Protein 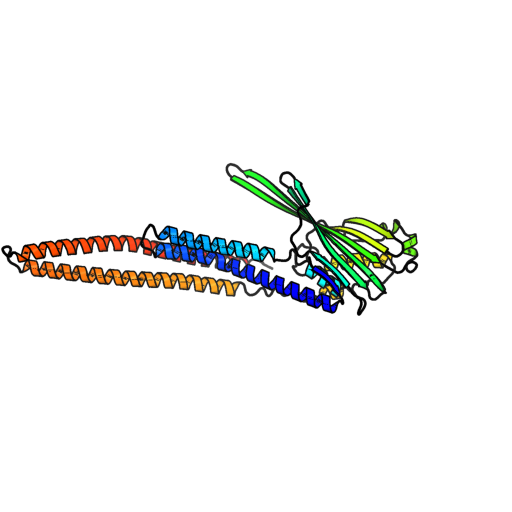AF-A0A955VJ85-F1 (afdb_monomer)

Solvent-accessible surface area (backbone atoms only — not comparable to full-atom values): 21335 Å² total; per-residue (Å²): 117,49,73,49,72,38,39,65,69,59,49,52,52,53,50,49,51,52,52,48,53,32,52,52,28,49,51,50,26,53,52,36,62,71,50,27,59,50,41,35,54,51,12,49,55,47,23,70,70,42,88,47,82,74,50,21,59,54,33,35,50,54,10,46,52,50,22,51,51,38,50,53,51,29,53,56,36,51,70,55,47,45,63,82,47,62,64,45,32,54,54,41,39,59,69,21,40,47,57,31,84,93,42,62,31,37,39,38,38,50,58,64,80,81,40,80,71,46,79,54,98,51,34,39,33,27,53,34,80,32,40,38,41,38,36,46,28,61,88,73,30,34,40,35,38,37,35,32,44,37,36,38,43,33,53,49,75,46,75,59,87,95,44,80,46,75,48,77,48,78,48,49,28,38,37,39,39,42,33,39,37,43,68,65,82,75,49,58,65,54,71,71,42,56,78,58,48,63,77,69,50,74,71,62,90,74,49,46,77,76,47,75,49,78,53,93,29,34,44,33,40,31,32,36,30,80,49,54,67,35,46,67,63,78,77,74,93,47,42,41,49,30,62,47,52,44,52,53,50,38,33,53,24,55,68,62,73,44,83,52,57,49,44,74,75,51,56,71,63,58,70,72,65,73,72,67,74,63,60,64,68,56,61,54,52,51,52,52,50,51,52,49,50,52,53,49,52,51,52,49,55,50,50,51,54,49,51,57,56,50,52,53,54,50,52,53,53,49,52,47,51,50,53,54,57,51,56,73,72,55,64,94,84,44,77,63,56,59,57,49,50,57,51,48,52,51,47,49,54,54,49,51,54,48,50,58,51,49,54,56,49,50,54,52,51,52,52,52,52,52,50,52,50,51,51,52,50,52,50,52,50,58,52,49,59,67,57,67,70,71,78,78,75,84,130

Secondary structure (DSSP, 8-state):
-EEEEE-HHHHHHHHHHHHHHHHHHHHHHHHHHHHTTHHHHHHHHHHHH---TTHHHHHHHHHHHHHHHHHHHHHHHHTTS-GGGHHHHHHHHHHHB-BPTTPPEEEEE--SPPPEEEEETTEEEEEEEEEEEEEEBTTS-EEEEEEEEEEEEEEEEEEETTEEEEEEEEEEEEEEEEEEE--TTS-HHHHHHGGGHHHH----TTEEEEEEEEETTEEEEEEEE-S-EE-SSS-SSSEEHHHHHHHHHHHHHHHTT---SB-HHHHTTSPP-------HHHHHHHHHHHHHHHHHHHHHHHHHHHHHHHHHHHHHHHHHHHHHHHHTTS-TT-HHHHHHHHHHHHHHHHHHHHHHHHHHHHHHHHHHHHHHHHHHHHHHHHHHHHHHTSS----

Radius of gyration: 36.52 Å; Cα contacts (8 Å, |Δi|>4): 510; chains: 1; bounding box: 81×50×118 Å

Sequence (395 aa):
MYEASASEPTIHEEIALIREIDRASETKAKRLAWISPVPLVVGIVLAFAVPDPTGSPVMIGLGLLTMIGLLVIRSRVRRTDFEDRRYELVDGLLRTLDLAKDQPVTIRLMLGPDKEVRRAKGTTEYETPWLHLEAPLADGNTFSLDRTSFKSVSVSTRQRGRTRVTTTTTRSSFVDRLGVRYSPGTCPDVERAGAAIAEQLRFPAFMAVQKVEHHAGELAVTARCDSKWDAGTLGGESIDAVALGAVMLAGLYRVLGRPTPADPGRAGTLPPARFRSEKKAGALAWTLRIAALLVLAVAAIFAYEYNKSNSWVKESRHALRYYKSEMAKSTPRDAEVRGLKGSIERSQKDVESAEALNSKRRIKLAAASALGLLFVAASLWASRRKNGTRDAHPE

Structure (mmCIF, N/CA/C/O backbone):
data_AF-A0A955VJ85-F1
#
_entry.id   AF-A0A955VJ85-F1
#
loop_
_atom_site.group_PDB
_atom_site.id
_atom_site.type_symbol
_atom_site.label_atom_id
_atom_site.label_alt_id
_atom_site.label_comp_id
_atom_site.label_asym_id
_atom_site.label_entity_id
_atom_site.label_seq_id
_atom_site.pdbx_PDB_ins_code
_atom_site.Cartn_x
_atom_site.Cartn_y
_atom_site.Cartn_z
_atom_site.occupancy
_atom_site.B_iso_or_equiv
_atom_site.auth_seq_id
_atom_site.auth_comp_id
_atom_site.auth_asym_id
_atom_site.auth_atom_id
_atom_site.pdbx_PDB_model_num
ATOM 1 N N . MET A 1 1 ? -3.848 13.648 0.074 1.00 88.69 1 MET A N 1
ATOM 2 C CA . MET A 1 1 ? -4.581 13.161 1.257 1.00 88.69 1 MET A CA 1
ATOM 3 C C . MET A 1 1 ? -6.013 12.979 0.807 1.00 88.69 1 MET A C 1
ATOM 5 O O . MET A 1 1 ? -6.479 13.833 0.065 1.00 88.69 1 MET A O 1
ATOM 9 N N . TYR A 1 2 ? -6.627 11.845 1.118 1.00 92.38 2 TYR A N 1
ATOM 10 C CA . TYR A 1 2 ? -8.024 11.562 0.805 1.00 92.38 2 TYR A CA 1
ATOM 11 C C . TYR A 1 2 ? -8.820 11.712 2.098 1.00 92.38 2 TYR A C 1
ATOM 13 O O . TYR A 1 2 ? -8.454 11.105 3.102 1.00 92.38 2 TYR A O 1
ATOM 21 N N . GLU A 1 3 ? -9.840 12.562 2.086 1.00 96.25 3 GLU A N 1
ATOM 22 C CA . GLU A 1 3 ? -10.742 12.769 3.215 1.00 96.25 3 GLU A CA 1
ATOM 23 C C . GLU A 1 3 ? -12.172 12.652 2.706 1.00 96.25 3 GLU A C 1
ATOM 25 O O . GLU A 1 3 ? -12.517 13.294 1.714 1.00 96.25 3 GLU A O 1
ATOM 30 N N . ALA A 1 4 ? -12.979 11.832 3.368 1.00 96.00 4 ALA A N 1
ATOM 31 C CA . ALA A 1 4 ? -14.371 11.614 3.008 1.00 96.00 4 ALA A CA 1
ATOM 32 C C . ALA A 1 4 ? -15.214 11.417 4.270 1.00 96.00 4 ALA A C 1
ATOM 34 O O . ALA A 1 4 ? -14.749 10.851 5.258 1.00 96.00 4 ALA A O 1
ATOM 35 N N . SER A 1 5 ? -16.456 11.892 4.225 1.00 96.81 5 SER A N 1
ATOM 36 C CA . SER A 1 5 ? -17.494 11.574 5.204 1.00 96.81 5 SER A CA 1
ATOM 37 C C . SER A 1 5 ? -18.768 11.291 4.418 1.00 96.81 5 SER A C 1
ATOM 39 O O . SER A 1 5 ? -19.408 12.211 3.910 1.00 96.81 5 SER A O 1
ATOM 41 N N . ALA A 1 6 ? -19.047 10.011 4.189 1.00 96.19 6 ALA A N 1
ATOM 42 C CA . ALA A 1 6 ? -20.095 9.563 3.277 1.00 96.19 6 ALA A CA 1
ATOM 43 C C . ALA A 1 6 ? -20.629 8.189 3.693 1.00 96.19 6 ALA A C 1
ATOM 45 O O . ALA A 1 6 ? -20.095 7.550 4.596 1.00 96.19 6 ALA A O 1
ATOM 46 N N . SER A 1 7 ? -21.696 7.732 3.040 1.00 95.44 7 SER A N 1
ATOM 47 C CA . SER A 1 7 ? -22.228 6.388 3.272 1.00 95.44 7 SER A CA 1
ATOM 48 C C . SER A 1 7 ? -21.223 5.300 2.858 1.00 95.44 7 SER A C 1
ATOM 50 O O . SER A 1 7 ? -20.423 5.501 1.939 1.00 95.44 7 SER A O 1
ATOM 52 N N . GLU A 1 8 ? -21.289 4.134 3.507 1.00 94.19 8 GLU A N 1
ATOM 53 C CA . GLU A 1 8 ? -20.481 2.948 3.178 1.00 94.19 8 GLU A CA 1
ATOM 54 C C . GLU A 1 8 ? -20.415 2.632 1.664 1.00 94.19 8 GLU A C 1
ATOM 56 O O . GLU A 1 8 ? -19.300 2.502 1.145 1.00 94.19 8 GLU A O 1
ATOM 61 N N . PRO A 1 9 ? -21.533 2.549 0.905 1.00 94.50 9 PRO A N 1
ATOM 62 C CA . PRO A 1 9 ? -21.462 2.217 -0.519 1.00 94.50 9 PRO A CA 1
ATOM 63 C C . PRO A 1 9 ? -20.706 3.273 -1.333 1.00 94.50 9 PRO A C 1
ATOM 65 O O . PRO A 1 9 ? -19.897 2.913 -2.187 1.00 94.50 9 PRO A O 1
ATOM 68 N N . THR A 1 10 ? -20.895 4.562 -1.031 1.00 95.25 10 THR A N 1
ATOM 69 C CA . THR A 1 10 ? -20.161 5.656 -1.690 1.00 95.25 10 THR A CA 1
ATOM 70 C C . THR A 1 10 ? -18.657 5.526 -1.461 1.00 95.25 10 THR A C 1
ATOM 72 O O . THR A 1 10 ? -17.862 5.663 -2.387 1.00 95.25 10 THR A O 1
ATOM 75 N N . ILE A 1 11 ? -18.250 5.192 -0.238 1.00 95.12 11 ILE A N 1
ATOM 76 C CA . ILE A 1 11 ? -16.838 4.991 0.094 1.00 95.12 11 ILE A CA 1
ATOM 77 C C . ILE A 1 11 ? -16.257 3.781 -0.640 1.00 95.12 11 ILE A C 1
ATOM 79 O O . ILE A 1 11 ? -15.129 3.851 -1.130 1.00 95.12 11 ILE A O 1
ATOM 83 N N . HIS A 1 12 ? -17.002 2.681 -0.767 1.00 94.69 12 HIS A N 1
ATOM 84 C CA . HIS A 1 12 ? -16.547 1.535 -1.558 1.00 94.69 12 HIS A CA 1
ATOM 85 C C . HIS A 1 12 ? -16.351 1.885 -3.035 1.00 94.69 12 HIS A C 1
ATOM 87 O O . HIS A 1 12 ? -15.372 1.434 -3.638 1.00 94.69 12 HIS A O 1
ATOM 93 N N . GLU A 1 13 ? -17.239 2.695 -3.612 1.00 94.81 13 GLU A N 1
ATOM 94 C CA . GLU A 1 13 ? -17.095 3.204 -4.978 1.00 94.81 13 GLU A CA 1
ATOM 95 C C . GLU A 1 13 ? -15.842 4.080 -5.118 1.00 94.81 13 GLU A C 1
ATOM 97 O O . GLU A 1 13 ? -15.025 3.859 -6.016 1.00 94.81 13 GLU A O 1
ATOM 102 N N . GLU A 1 14 ? -15.617 5.013 -4.193 1.00 95.31 14 GLU A N 1
ATOM 103 C CA . GLU A 1 14 ? -14.435 5.880 -4.208 1.00 95.31 14 GLU A CA 1
ATOM 104 C C . GLU A 1 14 ? -13.128 5.091 -4.023 1.00 95.31 14 GLU A C 1
ATOM 106 O O . GLU A 1 14 ? -12.156 5.303 -4.758 1.00 95.31 14 GLU A O 1
ATOM 111 N N . ILE A 1 15 ? -13.098 4.111 -3.114 1.00 94.31 15 ILE A N 1
ATOM 112 C CA . ILE A 1 15 ? -11.945 3.215 -2.950 1.00 94.31 15 ILE A CA 1
ATOM 113 C C . ILE A 1 15 ? -11.730 2.360 -4.209 1.00 94.31 15 ILE A C 1
ATOM 115 O O . ILE A 1 15 ? -10.582 2.104 -4.592 1.00 94.31 15 ILE A O 1
ATOM 119 N N . ALA A 1 16 ? -12.794 1.938 -4.900 1.00 92.88 16 ALA A N 1
ATOM 120 C CA . ALA A 1 16 ? -12.675 1.218 -6.165 1.00 92.88 16 ALA A CA 1
ATOM 121 C C . ALA A 1 16 ? -12.033 2.083 -7.265 1.00 92.88 16 ALA A C 1
ATOM 123 O O . ALA A 1 16 ? -11.171 1.582 -7.993 1.00 92.88 16 ALA A O 1
ATOM 124 N N . LEU A 1 17 ? -12.366 3.376 -7.334 1.00 93.00 17 LEU A N 1
ATOM 125 C CA . LEU A 1 17 ? -11.713 4.328 -8.241 1.00 93.00 17 LEU A CA 1
ATOM 126 C C . LEU A 1 17 ? -10.225 4.500 -7.903 1.00 93.00 17 LEU A C 1
ATOM 128 O O . LEU A 1 17 ? -9.375 4.444 -8.795 1.00 93.00 17 LEU A O 1
ATOM 132 N N . ILE A 1 18 ? -9.879 4.638 -6.617 1.00 91.62 18 ILE A N 1
ATOM 133 C CA . ILE A 1 18 ? -8.477 4.713 -6.163 1.00 91.62 18 ILE A CA 1
ATOM 134 C C . ILE A 1 18 ? -7.712 3.449 -6.582 1.00 91.62 18 ILE A C 1
ATOM 136 O O . ILE A 1 18 ? -6.611 3.538 -7.133 1.00 91.62 18 ILE A O 1
ATOM 140 N N . ARG A 1 19 ? -8.314 2.271 -6.388 1.00 90.06 19 ARG A N 1
ATOM 141 C CA . ARG A 1 19 ? -7.759 0.973 -6.799 1.00 90.06 19 ARG A CA 1
ATOM 142 C C . ARG A 1 19 ? -7.547 0.883 -8.312 1.00 90.06 19 ARG A C 1
ATOM 144 O O . ARG A 1 19 ? -6.567 0.285 -8.757 1.00 90.06 19 ARG A O 1
ATOM 151 N N . GLU A 1 20 ? -8.444 1.437 -9.122 1.00 89.81 20 GLU A N 1
ATOM 152 C CA . GLU A 1 20 ? -8.283 1.468 -10.578 1.00 89.81 20 GLU A CA 1
ATOM 153 C C . GLU A 1 20 ? -7.111 2.363 -11.001 1.00 89.81 20 GLU A C 1
ATOM 155 O O . GLU A 1 20 ? -6.276 1.944 -11.810 1.00 89.81 20 GLU A O 1
ATOM 160 N N . ILE A 1 21 ? -6.996 3.553 -10.402 1.00 88.44 21 ILE A N 1
ATOM 161 C CA . ILE A 1 21 ? -5.877 4.478 -10.633 1.00 88.44 21 ILE A CA 1
ATOM 162 C C . ILE A 1 21 ? -4.543 3.807 -10.280 1.00 88.44 21 ILE A C 1
ATOM 164 O O . ILE A 1 21 ? -3.590 3.885 -11.062 1.00 88.44 21 ILE A O 1
ATOM 168 N N . ASP A 1 22 ? -4.492 3.101 -9.151 1.00 87.25 22 ASP A N 1
ATOM 169 C CA . ASP A 1 22 ? -3.321 2.350 -8.692 1.00 87.25 22 ASP A CA 1
ATOM 170 C C . ASP A 1 22 ? -2.932 1.233 -9.672 1.00 87.25 22 ASP A C 1
ATOM 172 O O . ASP A 1 22 ? -1.801 1.142 -10.147 1.00 87.25 22 ASP A O 1
ATOM 176 N N . ARG A 1 23 ? -3.901 0.415 -10.100 1.00 87.69 23 ARG A N 1
ATOM 177 C CA . ARG A 1 23 ? -3.660 -0.643 -11.098 1.00 87.69 23 ARG A CA 1
ATOM 178 C C . ARG A 1 23 ? -3.187 -0.076 -12.433 1.00 87.69 23 ARG A C 1
ATOM 180 O O . ARG A 1 23 ? -2.324 -0.669 -13.095 1.00 87.69 23 ARG A O 1
ATOM 187 N N . ALA A 1 24 ? -3.735 1.064 -12.848 1.00 86.06 24 ALA A N 1
ATOM 188 C CA . ALA A 1 24 ? -3.321 1.747 -14.063 1.00 86.06 24 ALA A CA 1
ATOM 189 C C . ALA A 1 24 ? -1.885 2.286 -13.944 1.00 86.06 24 ALA A C 1
ATOM 191 O O . ALA A 1 24 ? -1.105 2.150 -14.895 1.00 86.06 24 ALA A O 1
ATOM 192 N N . SER A 1 25 ? -1.509 2.858 -12.794 1.00 82.81 25 SER A N 1
ATOM 193 C CA . SER A 1 25 ? -0.148 3.338 -12.527 1.00 82.81 25 SER A CA 1
ATOM 194 C C . SER A 1 25 ? 0.848 2.170 -12.499 1.00 82.81 25 SER A C 1
ATOM 196 O O . SER A 1 25 ? 1.872 2.221 -13.190 1.00 82.81 25 SER A O 1
ATOM 198 N N . GLU A 1 26 ? 0.503 1.060 -11.842 1.00 85.81 26 GLU A N 1
ATOM 199 C CA . GLU A 1 26 ? 1.332 -0.143 -11.755 1.00 85.81 26 GLU A CA 1
ATOM 200 C C . GLU A 1 26 ? 1.550 -0.769 -13.143 1.00 85.81 26 GLU A C 1
ATOM 202 O O . GLU A 1 26 ? 2.677 -1.104 -13.529 1.00 85.81 26 GLU A O 1
ATOM 207 N N . THR A 1 27 ? 0.488 -0.870 -13.947 1.00 85.94 27 THR A N 1
ATOM 208 C CA . THR A 1 27 ? 0.550 -1.399 -15.318 1.00 85.94 27 THR A CA 1
ATOM 209 C C . THR A 1 27 ? 1.410 -0.511 -16.217 1.00 85.94 27 THR A C 1
ATOM 211 O O . THR A 1 27 ? 2.280 -1.013 -16.939 1.00 85.94 27 THR A O 1
ATOM 214 N N . LYS A 1 28 ? 1.240 0.817 -16.140 1.00 82.44 28 LYS A N 1
ATOM 215 C CA . LYS A 1 28 ? 2.083 1.786 -16.861 1.00 82.44 28 LYS A CA 1
ATOM 216 C C . LYS A 1 28 ? 3.546 1.671 -16.433 1.00 82.44 28 LYS A C 1
ATOM 218 O O . LYS A 1 28 ? 4.426 1.587 -17.291 1.00 82.44 28 LYS A O 1
ATOM 223 N N . ALA A 1 29 ? 3.824 1.598 -15.132 1.00 82.88 29 ALA A N 1
ATOM 224 C CA . ALA A 1 29 ? 5.177 1.449 -14.609 1.00 82.88 29 ALA A CA 1
ATOM 225 C C . ALA A 1 29 ? 5.823 0.139 -15.081 1.00 82.88 29 ALA A C 1
ATOM 227 O O . ALA A 1 29 ? 6.979 0.155 -15.520 1.00 82.88 29 ALA A O 1
ATOM 228 N N . LYS A 1 30 ? 5.093 -0.985 -15.028 1.00 85.50 30 LYS A N 1
ATOM 229 C CA . LYS A 1 30 ? 5.530 -2.289 -15.555 1.00 85.50 30 LYS A CA 1
ATOM 230 C C . LYS A 1 30 ? 5.862 -2.184 -17.042 1.00 85.50 30 LYS A C 1
ATOM 232 O O . LYS A 1 30 ? 6.971 -2.544 -17.431 1.00 85.50 30 LYS A O 1
ATOM 237 N N . ARG A 1 31 ? 4.963 -1.623 -17.858 1.00 83.38 31 ARG A N 1
ATOM 238 C CA . ARG A 1 31 ? 5.179 -1.425 -19.302 1.00 83.38 31 ARG A CA 1
ATOM 239 C C . ARG A 1 31 ? 6.425 -0.585 -19.589 1.00 83.38 31 ARG A C 1
ATOM 241 O O . ARG A 1 31 ? 7.241 -0.977 -20.418 1.00 83.38 31 ARG A O 1
ATOM 248 N N . LEU A 1 32 ? 6.618 0.524 -18.875 1.00 82.56 32 LEU A N 1
ATOM 249 C CA . LEU A 1 32 ? 7.805 1.370 -19.027 1.00 82.56 32 LEU A CA 1
ATOM 250 C C . LEU A 1 32 ? 9.098 0.645 -18.639 1.00 82.56 32 LEU A C 1
ATOM 252 O O . LEU A 1 32 ? 10.107 0.819 -19.313 1.00 82.56 32 LEU A O 1
ATOM 256 N N . ALA A 1 33 ? 9.078 -0.201 -17.602 1.00 84.62 33 ALA A N 1
ATOM 257 C CA . ALA A 1 33 ? 10.235 -1.035 -17.264 1.00 84.62 33 ALA A CA 1
ATOM 258 C C . ALA A 1 33 ? 10.622 -1.948 -18.429 1.00 84.62 33 ALA A C 1
ATOM 260 O O . ALA A 1 33 ? 11.796 -2.017 -18.780 1.00 84.62 33 ALA A O 1
ATOM 261 N N . TRP A 1 34 ? 9.633 -2.594 -19.049 1.00 84.06 34 TRP A N 1
ATOM 262 C CA . TRP A 1 34 ? 9.856 -3.490 -20.180 1.00 84.06 34 TRP A CA 1
ATOM 263 C C . TRP A 1 34 ? 10.358 -2.770 -21.436 1.00 84.06 34 TRP A C 1
ATOM 265 O O . TRP A 1 34 ? 11.173 -3.333 -22.160 1.00 84.06 34 TRP A O 1
ATOM 275 N N . ILE A 1 35 ? 9.908 -1.537 -21.690 1.00 84.06 35 ILE A N 1
ATOM 276 C CA . ILE A 1 35 ? 10.278 -0.772 -22.895 1.00 84.06 35 ILE A CA 1
ATOM 277 C C . ILE A 1 35 ? 11.595 -0.002 -22.717 1.00 84.06 35 ILE A C 1
ATOM 279 O O . ILE A 1 35 ? 12.327 0.175 -23.686 1.00 84.06 35 ILE A O 1
ATOM 283 N N . SER A 1 36 ? 11.939 0.414 -21.495 1.00 86.00 36 SER A N 1
ATOM 284 C CA . SER A 1 36 ? 13.132 1.229 -21.218 1.00 86.00 36 SER A CA 1
ATOM 285 C C . SER A 1 36 ? 14.470 0.732 -21.801 1.00 86.00 36 SER A C 1
ATOM 287 O O . SER A 1 36 ? 15.236 1.595 -22.223 1.00 86.00 36 SER A O 1
ATOM 289 N N . PRO A 1 37 ? 14.786 -0.579 -21.905 1.00 87.88 37 PRO A N 1
ATOM 290 C CA . PRO A 1 37 ? 16.041 -1.017 -22.523 1.00 87.88 37 PRO A CA 1
ATOM 291 C C . PRO A 1 37 ? 16.033 -0.978 -24.062 1.00 87.88 37 PRO A C 1
ATOM 293 O O . PRO A 1 37 ? 17.102 -1.013 -24.669 1.00 87.88 37 PRO A O 1
ATOM 296 N N . VAL A 1 38 ? 14.864 -0.903 -24.713 1.00 87.94 38 VAL A N 1
ATOM 297 C CA . VAL A 1 38 ? 14.742 -0.990 -26.182 1.00 87.94 38 VAL A CA 1
ATOM 298 C C . VAL A 1 38 ? 15.522 0.117 -26.909 1.00 87.94 38 VAL A C 1
ATOM 300 O O . VAL A 1 38 ? 16.278 -0.221 -27.819 1.00 87.94 38 VAL A O 1
ATOM 303 N N . PRO A 1 39 ? 15.436 1.408 -26.523 1.00 87.12 39 PRO A N 1
ATOM 304 C CA . PRO A 1 39 ? 16.182 2.473 -27.195 1.00 87.12 39 PRO A CA 1
ATOM 305 C C . PRO A 1 39 ? 17.700 2.291 -27.140 1.00 87.12 39 PRO A C 1
ATOM 307 O O . PRO A 1 39 ? 18.383 2.614 -28.107 1.00 87.12 39 PRO A O 1
ATOM 310 N N . LEU A 1 40 ? 18.235 1.742 -26.043 1.00 89.56 40 LEU A N 1
ATOM 311 C CA . LEU A 1 40 ? 19.666 1.463 -25.929 1.00 89.56 40 LEU A CA 1
ATOM 312 C C . LEU A 1 40 ? 20.091 0.371 -26.918 1.00 89.56 40 LEU A C 1
ATOM 314 O O . LEU A 1 40 ? 21.093 0.529 -27.609 1.00 89.56 40 LEU A O 1
ATOM 318 N N . VAL A 1 41 ? 19.308 -0.708 -27.028 1.00 85.19 41 VAL A N 1
ATOM 319 C CA . VAL A 1 41 ? 19.567 -1.783 -28.001 1.00 85.19 41 VAL A CA 1
ATOM 320 C C . VAL A 1 41 ? 19.512 -1.241 -29.429 1.00 85.19 41 VAL A C 1
ATOM 322 O O . VAL A 1 41 ? 20.416 -1.511 -30.215 1.00 85.19 41 VAL A O 1
ATOM 325 N N . VAL A 1 42 ? 18.502 -0.430 -29.755 1.00 83.12 42 VAL A N 1
ATOM 326 C CA . VAL A 1 42 ? 18.383 0.217 -31.072 1.00 83.12 42 VAL A CA 1
ATOM 327 C C . VAL A 1 42 ? 19.577 1.136 -31.343 1.00 83.12 42 VAL A C 1
ATOM 329 O O . VAL A 1 42 ? 20.159 1.060 -32.420 1.00 83.12 42 VAL A O 1
ATOM 332 N N . GLY A 1 43 ? 19.991 1.946 -30.366 1.00 83.62 43 GLY A N 1
ATOM 333 C CA . GLY A 1 43 ? 21.160 2.821 -30.484 1.00 83.62 43 GLY A CA 1
ATOM 334 C C . GLY A 1 43 ? 22.451 2.048 -30.754 1.00 83.62 43 GLY A C 1
ATOM 335 O O . GLY A 1 43 ? 23.205 2.418 -31.649 1.00 83.62 43 GLY A O 1
ATOM 336 N N . ILE A 1 44 ? 22.672 0.930 -30.053 1.00 84.00 44 ILE A N 1
ATOM 337 C CA . ILE A 1 44 ? 23.819 0.037 -30.287 1.00 84.00 44 ILE A CA 1
ATOM 338 C C . ILE A 1 44 ? 23.766 -0.550 -31.702 1.00 84.00 44 ILE A C 1
ATOM 340 O O . ILE A 1 44 ? 24.764 -0.517 -32.414 1.00 84.00 44 ILE A O 1
ATOM 344 N N . VAL A 1 45 ? 22.609 -1.053 -32.139 1.00 83.25 45 VAL A N 1
ATOM 345 C CA . VAL A 1 45 ? 22.441 -1.625 -33.485 1.00 83.25 45 VAL A CA 1
ATOM 346 C C . VAL A 1 45 ? 22.713 -0.579 -34.573 1.00 83.25 45 VAL A C 1
ATOM 348 O O . VAL A 1 45 ? 23.469 -0.847 -35.506 1.00 83.25 45 VAL A O 1
ATOM 351 N N . LEU A 1 46 ? 22.157 0.629 -34.439 1.00 81.88 46 LEU A N 1
ATOM 352 C CA . LEU A 1 46 ? 22.384 1.730 -35.380 1.00 81.88 46 LEU A CA 1
ATOM 353 C C . LEU A 1 46 ? 23.850 2.176 -35.399 1.00 81.88 46 LEU A C 1
ATOM 355 O O . LEU A 1 46 ? 24.391 2.464 -36.463 1.00 81.88 46 LEU A O 1
ATOM 359 N N . ALA A 1 47 ? 24.521 2.162 -34.250 1.00 84.56 47 ALA A N 1
ATOM 360 C CA . ALA A 1 47 ? 25.934 2.503 -34.141 1.00 84.56 47 ALA A CA 1
ATOM 361 C C . ALA A 1 47 ? 26.861 1.548 -34.914 1.00 84.56 47 ALA A C 1
ATOM 363 O O . ALA A 1 47 ? 27.949 1.961 -35.315 1.00 84.56 47 ALA A O 1
ATOM 364 N N . PHE A 1 48 ? 26.439 0.297 -35.143 1.00 81.12 48 PHE A N 1
ATOM 365 C CA . PHE A 1 48 ? 27.133 -0.648 -36.029 1.00 81.12 48 PHE A CA 1
ATOM 366 C C . PHE A 1 48 ? 26.763 -0.475 -37.508 1.00 81.12 48 PHE A C 1
ATOM 368 O O . PHE A 1 48 ? 27.564 -0.825 -38.376 1.00 81.12 48 PHE A O 1
ATOM 375 N N . ALA A 1 49 ? 25.568 0.044 -37.801 1.00 79.44 49 ALA A N 1
ATOM 376 C CA . ALA A 1 49 ? 25.097 0.291 -39.163 1.00 79.44 49 ALA A CA 1
ATOM 377 C C . ALA A 1 49 ? 25.716 1.552 -39.786 1.00 79.44 49 ALA A C 1
ATOM 379 O O . ALA A 1 49 ? 25.923 1.594 -40.998 1.00 79.44 49 ALA A O 1
ATOM 380 N N . VAL A 1 50 ? 26.046 2.561 -38.975 1.00 79.38 50 VAL A N 1
ATOM 381 C CA . VAL A 1 50 ? 26.685 3.795 -39.448 1.00 79.38 50 VAL A CA 1
ATOM 382 C C . VAL A 1 50 ? 28.181 3.539 -39.719 1.00 79.38 50 VAL A C 1
ATOM 384 O O . VAL A 1 50 ? 28.918 3.187 -38.797 1.00 79.38 50 VAL A O 1
ATOM 387 N N . PRO A 1 51 ? 28.674 3.707 -40.965 1.00 74.38 51 PRO A N 1
ATOM 388 C CA . PRO A 1 51 ? 30.080 3.455 -41.307 1.00 74.38 51 PRO A CA 1
ATOM 389 C C . PRO A 1 51 ? 31.050 4.465 -40.686 1.00 74.38 51 PRO A C 1
ATOM 391 O O . PRO A 1 51 ? 32.248 4.185 -40.595 1.00 74.38 51 PRO A O 1
ATOM 394 N N . ASP A 1 52 ? 30.530 5.629 -40.300 1.00 78.69 52 ASP A N 1
ATOM 395 C CA . ASP A 1 52 ? 31.288 6.761 -39.792 1.00 78.69 52 ASP A CA 1
ATOM 396 C C . ASP A 1 52 ? 31.697 6.542 -38.319 1.00 78.69 52 ASP A C 1
ATOM 398 O O . ASP A 1 52 ? 30.823 6.356 -37.460 1.00 78.69 52 ASP A O 1
ATOM 402 N N . PRO A 1 53 ? 33.005 6.577 -37.993 1.00 73.81 53 PRO A N 1
ATOM 403 C CA . PRO A 1 53 ? 33.485 6.459 -36.617 1.00 73.81 53 PRO A CA 1
ATOM 404 C C . PRO A 1 53 ? 32.946 7.555 -35.686 1.00 73.81 53 PRO A C 1
ATOM 406 O O . PRO A 1 53 ? 32.871 7.328 -34.480 1.00 73.81 53 PRO A O 1
ATOM 409 N N . THR A 1 54 ? 32.534 8.710 -36.217 1.00 76.94 54 THR A N 1
ATOM 410 C CA . THR A 1 54 ? 31.939 9.797 -35.423 1.00 76.94 54 THR A CA 1
ATOM 411 C C . THR A 1 54 ? 30.439 9.609 -35.173 1.00 76.94 54 THR A C 1
ATOM 413 O O . THR A 1 54 ? 29.937 10.030 -34.132 1.00 76.94 54 THR A O 1
ATOM 416 N N . GLY A 1 55 ? 29.718 8.908 -36.056 1.00 71.56 55 GLY A N 1
ATOM 417 C CA . GLY A 1 55 ? 28.275 8.666 -35.917 1.00 71.56 55 GLY A CA 1
ATOM 418 C C . GLY A 1 55 ? 27.912 7.554 -34.924 1.00 71.56 55 GLY A C 1
ATOM 419 O O . GLY A 1 55 ? 26.854 7.593 -34.295 1.00 71.56 55 GLY A O 1
ATOM 420 N N . SER A 1 56 ? 28.810 6.586 -34.727 1.00 77.25 56 SER A N 1
ATOM 421 C CA . SER A 1 56 ? 28.642 5.473 -33.781 1.00 77.25 56 SER A CA 1
ATOM 422 C C . SER A 1 56 ? 28.398 5.923 -32.320 1.00 77.25 56 SER A C 1
ATOM 424 O O . SER A 1 56 ? 27.378 5.529 -31.743 1.00 77.25 56 SER A O 1
ATOM 426 N N . PRO A 1 57 ? 29.229 6.797 -31.708 1.00 81.25 57 PRO A N 1
ATOM 427 C CA . PRO A 1 57 ? 28.989 7.272 -30.341 1.00 81.25 57 PRO A CA 1
ATOM 428 C C . PRO A 1 57 ? 27.718 8.124 -30.214 1.00 81.25 57 PRO A C 1
ATOM 430 O O . PRO A 1 57 ? 27.054 8.063 -29.179 1.00 81.25 57 PRO A O 1
ATOM 433 N N . VAL A 1 58 ? 27.337 8.868 -31.260 1.00 81.88 58 VAL A N 1
ATOM 434 C CA . VAL A 1 58 ? 26.111 9.687 -31.267 1.00 81.88 58 VAL A CA 1
ATOM 435 C C . VAL A 1 58 ? 24.864 8.806 -31.152 1.00 81.88 58 VAL A C 1
ATOM 437 O O . VAL A 1 58 ? 23.981 9.093 -30.344 1.00 81.88 58 VAL A O 1
ATOM 440 N N . MET A 1 59 ? 24.808 7.692 -31.891 1.00 84.25 59 MET A N 1
ATOM 441 C CA . MET A 1 59 ? 23.663 6.770 -31.860 1.00 84.25 59 MET A CA 1
ATOM 442 C C . MET A 1 59 ? 23.516 6.057 -30.509 1.00 84.25 59 MET A C 1
ATOM 444 O O . MET A 1 59 ? 22.404 5.935 -29.988 1.00 84.25 59 MET A O 1
ATOM 448 N N . ILE A 1 60 ? 24.631 5.639 -29.899 1.00 84.38 60 ILE A N 1
ATOM 449 C CA . ILE A 1 60 ? 24.623 5.050 -28.549 1.00 84.38 60 ILE A CA 1
ATOM 450 C C . ILE A 1 60 ? 24.187 6.099 -27.520 1.00 84.38 60 ILE A C 1
ATOM 452 O O . ILE A 1 60 ? 23.346 5.809 -26.668 1.00 84.38 60 ILE A O 1
ATOM 456 N N . GLY A 1 61 ? 24.717 7.323 -27.622 1.00 80.81 61 GLY A N 1
ATOM 457 C CA . GLY A 1 61 ? 24.364 8.438 -26.746 1.00 80.81 61 GLY A CA 1
ATOM 458 C C . GLY A 1 61 ? 22.869 8.763 -26.780 1.00 80.81 61 GLY A C 1
ATOM 459 O O . GLY A 1 61 ? 22.244 8.880 -25.726 1.00 80.81 61 GLY A O 1
ATOM 460 N N . LEU A 1 62 ? 22.267 8.820 -27.973 1.00 82.12 62 LEU A N 1
ATOM 461 C CA . LEU A 1 62 ? 20.831 9.061 -28.145 1.00 82.12 62 LEU A CA 1
ATOM 462 C C . LEU A 1 62 ? 19.974 7.932 -27.547 1.00 82.12 62 LEU A C 1
ATOM 464 O O . LEU A 1 62 ? 18.977 8.192 -26.864 1.00 82.12 62 LEU A O 1
ATOM 468 N N . GLY A 1 63 ? 20.381 6.676 -27.758 1.00 81.50 63 GLY A N 1
ATOM 469 C CA . GLY A 1 63 ? 19.732 5.507 -27.162 1.00 81.50 63 GLY A CA 1
ATOM 470 C C . GLY A 1 63 ? 19.774 5.527 -25.630 1.00 81.50 63 GLY A C 1
ATOM 471 O O . GLY A 1 63 ? 18.750 5.310 -24.976 1.00 81.50 63 GLY A O 1
ATOM 472 N N . LEU A 1 64 ? 20.932 5.860 -25.052 1.00 85.75 64 LEU A N 1
ATOM 473 C CA . LEU A 1 64 ? 21.113 5.980 -23.604 1.00 85.75 64 LEU A CA 1
ATOM 474 C C . LEU A 1 64 ? 20.282 7.130 -23.018 1.00 85.75 64 LEU A C 1
ATOM 476 O O . LEU A 1 64 ? 19.607 6.942 -22.006 1.00 85.75 64 LEU A O 1
ATOM 480 N N . LEU A 1 65 ? 20.278 8.299 -23.665 1.00 81.12 65 LEU A N 1
ATOM 481 C CA . LEU A 1 65 ? 19.496 9.459 -23.229 1.00 81.12 65 LEU A CA 1
ATOM 482 C C . LEU A 1 65 ? 17.993 9.140 -23.208 1.00 81.12 65 LEU A C 1
ATOM 484 O O . LEU A 1 65 ? 17.298 9.452 -22.241 1.00 81.12 65 LEU A O 1
ATOM 488 N N . THR A 1 66 ? 17.508 8.438 -24.234 1.00 85.44 66 THR A N 1
ATOM 489 C CA . THR A 1 66 ? 16.107 8.003 -24.325 1.00 85.44 66 THR A CA 1
ATOM 490 C C . THR A 1 66 ? 15.766 6.981 -23.235 1.00 85.44 66 THR A C 1
ATOM 492 O O . THR A 1 66 ? 14.726 7.097 -22.584 1.00 85.44 66 THR A O 1
ATOM 495 N N . MET A 1 67 ? 16.653 6.012 -22.972 1.00 87.94 67 MET A N 1
ATOM 496 C CA . MET A 1 67 ? 16.499 5.057 -21.866 1.00 87.94 67 MET A CA 1
ATOM 497 C C . MET A 1 67 ? 16.407 5.779 -20.515 1.00 87.94 67 MET A C 1
ATOM 499 O O . MET A 1 67 ? 15.502 5.491 -19.731 1.00 87.94 67 MET A O 1
ATOM 503 N N . ILE A 1 68 ? 17.306 6.731 -20.246 1.00 82.75 68 ILE A N 1
ATOM 504 C CA . ILE A 1 68 ? 17.290 7.528 -19.012 1.00 82.75 68 ILE A CA 1
ATOM 505 C C . ILE A 1 68 ? 15.973 8.303 -18.905 1.00 82.75 68 ILE A C 1
ATOM 507 O O . ILE A 1 68 ? 15.332 8.260 -17.856 1.00 82.75 68 ILE A O 1
ATOM 511 N N . GLY A 1 69 ? 15.514 8.935 -19.991 1.00 83.81 69 GLY A N 1
ATOM 512 C CA . GLY A 1 69 ? 14.218 9.616 -20.041 1.00 83.81 69 GLY A CA 1
ATOM 513 C C . GLY A 1 69 ? 13.050 8.699 -19.656 1.00 83.81 69 GLY A C 1
ATOM 514 O O . GLY A 1 69 ? 12.246 9.047 -18.789 1.00 83.81 69 GLY A O 1
ATOM 515 N N . LEU A 1 70 ? 12.993 7.483 -20.211 1.00 82.81 70 LEU A N 1
ATOM 516 C CA . LEU A 1 70 ? 11.973 6.486 -19.861 1.00 82.81 70 LEU A CA 1
ATOM 517 C C . LEU A 1 70 ? 12.078 6.012 -18.405 1.00 82.81 70 LEU A C 1
ATOM 519 O O . LEU A 1 70 ? 11.051 5.794 -17.760 1.00 82.81 70 LEU A O 1
ATOM 523 N N . LEU A 1 71 ? 13.290 5.877 -17.861 1.00 83.81 71 LEU A N 1
ATOM 524 C CA . LEU A 1 71 ? 13.502 5.542 -16.450 1.00 83.81 71 LEU A CA 1
ATOM 525 C C . LEU A 1 71 ? 13.048 6.670 -15.516 1.00 83.81 71 LEU A C 1
ATOM 527 O O . LEU A 1 71 ? 12.454 6.388 -14.474 1.00 83.81 71 LEU A O 1
ATOM 531 N N . VAL A 1 72 ? 13.258 7.933 -15.895 1.00 83.69 72 VAL A N 1
ATOM 532 C CA . VAL A 1 72 ? 12.747 9.097 -15.156 1.00 83.69 72 VAL A CA 1
ATOM 533 C C . VAL A 1 72 ? 11.219 9.114 -15.176 1.00 83.69 72 VAL A C 1
ATOM 535 O O . VAL A 1 72 ? 10.603 9.263 -14.120 1.00 83.69 72 VAL A O 1
ATOM 538 N N . ILE A 1 73 ? 10.590 8.888 -16.336 1.00 84.19 73 ILE A N 1
ATOM 539 C CA . ILE A 1 73 ? 9.125 8.783 -16.440 1.00 84.19 73 ILE A CA 1
ATOM 540 C C . ILE A 1 73 ? 8.618 7.618 -15.584 1.00 84.19 73 ILE A C 1
ATOM 542 O O . ILE A 1 73 ? 7.691 7.794 -14.799 1.00 84.19 73 ILE A O 1
ATOM 546 N N . ARG A 1 74 ? 9.259 6.445 -15.657 1.00 85.88 74 ARG A N 1
ATOM 547 C CA . ARG A 1 74 ? 8.925 5.288 -14.814 1.00 85.88 74 ARG A CA 1
ATOM 548 C C . ARG A 1 74 ? 9.025 5.622 -13.329 1.00 85.88 74 ARG A C 1
ATOM 550 O O . ARG A 1 74 ? 8.151 5.223 -12.569 1.00 85.88 74 ARG A O 1
ATOM 557 N N . SER A 1 75 ? 10.079 6.324 -12.918 1.00 78.06 75 SER A N 1
ATOM 558 C CA . SER A 1 75 ? 10.266 6.764 -11.534 1.00 78.06 75 SER A CA 1
ATOM 559 C C . SER A 1 75 ? 9.130 7.687 -11.093 1.00 78.06 75 SER A C 1
ATOM 561 O O . SER A 1 75 ? 8.573 7.491 -10.018 1.00 78.06 75 SER A O 1
ATOM 563 N N . ARG A 1 76 ? 8.706 8.626 -11.951 1.00 80.44 76 ARG A N 1
ATOM 564 C CA . ARG A 1 76 ? 7.549 9.493 -11.682 1.00 80.44 76 ARG A CA 1
ATOM 565 C C . ARG A 1 76 ? 6.243 8.710 -11.567 1.00 80.44 76 ARG A C 1
ATOM 567 O O . ARG A 1 76 ? 5.518 8.938 -10.612 1.00 80.44 76 ARG A O 1
ATOM 574 N N . VAL A 1 77 ? 5.975 7.763 -12.469 1.00 77.81 77 VAL A N 1
ATOM 575 C CA . VAL A 1 77 ? 4.769 6.911 -12.396 1.00 77.81 77 VAL A CA 1
ATOM 576 C C . VAL A 1 77 ? 4.781 6.051 -11.131 1.00 77.81 77 VAL A C 1
ATOM 578 O O . VAL A 1 77 ? 3.752 5.896 -10.489 1.00 77.81 77 VAL A O 1
ATOM 581 N N . ARG A 1 78 ? 5.950 5.540 -10.723 1.00 74.38 78 ARG A N 1
ATOM 582 C CA . ARG A 1 78 ? 6.105 4.796 -9.464 1.00 74.38 78 ARG A CA 1
ATOM 583 C C . ARG A 1 78 ? 5.874 5.634 -8.212 1.00 74.38 78 ARG A C 1
ATOM 585 O O . ARG A 1 78 ? 5.576 5.063 -7.180 1.00 74.38 78 ARG A O 1
ATOM 592 N N . ARG A 1 79 ? 6.007 6.961 -8.269 1.00 68.19 79 ARG A N 1
ATOM 593 C CA . ARG A 1 79 ? 5.625 7.822 -7.135 1.00 68.19 79 ARG A CA 1
ATOM 594 C C . ARG A 1 79 ? 4.108 7.899 -6.942 1.00 68.19 79 ARG A C 1
ATOM 596 O O . ARG A 1 79 ? 3.669 8.410 -5.923 1.00 68.19 79 ARG A O 1
ATOM 603 N N . THR A 1 80 ? 3.336 7.431 -7.921 1.00 60.72 80 THR A N 1
ATOM 604 C CA . THR A 1 80 ? 1.874 7.291 -7.870 1.00 60.72 80 THR A CA 1
ATOM 605 C C . THR A 1 80 ? 1.449 5.855 -7.526 1.00 60.72 80 THR A C 1
ATOM 607 O O . THR A 1 80 ? 0.275 5.530 -7.636 1.00 60.72 80 THR A O 1
ATOM 610 N N . ASP A 1 81 ? 2.399 4.987 -7.169 1.00 63.00 81 ASP A N 1
ATOM 611 C CA . ASP A 1 81 ? 2.138 3.677 -6.564 1.00 63.00 81 ASP A CA 1
ATOM 612 C C . ASP A 1 81 ? 1.783 3.948 -5.098 1.00 63.00 81 ASP A C 1
ATOM 614 O O . ASP A 1 81 ? 2.601 4.515 -4.363 1.00 63.00 81 ASP A O 1
ATOM 618 N N . PHE A 1 82 ? 0.539 3.680 -4.703 1.00 70.06 82 PHE A N 1
ATOM 619 C CA . PHE A 1 82 ? 0.100 3.981 -3.344 1.00 70.06 82 PHE A CA 1
ATOM 620 C C . PHE A 1 82 ? 0.744 2.976 -2.385 1.00 70.06 82 PHE A C 1
ATOM 622 O O . PHE A 1 82 ? 0.457 1.779 -2.449 1.00 70.06 82 PHE A O 1
ATOM 629 N N . GLU A 1 83 ? 1.634 3.461 -1.509 1.00 67.94 83 GLU A N 1
ATOM 630 C CA . GLU A 1 83 ? 2.423 2.601 -0.617 1.00 67.94 83 GLU A CA 1
ATOM 631 C C . GLU A 1 83 ? 1.525 1.615 0.145 1.00 67.94 83 GLU A C 1
ATOM 633 O O . GLU A 1 83 ? 0.498 1.997 0.712 1.00 67.94 83 GLU A O 1
ATOM 638 N N . ASP A 1 84 ? 1.917 0.337 0.113 1.00 72.81 84 ASP A N 1
ATOM 639 C CA . ASP A 1 84 ? 1.310 -0.795 0.827 1.00 72.81 84 ASP A CA 1
ATOM 640 C C . ASP A 1 84 ? -0.202 -0.975 0.624 1.00 72.81 84 ASP A C 1
ATOM 642 O O . ASP A 1 84 ? -0.859 -1.656 1.409 1.00 72.81 84 ASP A O 1
ATOM 646 N N . ARG A 1 85 ? -0.764 -0.376 -0.439 1.00 85.69 85 ARG A N 1
ATOM 647 C CA . ARG A 1 85 ? -2.196 -0.438 -0.760 1.00 85.69 85 ARG A CA 1
ATOM 648 C C . ARG A 1 85 ? -3.071 -0.130 0.452 1.00 85.69 85 ARG A C 1
ATOM 650 O O . ARG A 1 85 ? -4.057 -0.807 0.715 1.00 85.69 85 ARG A O 1
ATOM 657 N N . ARG A 1 86 ? -2.725 0.930 1.184 1.00 91.19 86 ARG A N 1
ATOM 658 C CA . ARG A 1 86 ? -3.425 1.407 2.393 1.00 91.19 86 ARG A CA 1
ATOM 659 C C . ARG A 1 86 ? -4.954 1.465 2.276 1.00 91.19 86 ARG A C 1
ATOM 661 O O . ARG A 1 86 ? -5.649 1.242 3.260 1.00 91.19 86 ARG A O 1
ATOM 668 N N . TYR A 1 87 ? -5.477 1.721 1.079 1.00 92.62 87 TYR A N 1
ATOM 669 C CA . TYR A 1 87 ? -6.912 1.718 0.789 1.00 92.62 87 TYR A CA 1
ATOM 670 C C . TYR A 1 87 ? -7.563 0.319 0.873 1.00 92.62 87 TYR A C 1
ATOM 672 O O . TYR A 1 87 ? -8.751 0.222 1.160 1.00 92.62 87 TYR A O 1
ATOM 680 N N . GLU A 1 88 ? -6.814 -0.769 0.655 1.00 92.56 88 GLU A N 1
ATOM 681 C CA . GLU A 1 88 ? -7.308 -2.146 0.796 1.00 92.56 88 GLU A CA 1
ATOM 682 C C . GLU A 1 88 ? -7.595 -2.500 2.260 1.00 92.56 88 GLU A C 1
ATOM 684 O O . GLU A 1 88 ? -8.544 -3.234 2.512 1.00 92.56 88 GLU A O 1
ATOM 689 N N . LEU A 1 89 ? -6.844 -1.943 3.222 1.00 93.12 89 LEU A N 1
ATOM 690 C CA . LEU A 1 89 ? -7.153 -2.112 4.648 1.00 93.12 89 LEU A CA 1
ATOM 691 C C . LEU A 1 89 ? -8.523 -1.520 4.980 1.00 93.12 89 LEU A C 1
ATOM 693 O O . LEU A 1 89 ? -9.322 -2.157 5.658 1.00 93.12 89 LEU A O 1
ATOM 697 N N . VAL A 1 90 ? -8.786 -0.307 4.491 1.00 94.94 90 VAL A N 1
ATOM 698 C CA . VAL A 1 90 ? -10.056 0.388 4.724 1.00 94.94 90 VAL A CA 1
ATOM 699 C C . VAL A 1 90 ? -11.207 -0.398 4.098 1.00 94.94 90 VAL A C 1
ATOM 701 O O . VAL A 1 90 ? -12.153 -0.736 4.796 1.00 94.94 90 VAL A O 1
ATOM 704 N N . ASP A 1 91 ? -11.095 -0.776 2.820 1.00 94.81 91 ASP A N 1
ATOM 705 C CA . ASP A 1 91 ? -12.105 -1.597 2.131 1.00 94.81 91 ASP A CA 1
ATOM 706 C C . ASP A 1 91 ? -12.342 -2.940 2.839 1.00 94.81 91 ASP A C 1
ATOM 708 O O . ASP A 1 91 ? -13.484 -3.364 2.994 1.00 94.81 91 ASP A O 1
ATOM 712 N N . GLY A 1 92 ? -11.273 -3.601 3.295 1.00 92.81 92 GLY A N 1
ATOM 713 C CA . GLY A 1 92 ? -11.359 -4.867 4.017 1.00 92.81 92 GLY A CA 1
ATOM 714 C C . GLY A 1 92 ? -12.055 -4.736 5.371 1.00 92.81 92 GLY A C 1
ATOM 715 O O . GLY A 1 92 ? -12.918 -5.553 5.690 1.00 92.81 92 GLY A O 1
ATOM 716 N N . LEU A 1 93 ? -11.730 -3.699 6.150 1.00 93.50 93 LEU A N 1
ATOM 717 C CA . LEU A 1 93 ? -12.385 -3.437 7.433 1.00 93.50 93 LEU A CA 1
ATOM 718 C C . LEU A 1 93 ? -13.865 -3.110 7.243 1.00 93.50 93 LEU A C 1
ATOM 720 O O . LEU A 1 93 ? -14.692 -3.745 7.886 1.00 93.50 93 LEU A O 1
ATOM 724 N N . LEU A 1 94 ? -14.212 -2.204 6.325 1.00 94.06 94 LEU A N 1
ATOM 725 C CA . LEU A 1 94 ? -15.610 -1.829 6.077 1.00 94.06 94 LEU A CA 1
ATOM 726 C C . LEU A 1 94 ? -16.475 -3.036 5.687 1.00 94.06 94 LEU A C 1
ATOM 728 O O . LEU A 1 94 ? -17.567 -3.186 6.211 1.00 94.06 94 LEU A O 1
ATOM 732 N N . ARG A 1 95 ? -15.951 -3.966 4.876 1.00 92.44 95 ARG A N 1
ATOM 733 C CA . ARG A 1 95 ? -16.659 -5.215 4.516 1.00 92.44 95 ARG A CA 1
ATOM 734 C C . ARG A 1 95 ? -16.818 -6.204 5.670 1.00 92.44 95 ARG A C 1
ATOM 736 O O . ARG A 1 95 ? -17.675 -7.087 5.610 1.00 92.44 95 ARG A O 1
ATOM 743 N N . THR A 1 96 ? -15.923 -6.137 6.651 1.00 91.06 96 THR A N 1
ATOM 744 C CA . THR A 1 96 ? -15.873 -7.080 7.778 1.00 91.06 96 THR A CA 1
ATOM 745 C C . THR A 1 96 ? -16.770 -6.626 8.928 1.00 91.06 96 THR A C 1
ATOM 747 O O . THR A 1 96 ? -17.270 -7.465 9.678 1.00 91.06 96 THR A O 1
ATOM 750 N N . LEU A 1 97 ? -16.959 -5.314 9.074 1.00 92.19 97 LEU A N 1
ATOM 751 C CA . LEU A 1 97 ? -17.746 -4.701 10.137 1.00 92.19 97 LEU A CA 1
ATOM 752 C C . LEU A 1 97 ? -19.228 -4.613 9.758 1.00 92.19 97 LEU A C 1
ATOM 754 O O . LEU A 1 97 ? -19.571 -4.290 8.626 1.00 92.19 97 LEU A O 1
ATOM 758 N N . ASP A 1 98 ? -20.108 -4.863 10.724 1.00 93.12 98 ASP A N 1
ATOM 759 C CA . ASP A 1 98 ? -21.542 -4.604 10.589 1.00 93.12 98 ASP A CA 1
ATOM 760 C C . ASP A 1 98 ? -21.840 -3.125 10.886 1.00 93.12 98 ASP A C 1
ATOM 762 O O . ASP A 1 98 ? -21.984 -2.706 12.042 1.00 93.12 98 ASP A O 1
ATOM 766 N N . LEU A 1 99 ? -21.834 -2.307 9.832 1.00 93.88 99 LEU A N 1
ATOM 767 C CA . LEU A 1 99 ? -22.006 -0.858 9.918 1.00 93.88 99 LEU A CA 1
ATOM 768 C C . LEU A 1 99 ? -23.483 -0.458 10.008 1.00 93.88 99 LEU A C 1
ATOM 770 O O . LEU A 1 99 ? -24.377 -1.121 9.477 1.00 93.88 99 LEU A O 1
ATOM 774 N N . ALA A 1 100 ? -23.750 0.666 10.672 1.00 93.56 100 ALA A N 1
ATOM 775 C CA . ALA A 1 100 ? -25.087 1.242 10.702 1.00 93.56 100 ALA A CA 1
ATOM 776 C C . ALA A 1 100 ? -25.495 1.718 9.300 1.00 93.56 100 ALA A C 1
ATOM 778 O O . ALA A 1 100 ? -24.784 2.489 8.654 1.00 93.56 100 ALA A O 1
ATOM 779 N N . LYS A 1 101 ? -26.679 1.292 8.848 1.00 90.88 101 LYS A N 1
ATOM 780 C CA . LYS A 1 101 ? -27.232 1.716 7.557 1.00 90.88 101 LYS A CA 1
ATOM 781 C C . LYS A 1 101 ? -27.446 3.227 7.531 1.00 90.88 101 LYS A C 1
ATOM 783 O O . LYS A 1 101 ? -27.887 3.808 8.520 1.00 90.88 101 LYS A O 1
ATOM 788 N N . ASP A 1 102 ? -27.148 3.830 6.384 1.00 89.25 102 ASP A N 1
ATOM 789 C CA . ASP A 1 102 ? -27.376 5.249 6.075 1.00 89.25 102 ASP A CA 1
ATOM 7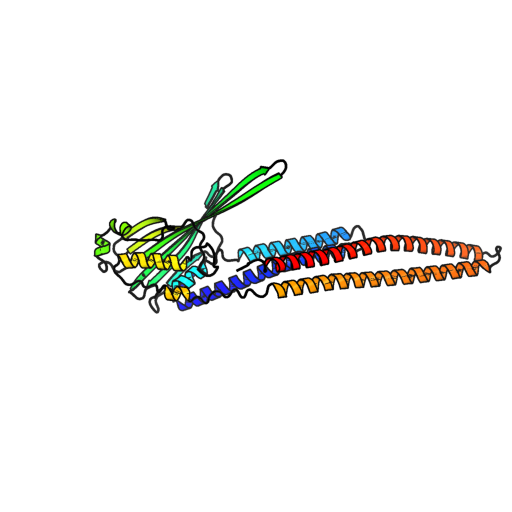90 C C . ASP A 1 102 ? -26.641 6.252 6.981 1.00 89.25 102 ASP A C 1
ATOM 792 O O . ASP A 1 102 ? -26.890 7.456 6.911 1.00 89.25 102 ASP A O 1
ATOM 796 N N . GLN A 1 103 ? -25.705 5.785 7.808 1.00 94.12 103 GLN A N 1
ATOM 797 C CA . GLN A 1 103 ? -24.883 6.645 8.646 1.00 94.12 103 GLN A CA 1
ATOM 798 C C . GLN A 1 103 ? -23.526 6.927 7.976 1.00 94.12 103 GLN A C 1
ATOM 800 O O . GLN A 1 103 ? -22.972 6.055 7.298 1.00 94.12 103 GLN A O 1
ATOM 805 N N . PRO A 1 104 ? -22.972 8.142 8.136 1.00 96.25 104 PRO A N 1
ATOM 806 C CA . PRO A 1 104 ? -21.723 8.510 7.490 1.00 96.25 104 PRO A CA 1
ATOM 807 C C . PRO A 1 104 ? -20.525 7.836 8.167 1.00 96.25 104 PRO A C 1
ATOM 809 O O . PRO A 1 104 ? -20.368 7.870 9.387 1.00 96.25 104 PRO A O 1
ATOM 812 N N . VAL A 1 105 ? -19.639 7.281 7.350 1.00 97.00 105 VAL A N 1
ATOM 813 C CA . VAL A 1 105 ? -18.313 6.806 7.740 1.00 97.00 105 VAL A CA 1
ATOM 814 C C . VAL A 1 105 ? -17.309 7.905 7.410 1.00 97.00 105 VAL A C 1
ATOM 816 O O . VAL A 1 105 ? -17.291 8.432 6.297 1.00 97.00 105 VAL A O 1
ATOM 819 N N . THR A 1 106 ? -16.466 8.259 8.375 1.00 97.88 106 THR A N 1
ATOM 820 C CA . THR A 1 106 ? -15.448 9.302 8.231 1.00 97.88 106 THR A CA 1
ATOM 821 C C . THR A 1 106 ? -14.078 8.672 8.034 1.00 97.88 106 THR A C 1
ATOM 823 O O . THR A 1 106 ? -13.636 7.845 8.828 1.00 97.88 106 THR A O 1
ATOM 826 N N . ILE A 1 107 ? -13.387 9.065 6.967 1.00 97.56 107 ILE A N 1
ATOM 827 C CA . ILE A 1 107 ? -12.082 8.526 6.584 1.00 97.56 107 ILE A CA 1
ATOM 828 C C . ILE A 1 107 ? -11.129 9.677 6.323 1.00 97.56 107 ILE A C 1
ATOM 830 O O . ILE A 1 107 ? -11.422 10.573 5.535 1.00 97.56 107 ILE A O 1
ATOM 834 N N . ARG A 1 108 ? -9.935 9.602 6.911 1.00 97.44 108 ARG A N 1
ATOM 835 C CA . ARG A 1 108 ? -8.757 10.345 6.464 1.00 97.44 108 ARG A CA 1
ATOM 836 C C . ARG A 1 108 ? -7.650 9.359 6.135 1.00 97.44 108 ARG A C 1
ATOM 838 O O . ARG A 1 108 ? -7.129 8.672 7.009 1.00 97.44 108 ARG A O 1
ATOM 845 N N . LEU A 1 109 ? -7.286 9.305 4.860 1.00 95.38 109 LEU A N 1
ATOM 846 C CA . LEU A 1 109 ? -6.320 8.367 4.307 1.00 95.38 109 LEU A CA 1
ATOM 847 C C . LEU A 1 109 ? -5.165 9.108 3.628 1.00 95.38 109 LEU A C 1
ATOM 849 O O . LEU A 1 109 ? -5.322 9.818 2.625 1.00 95.38 109 LEU A O 1
ATOM 853 N N . MET A 1 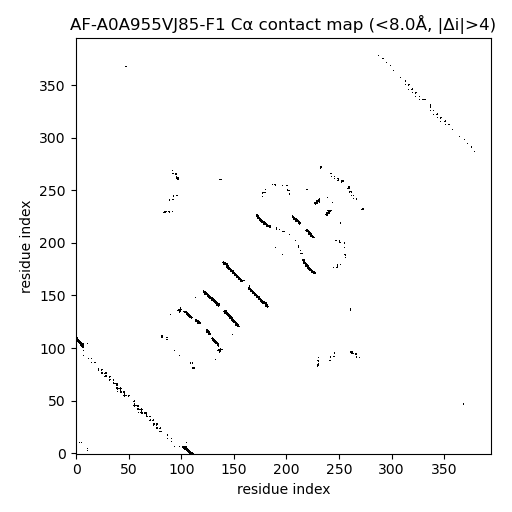110 ? -3.954 8.909 4.136 1.00 93.12 110 MET A N 1
ATOM 854 C CA . MET A 1 110 ? -2.740 9.410 3.511 1.00 93.12 110 MET A CA 1
ATOM 855 C C . MET A 1 110 ? -2.185 8.379 2.525 1.00 93.12 110 MET A C 1
ATOM 857 O O . MET A 1 110 ? -1.472 7.444 2.880 1.00 93.12 110 MET A O 1
ATOM 861 N N . LEU A 1 111 ? -2.487 8.607 1.250 1.00 86.44 111 LEU A N 1
ATOM 862 C CA . LEU A 1 111 ? -2.002 7.809 0.121 1.00 86.44 111 LEU A CA 1
ATOM 863 C C . LEU A 1 111 ? -0.557 8.142 -0.312 1.00 86.44 111 LEU A C 1
ATOM 865 O O . LEU A 1 111 ? 0.004 7.479 -1.177 1.00 86.44 111 LEU A O 1
ATOM 869 N N . GLY A 1 112 ? 0.026 9.210 0.237 1.00 81.06 112 GLY A N 1
ATOM 870 C CA . GLY A 1 112 ? 1.379 9.658 -0.098 1.00 81.06 112 GLY A CA 1
ATOM 871 C C . GLY A 1 112 ? 2.482 8.871 0.622 1.00 81.06 112 GLY A C 1
ATOM 872 O O . GLY A 1 112 ? 2.183 8.088 1.526 1.00 81.06 112 GLY A O 1
ATOM 873 N N . PRO A 1 113 ? 3.754 9.117 0.257 1.00 78.44 113 PRO A N 1
ATOM 874 C CA . PRO A 1 113 ? 4.897 8.460 0.883 1.00 78.44 113 PRO A CA 1
ATOM 875 C C . PRO A 1 113 ? 5.053 8.849 2.356 1.00 78.44 113 PRO A C 1
ATOM 877 O O . PRO A 1 113 ? 4.633 9.937 2.767 1.00 78.44 113 PRO A O 1
ATOM 880 N N . ASP A 1 114 ? 5.720 7.985 3.120 1.00 81.31 114 ASP A N 1
ATOM 881 C CA . ASP A 1 114 ? 6.108 8.269 4.505 1.00 81.31 114 ASP A CA 1
ATOM 882 C C . ASP A 1 114 ? 6.946 9.556 4.636 1.00 81.31 114 ASP A C 1
ATOM 884 O O . ASP A 1 114 ? 7.828 9.858 3.823 1.00 81.31 114 ASP A O 1
ATOM 888 N N . LYS A 1 115 ? 6.692 10.311 5.706 1.00 82.44 115 LYS A N 1
ATOM 889 C CA . LYS A 1 115 ? 7.405 11.540 6.064 1.00 82.44 115 LYS A CA 1
ATOM 890 C C . LYS A 1 115 ? 8.628 11.224 6.921 1.00 82.44 115 LYS A C 1
ATOM 892 O O . LYS A 1 115 ? 8.549 10.484 7.898 1.00 82.44 115 LYS A O 1
ATOM 897 N N . GLU A 1 116 ? 9.771 11.790 6.541 1.00 84.75 116 GLU A N 1
ATOM 898 C CA . GLU A 1 116 ? 11.006 11.713 7.326 1.00 84.75 116 GLU A CA 1
ATOM 899 C C . GLU A 1 116 ? 10.843 12.541 8.601 1.00 84.75 116 GLU A C 1
ATOM 901 O O . GLU A 1 116 ? 10.473 13.712 8.531 1.00 84.75 116 GLU A O 1
ATOM 906 N N . VAL A 1 117 ? 11.121 11.932 9.754 1.00 84.88 117 VAL A N 1
ATOM 907 C CA . VAL A 1 117 ? 10.984 12.590 11.063 1.00 84.88 117 VAL A CA 1
ATOM 908 C C . VAL A 1 117 ? 12.335 12.768 11.737 1.00 84.88 117 VAL A C 1
ATOM 910 O O . VAL A 1 117 ? 12.571 13.783 12.392 1.00 84.88 117 VAL A O 1
ATOM 913 N N . ARG A 1 118 ? 13.271 11.833 11.538 1.00 84.06 118 ARG A N 1
ATOM 914 C CA . ARG A 1 118 ? 14.615 11.950 12.105 1.00 84.06 118 ARG A CA 1
ATOM 915 C C . ARG A 1 118 ? 15.675 11.373 11.183 1.00 84.06 118 ARG A C 1
ATOM 917 O O . ARG A 1 118 ? 15.499 10.317 10.583 1.00 84.06 118 ARG A O 1
ATOM 924 N N . ARG A 1 119 ? 16.838 12.024 11.149 1.00 84.75 119 ARG A N 1
ATOM 925 C CA . ARG A 1 119 ? 18.034 11.513 10.479 1.00 84.75 119 ARG A CA 1
ATOM 926 C C . ARG A 1 119 ? 19.214 11.496 11.437 1.00 84.75 119 ARG A C 1
ATOM 928 O O . ARG A 1 119 ? 19.688 12.537 11.877 1.00 84.75 119 ARG A O 1
ATOM 935 N N . ALA A 1 120 ? 19.699 10.300 11.738 1.00 79.50 120 ALA A N 1
ATOM 936 C CA . ALA A 1 120 ? 20.914 10.054 12.503 1.00 79.50 120 ALA A CA 1
ATOM 937 C C . ALA A 1 120 ? 22.012 9.479 11.589 1.00 79.50 120 ALA A C 1
ATOM 939 O O . ALA A 1 120 ? 21.751 9.079 10.451 1.00 79.50 120 ALA A O 1
ATOM 940 N N . LYS A 1 121 ? 23.269 9.441 12.058 1.00 79.62 121 LYS A N 1
ATOM 941 C CA . LYS A 1 121 ? 24.413 8.926 11.278 1.00 79.62 121 LYS A CA 1
ATOM 942 C C . LYS A 1 121 ? 24.138 7.505 10.766 1.00 79.62 121 LYS A C 1
ATOM 944 O O . LYS A 1 121 ? 24.255 6.538 11.508 1.00 79.62 121 LYS A O 1
ATOM 949 N N . GLY A 1 122 ? 23.810 7.397 9.479 1.00 79.25 122 GLY A N 1
ATOM 950 C CA . GLY A 1 122 ? 23.542 6.125 8.812 1.00 79.25 122 GLY A CA 1
ATOM 951 C C . GLY A 1 122 ? 22.154 5.532 9.062 1.00 79.25 122 GLY A C 1
ATOM 952 O O . GLY A 1 122 ? 21.920 4.436 8.573 1.00 79.25 122 GLY A O 1
ATOM 953 N N . THR A 1 123 ? 21.238 6.224 9.748 1.00 88.44 123 THR A N 1
ATOM 954 C CA . THR A 1 123 ? 19.853 5.764 9.955 1.00 88.44 123 THR A CA 1
ATOM 955 C C . THR A 1 123 ? 18.875 6.909 9.730 1.00 88.44 123 THR A C 1
ATOM 957 O O . THR A 1 123 ? 19.003 7.964 10.347 1.00 88.44 123 THR A O 1
ATOM 960 N N . THR A 1 124 ? 17.879 6.691 8.879 1.00 90.94 124 THR A N 1
ATOM 961 C CA . THR A 1 124 ? 16.751 7.604 8.683 1.00 90.94 124 THR A CA 1
ATOM 962 C C . THR A 1 124 ? 15.487 6.957 9.231 1.00 90.94 124 THR A C 1
ATOM 964 O O . THR A 1 124 ? 15.190 5.809 8.908 1.00 90.94 124 THR A O 1
ATOM 967 N N . GLU A 1 125 ? 14.760 7.683 10.066 1.00 90.25 125 GLU A N 1
ATOM 968 C CA . GLU A 1 125 ? 13.502 7.271 10.677 1.00 90.25 125 GLU A CA 1
ATOM 969 C C . GLU A 1 125 ? 12.356 8.096 10.095 1.00 90.25 125 GLU A C 1
ATOM 971 O O . GLU A 1 125 ? 12.433 9.321 9.956 1.00 90.25 125 GLU A O 1
ATOM 976 N N . TYR A 1 126 ? 11.286 7.392 9.766 1.00 91.56 126 TYR A N 1
ATOM 977 C CA . TYR A 1 126 ? 10.052 7.920 9.227 1.00 91.56 126 TYR A CA 1
ATOM 978 C C . TYR A 1 126 ? 8.930 7.547 10.189 1.00 91.56 126 TYR A C 1
ATOM 980 O O . TYR A 1 126 ? 8.854 6.400 10.638 1.00 91.56 126 TYR A O 1
ATOM 988 N N . GLU A 1 127 ? 8.072 8.510 10.486 1.00 93.06 127 GLU A N 1
ATOM 989 C CA . GLU A 1 127 ? 6.855 8.323 11.267 1.00 93.06 127 GLU A CA 1
ATOM 990 C C . GLU A 1 127 ? 5.735 9.056 10.544 1.00 93.06 127 GLU A C 1
ATOM 992 O O . GLU A 1 127 ? 5.899 10.180 10.063 1.00 93.06 127 GLU A O 1
ATOM 997 N N . THR A 1 128 ? 4.612 8.378 10.354 1.00 92.75 128 THR A N 1
ATOM 998 C CA . THR A 1 128 ? 3.546 8.890 9.502 1.00 92.75 128 THR A CA 1
ATOM 999 C C . THR A 1 128 ? 2.195 8.377 9.982 1.00 92.75 128 THR A C 1
ATOM 1001 O O . THR A 1 128 ? 1.889 7.202 9.758 1.00 92.75 128 THR A O 1
ATOM 1004 N N . PRO A 1 129 ? 1.370 9.232 10.615 1.00 94.56 129 PRO A N 1
ATOM 1005 C CA . PRO A 1 129 ? -0.047 8.944 10.771 1.00 94.56 129 PRO A CA 1
ATOM 1006 C C . PRO A 1 129 ? -0.679 8.978 9.382 1.00 94.56 129 PRO A C 1
ATOM 1008 O O . PRO A 1 129 ? -0.556 9.970 8.656 1.00 94.56 129 PRO A O 1
ATOM 1011 N N . TRP A 1 130 ? -1.298 7.874 8.976 1.00 94.62 130 TRP A N 1
ATOM 1012 C CA . TRP A 1 130 ? -1.830 7.748 7.620 1.00 94.62 130 TRP A CA 1
ATOM 1013 C C . TRP A 1 130 ? -3.277 7.288 7.560 1.00 94.62 130 TRP A C 1
ATOM 1015 O O . TRP A 1 130 ? -3.880 7.444 6.500 1.00 94.62 130 TRP A O 1
ATOM 1025 N N . LEU A 1 131 ? -3.836 6.761 8.648 1.00 97.00 131 LEU A N 1
ATOM 1026 C CA . LEU A 1 131 ? -5.242 6.386 8.718 1.00 97.00 131 LEU A CA 1
ATOM 1027 C C . LEU A 1 131 ? -5.897 7.020 9.933 1.00 97.00 131 LEU A C 1
ATOM 1029 O O . LEU A 1 131 ? -5.368 6.913 11.035 1.00 97.00 131 LEU A O 1
ATOM 1033 N N . HIS A 1 132 ? -7.068 7.588 9.696 1.00 98.00 132 HIS A N 1
ATOM 1034 C CA . HIS A 1 132 ? -8.120 7.775 10.676 1.00 98.00 132 HIS A CA 1
ATOM 1035 C C . HIS A 1 132 ? -9.408 7.255 10.036 1.00 98.00 132 HIS A C 1
ATOM 1037 O O . HIS A 1 132 ? -9.773 7.700 8.946 1.00 98.00 132 HIS A O 1
ATOM 1043 N N . LEU A 1 133 ? -10.052 6.284 10.664 1.00 98.00 133 LEU A N 1
ATOM 1044 C CA . LEU A 1 133 ? -11.313 5.697 10.228 1.00 98.00 133 LEU A CA 1
ATOM 1045 C C . LEU A 1 133 ? -12.273 5.734 11.409 1.00 98.00 133 LEU A C 1
ATOM 1047 O O . LEU A 1 133 ? -11.974 5.153 12.443 1.00 98.00 133 LEU A O 1
ATOM 1051 N N . GLU A 1 134 ? -13.417 6.383 11.250 1.00 97.75 134 GLU A N 1
ATOM 1052 C CA . GLU A 1 134 ? -14.488 6.416 12.240 1.00 97.75 134 GLU A CA 1
ATOM 1053 C C . GLU A 1 134 ? -15.784 5.961 11.572 1.00 97.75 134 GLU A C 1
ATOM 1055 O O . GLU A 1 134 ? -16.173 6.493 10.531 1.00 97.75 134 GLU A O 1
ATOM 1060 N N . ALA A 1 135 ? -16.432 4.944 12.135 1.00 96.88 135 ALA A N 1
ATOM 1061 C CA . ALA A 1 135 ? -17.610 4.329 11.543 1.00 96.88 135 ALA A CA 1
ATOM 1062 C C . ALA A 1 135 ? -18.655 3.987 12.617 1.00 96.88 135 ALA A C 1
ATOM 1064 O O . ALA A 1 135 ? -18.322 3.345 13.618 1.00 96.88 135 ALA A O 1
ATOM 1065 N N . PRO A 1 136 ? -19.921 4.381 12.431 1.00 96.44 136 PRO A N 1
ATOM 1066 C CA . PRO A 1 136 ? -21.013 3.940 13.284 1.00 96.44 136 PRO A CA 1
ATOM 1067 C C . PRO A 1 136 ? -21.352 2.475 12.992 1.00 96.44 136 PRO A C 1
ATOM 1069 O O . PRO A 1 136 ? -21.472 2.054 11.841 1.00 96.44 136 PRO A O 1
ATOM 1072 N N . LEU A 1 137 ? -21.503 1.696 14.054 1.00 95.81 137 LEU A N 1
ATOM 1073 C CA . LEU A 1 137 ? -21.801 0.271 14.029 1.00 95.81 137 LEU A CA 1
ATOM 1074 C C . LEU A 1 137 ? -23.307 0.038 14.184 1.00 95.81 137 LEU A C 1
ATOM 1076 O O . LEU A 1 137 ? -24.023 0.862 14.760 1.00 95.81 137 LEU A O 1
ATOM 1080 N N . ALA A 1 138 ? -23.794 -1.105 13.702 1.00 93.94 138 ALA A N 1
ATOM 1081 C CA . ALA A 1 138 ? -25.216 -1.450 13.733 1.00 93.94 138 ALA A CA 1
ATOM 1082 C C . ALA A 1 138 ? -25.813 -1.531 15.156 1.00 93.94 138 ALA A C 1
ATOM 1084 O O . ALA A 1 138 ? -27.020 -1.373 15.331 1.00 93.94 138 ALA A O 1
ATOM 1085 N N . ASP A 1 139 ? -24.980 -1.730 16.181 1.00 91.88 139 ASP A N 1
ATOM 1086 C CA . ASP A 1 139 ? -25.375 -1.769 17.594 1.00 91.88 139 ASP A CA 1
ATOM 1087 C C . ASP A 1 139 ? -25.469 -0.380 18.260 1.00 91.88 139 ASP A C 1
ATOM 1089 O O . ASP A 1 139 ? -25.685 -0.286 19.474 1.00 91.88 139 ASP A O 1
ATOM 1093 N N . GLY A 1 140 ? -25.298 0.692 17.478 1.00 92.00 140 GLY A N 1
ATOM 1094 C CA . GLY A 1 140 ? -25.352 2.083 17.926 1.00 92.00 140 GLY A CA 1
ATOM 1095 C C . GLY A 1 140 ? -24.039 2.619 18.503 1.00 92.00 140 GLY A C 1
ATOM 1096 O O . GLY A 1 140 ? -23.982 3.792 18.872 1.00 92.00 140 GLY A O 1
ATOM 1097 N N . ASN A 1 141 ? -22.984 1.802 18.576 1.00 94.81 141 ASN A N 1
ATOM 1098 C CA . ASN A 1 141 ? -21.658 2.260 18.981 1.00 94.81 141 ASN A CA 1
ATOM 1099 C C . ASN A 1 141 ? -20.913 2.906 17.804 1.00 94.81 141 ASN A C 1
ATOM 1101 O O . ASN A 1 141 ? -21.277 2.749 16.641 1.00 94.81 141 ASN A O 1
ATOM 1105 N N . THR A 1 142 ? -19.837 3.634 18.089 1.00 96.25 142 THR A N 1
ATOM 1106 C CA . THR A 1 142 ? -18.944 4.182 17.059 1.00 96.25 142 THR A CA 1
ATOM 1107 C C . THR A 1 142 ? -17.565 3.564 17.193 1.00 96.25 142 THR A C 1
ATOM 1109 O O . THR A 1 142 ? -16.932 3.659 18.241 1.00 96.25 142 THR A O 1
ATOM 1112 N N . PHE A 1 143 ? -17.096 2.935 16.127 1.00 96.00 143 PHE A N 1
ATOM 1113 C CA . PHE A 1 143 ? -15.739 2.428 15.999 1.00 96.00 143 PHE A CA 1
ATOM 1114 C C . PHE A 1 143 ? -14.802 3.535 15.522 1.00 96.00 143 PHE A C 1
ATOM 1116 O O . PHE A 1 143 ? -15.155 4.281 14.611 1.00 96.00 143 PHE A O 1
ATOM 1123 N N . SER A 1 144 ? -13.596 3.599 16.082 1.00 97.44 144 SER A N 1
ATOM 1124 C CA . SER A 1 144 ? -12.507 4.425 15.569 1.00 97.44 144 SER A CA 1
ATOM 1125 C C . SER A 1 144 ? -11.210 3.626 15.438 1.00 97.44 144 SER A C 1
ATOM 1127 O O . SER A 1 144 ? -10.890 2.777 16.270 1.00 97.44 144 SER A O 1
ATOM 1129 N N . LEU A 1 145 ? -10.448 3.898 14.382 1.00 97.88 145 LEU A N 1
ATOM 1130 C CA . LEU A 1 145 ? -9.119 3.350 14.148 1.00 97.88 145 LEU A CA 1
ATOM 1131 C C . LEU A 1 145 ? -8.191 4.441 13.629 1.00 97.88 145 LEU A C 1
ATOM 1133 O O . LEU A 1 145 ? -8.360 4.938 12.515 1.00 97.88 145 LEU A O 1
ATOM 1137 N N . ASP A 1 146 ? -7.157 4.729 14.407 1.00 97.88 146 ASP A N 1
ATOM 1138 C CA . ASP A 1 146 ? -6.001 5.497 13.973 1.00 97.88 146 ASP A CA 1
ATOM 1139 C C . ASP A 1 146 ? -4.819 4.562 13.743 1.00 97.88 146 ASP A C 1
ATOM 1141 O O . ASP A 1 146 ? -4.529 3.697 14.575 1.00 97.88 146 ASP A O 1
ATOM 1145 N N . ARG A 1 147 ? -4.094 4.765 12.641 1.00 97.00 147 ARG A N 1
ATOM 1146 C CA . ARG A 1 147 ? -2.862 4.020 12.365 1.00 97.00 147 ARG A CA 1
ATOM 1147 C C . ARG A 1 147 ? -1.703 4.935 12.004 1.00 97.00 147 ARG A C 1
ATOM 1149 O O . ARG A 1 147 ? -1.784 5.761 11.087 1.00 97.00 147 ARG A O 1
ATOM 1156 N N . THR A 1 148 ? -0.585 4.680 12.676 1.00 95.81 148 THR A N 1
ATOM 1157 C CA . THR A 1 148 ? 0.700 5.341 12.451 1.00 95.81 148 THR A CA 1
ATOM 1158 C C . THR A 1 148 ? 1.748 4.315 12.052 1.00 95.81 148 THR A C 1
ATOM 1160 O O . THR A 1 148 ? 1.985 3.335 12.759 1.00 95.81 148 THR A O 1
ATOM 1163 N N . SER A 1 149 ? 2.407 4.543 10.918 1.00 94.31 149 SER A N 1
ATOM 1164 C CA . SER A 1 149 ? 3.524 3.713 10.466 1.00 94.31 149 SER A CA 1
ATOM 1165 C C . SER A 1 149 ? 4.859 4.304 10.894 1.00 94.31 149 SER A C 1
ATOM 1167 O O . SER A 1 149 ? 5.070 5.513 10.833 1.00 94.31 149 SER A O 1
ATOM 1169 N N . PHE A 1 150 ? 5.768 3.416 11.284 1.00 92.69 150 PHE A N 1
ATOM 1170 C CA . PHE A 1 150 ? 7.142 3.713 11.650 1.00 92.69 150 PHE A CA 1
ATOM 1171 C C . PHE A 1 150 ? 8.077 2.903 10.761 1.00 92.69 150 PHE A C 1
ATOM 1173 O O . PHE A 1 150 ? 7.948 1.683 10.631 1.00 92.69 150 PHE A O 1
ATOM 1180 N N . LYS A 1 151 ? 9.060 3.565 10.162 1.00 91.56 151 LYS A N 1
ATOM 1181 C CA . LYS A 1 151 ? 10.019 2.926 9.262 1.00 91.56 151 LYS A CA 1
ATOM 1182 C C . LYS A 1 151 ? 11.409 3.447 9.563 1.00 91.56 151 LYS A C 1
ATOM 1184 O O . LYS A 1 151 ? 11.633 4.648 9.581 1.00 91.56 151 LYS A O 1
ATOM 1189 N N . SER A 1 152 ? 12.362 2.549 9.783 1.00 90.12 152 SER A N 1
ATOM 1190 C CA . SER A 1 152 ? 13.773 2.908 9.928 1.00 90.12 152 SER A CA 1
ATOM 1191 C C . SER A 1 152 ? 14.561 2.324 8.765 1.00 90.12 152 SER A C 1
ATOM 1193 O O . SER A 1 152 ? 14.534 1.110 8.544 1.00 90.12 152 SER A O 1
ATOM 1195 N N . VAL A 1 153 ? 15.289 3.168 8.046 1.00 91.62 153 VAL A N 1
ATOM 1196 C CA . VAL A 1 153 ? 16.213 2.778 6.985 1.00 91.62 153 VAL A CA 1
ATOM 1197 C C . VAL A 1 153 ? 17.626 3.031 7.480 1.00 91.62 153 VAL A C 1
ATOM 1199 O O . VAL A 1 153 ? 18.039 4.181 7.603 1.00 91.62 153 VAL A O 1
ATOM 1202 N N . SER A 1 154 ? 18.379 1.969 7.756 1.00 89.50 154 SER A N 1
ATOM 1203 C CA . SER A 1 154 ? 19.794 2.071 8.100 1.00 89.50 154 SER A CA 1
ATOM 1204 C C . SER A 1 154 ? 20.680 1.657 6.931 1.00 89.50 154 SER A C 1
ATOM 1206 O O . SER A 1 154 ? 20.398 0.704 6.208 1.00 89.50 154 SER A O 1
ATOM 1208 N N . VAL A 1 155 ? 21.760 2.401 6.720 1.00 88.50 155 VAL A N 1
ATOM 1209 C CA . VAL A 1 155 ? 22.747 2.180 5.667 1.00 88.50 155 VAL A CA 1
ATOM 1210 C C . VAL A 1 155 ? 24.094 1.947 6.333 1.00 88.50 155 VAL A C 1
ATOM 1212 O O . VAL A 1 155 ? 24.730 2.871 6.839 1.00 88.50 155 VAL A O 1
ATOM 1215 N N . SER A 1 156 ? 24.549 0.699 6.315 1.00 86.50 156 SER A N 1
ATOM 1216 C CA . SER A 1 156 ? 25.883 0.327 6.775 1.00 86.50 156 SER A CA 1
ATOM 1217 C C . SER A 1 156 ? 26.806 0.180 5.576 1.00 86.50 156 SER A C 1
ATOM 1219 O O . SER A 1 156 ? 26.483 -0.496 4.605 1.00 86.50 156 SER A O 1
ATOM 1221 N N . THR A 1 157 ? 27.974 0.810 5.628 1.00 85.62 157 THR A N 1
ATOM 1222 C CA . THR A 1 157 ? 29.028 0.584 4.641 1.00 85.62 157 THR A CA 1
ATOM 1223 C C . THR A 1 157 ? 30.166 -0.164 5.315 1.00 85.62 157 THR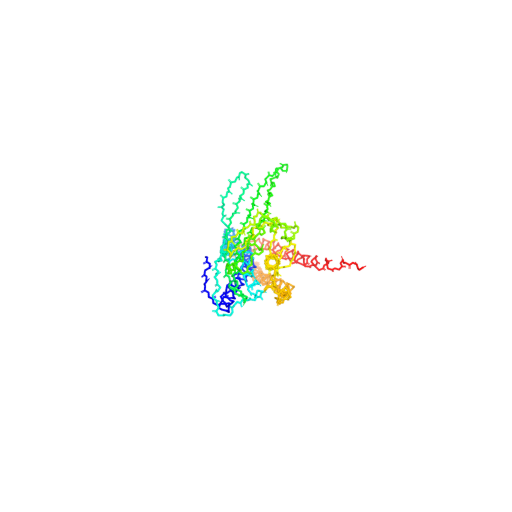 A C 1
ATOM 1225 O O . THR A 1 157 ? 30.730 0.331 6.286 1.00 85.62 157 THR A O 1
ATOM 1228 N N . ARG A 1 158 ? 30.541 -1.322 4.773 1.00 85.00 158 ARG A N 1
ATOM 1229 C CA . ARG A 1 158 ? 31.730 -2.070 5.183 1.00 85.00 158 ARG A CA 1
ATOM 1230 C C . ARG A 1 158 ? 32.712 -2.155 4.026 1.00 85.00 158 ARG A C 1
ATOM 1232 O O . ARG A 1 158 ? 32.335 -2.435 2.890 1.00 85.00 158 ARG A O 1
ATOM 1239 N N . GLN A 1 159 ? 33.984 -1.925 4.316 1.00 83.56 159 GLN A N 1
ATOM 1240 C CA . GLN A 1 159 ? 35.057 -2.154 3.361 1.00 83.56 159 GLN A CA 1
ATOM 1241 C C . GLN A 1 159 ? 35.500 -3.619 3.453 1.00 83.56 159 GLN A C 1
ATOM 1243 O O . GLN A 1 159 ? 35.864 -4.095 4.524 1.00 83.56 159 GLN A O 1
ATOM 1248 N N . ARG A 1 160 ? 35.450 -4.344 2.333 1.00 81.75 160 ARG A N 1
ATOM 1249 C CA . ARG A 1 160 ? 35.940 -5.720 2.198 1.00 81.75 160 ARG A CA 1
ATOM 1250 C C . ARG A 1 160 ? 37.096 -5.712 1.197 1.00 81.75 160 ARG A C 1
ATOM 1252 O O . ARG A 1 160 ? 36.886 -5.765 -0.014 1.00 81.75 160 ARG A O 1
ATOM 1259 N N . GLY A 1 161 ? 38.322 -5.571 1.704 1.00 86.38 161 GLY A N 1
ATOM 1260 C CA . GLY A 1 161 ? 39.520 -5.385 0.877 1.00 86.38 161 GLY A CA 1
ATOM 1261 C C . GLY A 1 161 ? 39.487 -4.058 0.106 1.00 86.38 161 GLY A C 1
ATOM 1262 O O . GLY A 1 161 ? 39.371 -2.990 0.708 1.00 86.38 161 GLY A O 1
ATOM 1263 N N . ARG A 1 162 ? 39.558 -4.120 -1.232 1.00 85.75 162 ARG A N 1
ATOM 1264 C CA . ARG A 1 162 ? 39.391 -2.956 -2.130 1.00 85.75 162 ARG A CA 1
ATOM 1265 C C . ARG A 1 162 ? 37.926 -2.621 -2.448 1.00 85.75 162 ARG A C 1
ATOM 1267 O O . ARG A 1 162 ? 37.665 -1.589 -3.058 1.00 85.75 162 ARG A O 1
ATOM 1274 N N . THR A 1 163 ? 36.970 -3.462 -2.052 1.00 77.31 163 THR A N 1
ATOM 1275 C CA . THR A 1 163 ? 35.554 -3.292 -2.404 1.00 77.31 163 THR A CA 1
ATOM 1276 C C . THR A 1 163 ? 34.773 -2.670 -1.252 1.00 77.31 163 THR A C 1
ATOM 1278 O O . THR A 1 163 ? 34.795 -3.161 -0.124 1.00 77.31 163 THR A O 1
ATOM 1281 N N . ARG A 1 164 ? 34.033 -1.597 -1.539 1.00 83.50 164 ARG A N 1
ATOM 1282 C CA . ARG A 1 164 ? 33.074 -0.986 -0.613 1.00 83.50 164 ARG A CA 1
ATOM 1283 C C . ARG A 1 164 ? 31.722 -1.687 -0.768 1.00 83.50 164 ARG A C 1
ATOM 1285 O O . ARG A 1 164 ? 31.120 -1.617 -1.834 1.00 83.50 164 ARG A O 1
ATOM 1292 N N . VAL A 1 165 ? 31.256 -2.364 0.279 1.00 86.19 165 VAL A N 1
ATOM 1293 C CA . VAL A 1 165 ? 29.938 -3.011 0.323 1.00 86.19 165 VAL A CA 1
ATOM 1294 C C . VAL A 1 165 ? 29.008 -2.142 1.156 1.00 86.19 165 VAL A C 1
ATOM 1296 O O . VAL A 1 165 ? 29.272 -1.890 2.330 1.00 86.19 165 VAL A O 1
ATOM 1299 N N . THR A 1 166 ? 27.921 -1.678 0.550 1.00 85.06 166 THR A N 1
ATOM 1300 C CA . THR A 1 166 ? 26.874 -0.923 1.241 1.00 85.06 166 THR A CA 1
ATOM 1301 C C . THR A 1 166 ? 25.648 -1.813 1.404 1.00 85.06 166 THR A C 1
ATOM 1303 O O . THR A 1 166 ? 25.097 -2.299 0.421 1.00 85.06 166 THR A O 1
ATOM 1306 N N . THR A 1 167 ? 25.239 -2.028 2.650 1.00 86.88 167 THR A N 1
ATOM 1307 C CA . THR A 1 167 ? 24.055 -2.795 3.031 1.00 86.88 167 THR A CA 1
ATOM 1308 C C . THR A 1 167 ? 23.003 -1.837 3.567 1.00 86.88 167 THR A C 1
ATOM 1310 O O . THR A 1 167 ? 23.263 -1.095 4.515 1.00 86.88 167 THR A O 1
ATOM 1313 N N . THR A 1 168 ? 21.813 -1.878 2.977 1.00 88.69 168 THR A N 1
ATOM 1314 C CA . THR A 1 168 ? 20.646 -1.135 3.457 1.00 88.69 168 THR A CA 1
ATOM 1315 C C . THR A 1 168 ? 19.701 -2.096 4.163 1.00 88.69 168 THR A C 1
ATOM 1317 O O . THR A 1 168 ? 19.274 -3.084 3.570 1.00 88.69 168 THR A O 1
ATOM 1320 N N . THR A 1 169 ? 19.364 -1.796 5.413 1.00 88.12 169 THR A N 1
ATOM 1321 C CA . THR A 1 169 ? 18.412 -2.561 6.219 1.00 88.12 169 THR A CA 1
ATOM 1322 C C . THR A 1 169 ? 17.193 -1.692 6.493 1.00 88.12 169 THR A C 1
ATOM 1324 O O . THR A 1 169 ? 17.318 -0.576 6.994 1.00 88.12 169 THR A O 1
ATOM 1327 N N . THR A 1 170 ? 16.004 -2.207 6.188 1.00 88.19 170 THR A N 1
ATOM 1328 C CA . THR A 1 170 ? 14.735 -1.532 6.478 1.00 88.19 170 THR A CA 1
ATOM 1329 C C . THR A 1 170 ? 13.978 -2.316 7.537 1.00 88.19 170 THR A C 1
ATOM 1331 O O . THR A 1 170 ? 13.753 -3.514 7.376 1.00 88.19 170 THR A O 1
ATOM 1334 N N . ARG A 1 171 ? 13.579 -1.634 8.611 1.00 89.38 171 ARG A N 1
ATOM 1335 C CA . ARG A 1 171 ? 12.642 -2.149 9.615 1.00 89.38 171 ARG A CA 1
ATOM 1336 C C . ARG A 1 171 ? 11.361 -1.337 9.544 1.00 89.38 171 ARG A C 1
ATOM 1338 O O . ARG A 1 171 ? 11.428 -0.119 9.393 1.00 89.38 171 ARG A O 1
ATOM 1345 N N . SER A 1 172 ? 10.231 -2.017 9.639 1.00 90.19 172 SER A N 1
ATOM 1346 C CA . SER A 1 172 ? 8.898 -1.425 9.621 1.00 90.19 172 SER A CA 1
ATOM 1347 C C . SER A 1 172 ? 8.127 -1.917 10.834 1.00 90.19 172 SER A C 1
ATOM 1349 O O . SER A 1 172 ? 8.152 -3.110 11.133 1.00 90.19 172 SER A O 1
ATOM 1351 N N . SER A 1 173 ? 7.440 -1.002 11.495 1.00 93.00 173 SER A N 1
ATOM 1352 C CA . SER A 1 173 ? 6.503 -1.271 12.577 1.00 93.00 173 SER A CA 1
ATOM 1353 C C . SER A 1 173 ? 5.310 -0.333 12.434 1.00 93.00 173 SER A C 1
ATOM 1355 O O . SER A 1 173 ? 5.376 0.668 11.718 1.00 93.00 173 SER A O 1
ATOM 1357 N N . PHE A 1 174 ? 4.213 -0.627 13.109 1.00 94.81 174 PHE A N 1
ATOM 1358 C CA . PHE A 1 174 ? 3.052 0.255 13.136 1.00 94.81 174 PHE A CA 1
ATOM 1359 C C . PHE A 1 174 ? 2.421 0.276 14.523 1.00 94.81 174 PHE A C 1
ATOM 1361 O O . PHE A 1 174 ? 2.642 -0.628 15.333 1.00 94.81 174 PHE A O 1
ATOM 1368 N N . VAL A 1 175 ? 1.683 1.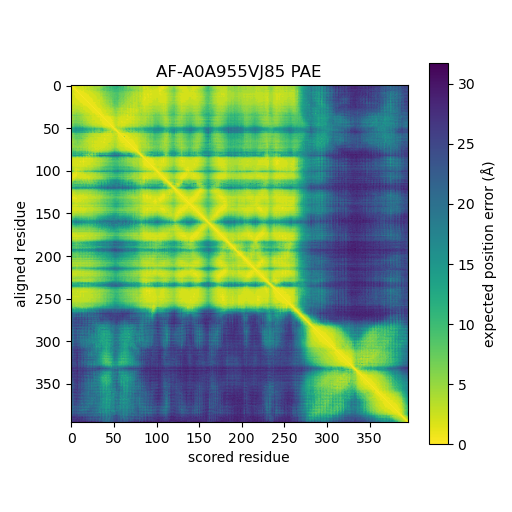345 14.793 1.00 96.75 175 VAL A N 1
ATOM 1369 C CA . VAL A 1 175 ? 0.888 1.523 16.003 1.00 96.75 175 VAL A CA 1
ATOM 1370 C C . VAL A 1 175 ? -0.553 1.748 15.587 1.00 96.75 175 VAL A C 1
ATOM 1372 O O . VAL A 1 175 ? -0.822 2.638 14.778 1.00 96.75 175 VAL A O 1
ATOM 1375 N N . ASP A 1 176 ? -1.438 0.955 16.175 1.00 96.88 176 ASP A N 1
ATOM 1376 C CA . ASP A 1 176 ? -2.882 1.060 16.025 1.00 96.88 176 ASP A CA 1
ATOM 1377 C C . ASP A 1 176 ? -3.477 1.563 17.321 1.00 96.88 176 ASP A C 1
ATOM 1379 O O . ASP A 1 176 ? -3.237 0.980 18.378 1.00 96.88 176 ASP A O 1
ATOM 1383 N N . ARG A 1 177 ? -4.277 2.619 17.231 1.00 97.50 177 ARG A N 1
ATOM 1384 C CA . ARG A 1 177 ? -5.187 3.030 18.291 1.00 97.50 177 ARG A CA 1
ATOM 1385 C C . ARG A 1 177 ? -6.593 2.703 17.821 1.00 97.50 177 ARG A C 1
ATOM 1387 O O . ARG A 1 177 ? -7.079 3.302 16.870 1.00 97.50 177 ARG A O 1
ATOM 1394 N N . LEU A 1 178 ? -7.220 1.740 18.479 1.00 97.38 178 LEU A N 1
ATOM 1395 C CA . LEU A 1 178 ? -8.557 1.272 18.150 1.00 97.38 178 LEU A CA 1
ATOM 1396 C C . LEU A 1 178 ? -9.491 1.585 19.312 1.00 97.38 178 LEU A C 1
ATOM 1398 O O . LEU A 1 178 ? -9.210 1.200 20.447 1.00 97.38 178 LEU A O 1
ATOM 1402 N N . GLY A 1 179 ? -10.569 2.306 19.029 1.00 96.56 179 GLY A N 1
ATOM 1403 C CA . GLY A 1 179 ? -11.534 2.789 20.005 1.00 96.56 179 GLY A CA 1
ATOM 1404 C C . GLY A 1 179 ? -12.957 2.350 19.692 1.00 96.56 179 GLY A C 1
ATOM 1405 O O . GLY A 1 179 ? -13.334 2.145 18.538 1.00 96.56 179 GLY A O 1
ATOM 1406 N N . VAL A 1 180 ? -13.755 2.214 20.745 1.00 96.56 180 VAL A N 1
ATOM 1407 C CA . VAL A 1 180 ? -15.205 2.051 20.671 1.00 96.56 180 VAL A CA 1
ATOM 1408 C C . VAL A 1 180 ? -15.837 3.091 21.583 1.00 96.56 180 VAL A C 1
ATOM 1410 O O . VAL A 1 180 ? -15.634 3.071 22.800 1.00 96.56 180 VAL A O 1
ATOM 1413 N N . ARG A 1 181 ? -16.613 3.995 20.988 1.00 95.44 181 ARG A N 1
ATOM 1414 C CA . ARG A 1 181 ? -17.475 4.938 21.693 1.00 95.44 181 ARG A CA 1
ATOM 1415 C C . ARG A 1 181 ? -18.856 4.317 21.865 1.00 95.44 181 ARG A C 1
ATOM 1417 O O . ARG A 1 181 ? -19.430 3.801 20.908 1.00 95.44 181 ARG A O 1
ATOM 1424 N N . TYR A 1 182 ? -19.383 4.369 23.075 1.00 93.31 182 TYR A N 1
ATOM 1425 C CA . TYR A 1 182 ? -20.681 3.824 23.458 1.00 93.31 182 TYR A CA 1
ATOM 1426 C C . TYR A 1 182 ? -21.439 4.849 24.304 1.00 93.31 182 TYR A C 1
ATOM 1428 O O . TYR A 1 182 ? -20.845 5.754 24.888 1.00 93.31 182 TYR A O 1
ATOM 1436 N N . SER A 1 183 ? -22.766 4.732 24.378 1.00 89.00 183 SER A N 1
ATOM 1437 C CA . SER A 1 183 ? -23.551 5.641 25.221 1.00 89.00 183 SER A CA 1
ATOM 1438 C C . SER A 1 183 ? -23.155 5.472 26.700 1.00 89.00 183 SER A C 1
ATOM 1440 O O . SER A 1 183 ? -23.145 4.330 27.184 1.00 89.00 183 SER A O 1
ATOM 1442 N N . PRO A 1 184 ? -22.861 6.559 27.441 1.00 82.88 184 PRO A N 1
ATOM 1443 C CA . PRO A 1 184 ? -22.539 6.487 28.866 1.00 82.88 184 PRO A CA 1
ATOM 1444 C C . PRO A 1 184 ? -23.612 5.735 29.663 1.00 82.88 184 PRO A C 1
ATOM 1446 O O . PRO A 1 184 ? -24.800 5.823 29.345 1.00 82.88 184 PRO A O 1
ATOM 1449 N N . GLY A 1 185 ? -23.202 4.964 30.674 1.00 78.19 185 GLY A N 1
ATOM 1450 C CA . GLY A 1 185 ? -24.118 4.171 31.504 1.00 78.19 185 GLY A CA 1
ATOM 1451 C C . GLY A 1 185 ? -24.612 2.859 30.880 1.00 78.19 185 GLY A C 1
ATOM 1452 O O . GLY A 1 185 ? -25.234 2.058 31.574 1.00 78.19 185 GLY A O 1
ATOM 1453 N N . THR A 1 186 ? -24.302 2.585 29.607 1.00 81.81 186 THR A N 1
ATOM 1454 C CA . THR A 1 186 ? -24.688 1.314 28.963 1.00 81.81 186 THR A CA 1
ATOM 1455 C C . THR A 1 186 ? -23.790 0.145 29.377 1.00 81.81 186 THR A C 1
ATOM 1457 O O . THR A 1 186 ? -24.226 -1.003 29.354 1.00 81.81 186 THR A O 1
ATOM 1460 N N . CYS A 1 187 ? -22.544 0.432 29.773 1.00 81.69 187 CYS A N 1
ATOM 1461 C CA . CYS A 1 187 ? -21.535 -0.560 30.155 1.00 81.69 187 CYS A CA 1
ATOM 1462 C C . CYS A 1 187 ? -20.922 -0.218 31.530 1.00 81.69 187 CYS A C 1
ATOM 1464 O O . CYS A 1 187 ? -19.732 0.094 31.614 1.00 81.69 187 CYS A O 1
ATOM 1466 N N . PRO A 1 188 ? -21.705 -0.264 32.624 1.00 76.94 188 PRO A N 1
ATOM 1467 C CA . PRO A 1 188 ? -21.255 0.208 33.935 1.00 76.94 188 PRO A CA 1
ATOM 1468 C C . PRO A 1 188 ? -20.127 -0.649 34.530 1.00 76.94 188 PRO A C 1
ATOM 1470 O O . PRO A 1 188 ? -19.368 -0.182 35.376 1.00 76.94 188 PRO A O 1
ATOM 1473 N N . ASP A 1 189 ? -19.989 -1.901 34.092 1.00 79.69 189 ASP A N 1
ATOM 1474 C CA . ASP A 1 189 ? -18.921 -2.792 34.549 1.00 79.69 189 ASP A CA 1
ATOM 1475 C C . ASP A 1 189 ? -17.553 -2.379 33.997 1.00 79.69 189 ASP A C 1
ATOM 1477 O O . ASP A 1 189 ? -16.553 -2.479 34.705 1.00 79.69 189 ASP A O 1
ATOM 1481 N N . VAL A 1 190 ? -17.511 -1.834 32.778 1.00 82.25 190 VAL A N 1
ATOM 1482 C CA . VAL A 1 190 ? -16.286 -1.275 32.187 1.00 82.25 190 VAL A CA 1
ATOM 1483 C C . VAL A 1 190 ? -15.893 0.001 32.928 1.00 82.25 190 VAL A C 1
ATOM 1485 O O . VAL A 1 190 ? -14.735 0.155 33.317 1.00 82.25 190 VAL A O 1
ATOM 1488 N N . GLU A 1 191 ? -16.880 0.838 33.257 1.00 77.75 191 GLU A N 1
ATOM 1489 C CA . GLU A 1 191 ? -16.668 2.051 34.051 1.00 77.75 191 GLU A CA 1
ATOM 1490 C C . GLU A 1 191 ? -16.063 1.760 35.433 1.00 77.75 191 GLU A C 1
ATOM 1492 O O . GLU A 1 191 ? -15.190 2.496 35.898 1.00 77.75 191 GLU A O 1
ATOM 1497 N N . ARG A 1 192 ? -16.472 0.651 36.062 1.00 79.44 192 ARG A N 1
ATOM 1498 C CA . ARG A 1 192 ? -15.942 0.203 37.359 1.00 79.44 192 ARG A CA 1
ATOM 1499 C C . ARG A 1 192 ? -14.609 -0.542 37.259 1.00 79.44 192 ARG A C 1
ATOM 1501 O O . ARG A 1 192 ? -13.821 -0.477 38.199 1.00 79.44 192 ARG A O 1
ATOM 1508 N N . ALA A 1 193 ? -14.352 -1.256 36.162 1.00 78.19 193 ALA A N 1
ATOM 1509 C CA . ALA A 1 193 ? -13.167 -2.103 36.015 1.00 78.19 193 ALA A CA 1
ATOM 1510 C C . ALA A 1 193 ? -11.863 -1.300 35.862 1.00 78.19 193 ALA A C 1
ATOM 1512 O O . ALA A 1 193 ? -10.815 -1.747 36.333 1.00 78.19 193 ALA A O 1
ATOM 1513 N N . GLY A 1 194 ? -11.907 -0.118 35.237 1.00 77.06 194 GLY A N 1
ATOM 1514 C CA . GLY A 1 194 ? -10.762 0.794 35.143 1.00 77.06 194 GLY A CA 1
ATOM 1515 C C . GLY A 1 194 ? -9.469 0.104 34.677 1.00 77.06 194 GLY A C 1
ATOM 1516 O O . GLY A 1 194 ? -9.412 -0.471 33.593 1.00 77.06 194 GLY A O 1
ATOM 1517 N N . ALA A 1 195 ? -8.418 0.135 35.503 1.00 73.00 195 ALA A N 1
ATOM 1518 C CA . ALA A 1 195 ? -7.114 -0.454 35.172 1.00 73.00 195 ALA A CA 1
ATOM 1519 C C . ALA A 1 195 ? -7.143 -1.985 34.968 1.00 73.00 195 ALA A C 1
ATOM 1521 O O . ALA A 1 195 ? -6.325 -2.507 34.211 1.00 73.00 195 ALA A O 1
ATOM 1522 N N . ALA A 1 196 ? -8.102 -2.701 35.569 1.00 82.25 196 ALA A N 1
ATOM 1523 C CA . ALA A 1 196 ? -8.231 -4.154 35.420 1.00 82.25 196 ALA A CA 1
ATOM 1524 C C . ALA A 1 196 ? -8.660 -4.576 34.000 1.00 82.25 196 ALA A C 1
ATOM 1526 O O . ALA A 1 196 ? -8.506 -5.736 33.623 1.00 82.25 196 ALA A O 1
ATOM 1527 N N . ILE A 1 197 ? -9.156 -3.641 33.177 1.00 85.00 197 ILE A N 1
ATOM 1528 C CA . ILE A 1 197 ? -9.511 -3.901 31.773 1.00 85.00 197 ILE A CA 1
ATOM 1529 C C . ILE A 1 197 ? -8.297 -4.392 30.976 1.00 85.00 197 ILE A C 1
ATOM 1531 O O . ILE A 1 197 ? -8.426 -5.282 30.135 1.00 85.00 197 ILE A O 1
ATOM 1535 N N . ALA A 1 198 ? -7.109 -3.848 31.257 1.00 83.12 198 ALA A N 1
ATOM 1536 C CA . ALA A 1 198 ? -5.891 -4.228 30.552 1.00 83.12 198 ALA A CA 1
ATOM 1537 C C . ALA A 1 198 ? -5.562 -5.723 30.720 1.00 83.12 198 ALA A C 1
ATOM 1539 O O . ALA A 1 198 ? -5.076 -6.345 29.781 1.00 83.12 198 ALA A O 1
ATOM 1540 N N . GLU A 1 199 ? -5.886 -6.314 31.874 1.00 83.69 199 GLU A N 1
ATOM 1541 C CA . GLU A 1 199 ? -5.658 -7.738 32.160 1.00 83.69 199 GLU A CA 1
ATOM 1542 C C . GLU A 1 199 ? -6.660 -8.657 31.442 1.00 83.69 199 GLU A C 1
ATOM 1544 O O . GLU A 1 199 ? -6.372 -9.824 31.170 1.00 83.69 199 GLU A O 1
ATOM 1549 N N . GLN A 1 200 ? -7.843 -8.135 31.106 1.00 85.00 200 GLN A N 1
ATOM 1550 C CA . GLN A 1 200 ? -8.890 -8.878 30.401 1.00 85.00 200 GLN A CA 1
ATOM 1551 C C . GLN A 1 200 ? -8.676 -8.892 28.883 1.00 85.00 200 GLN A C 1
ATOM 1553 O O . GLN A 1 200 ? -9.129 -9.812 28.190 1.00 85.00 200 GLN A O 1
ATOM 1558 N N . LEU A 1 201 ? -7.972 -7.889 28.356 1.00 86.31 201 LEU A N 1
ATOM 1559 C CA . LEU A 1 201 ? -7.656 -7.791 26.941 1.00 86.31 201 LEU A CA 1
ATOM 1560 C C . LEU A 1 201 ? -6.565 -8.797 26.555 1.00 86.31 201 LEU A C 1
ATOM 1562 O O . LEU A 1 201 ? -5.385 -8.639 26.855 1.00 86.31 201 LEU A O 1
ATOM 1566 N N . ARG A 1 202 ? -6.968 -9.842 25.830 1.00 83.44 202 ARG A N 1
ATOM 1567 C CA . ARG A 1 202 ? -6.051 -10.839 25.265 1.00 83.44 202 ARG A CA 1
ATOM 1568 C C . ARG A 1 202 ? -5.784 -10.530 23.797 1.00 83.44 202 ARG A C 1
ATOM 1570 O O . ARG A 1 202 ? -6.640 -10.799 22.957 1.00 83.44 202 ARG A O 1
ATOM 1577 N N . PHE A 1 203 ? -4.594 -10.014 23.498 1.00 85.31 203 PHE A N 1
ATOM 1578 C CA . PHE A 1 203 ? -4.119 -9.808 22.127 1.00 85.31 203 PHE A CA 1
ATOM 1579 C C . PHE A 1 203 ? -3.094 -10.877 21.716 1.00 85.31 203 PHE A C 1
ATOM 1581 O O . PHE A 1 203 ? -2.505 -11.533 22.581 1.00 85.31 203 PHE A O 1
ATOM 1588 N N . PRO A 1 204 ? -2.872 -11.082 20.405 1.00 86.12 204 PRO A N 1
ATOM 1589 C CA . PRO A 1 204 ? -1.832 -11.983 19.916 1.00 86.12 204 PRO A CA 1
ATOM 1590 C C . PRO A 1 204 ? -0.432 -11.608 20.424 1.00 86.12 204 PRO A C 1
ATOM 1592 O O . PRO A 1 204 ? -0.106 -10.432 20.548 1.00 86.12 204 PRO A O 1
ATOM 1595 N N . ALA A 1 205 ? 0.436 -12.603 20.634 1.00 86.19 205 ALA A N 1
ATOM 1596 C CA . ALA A 1 205 ? 1.763 -12.411 21.238 1.00 86.19 205 ALA A CA 1
ATOM 1597 C C . ALA A 1 205 ? 2.715 -11.487 20.447 1.00 86.19 205 ALA A C 1
ATOM 1599 O O . ALA A 1 205 ? 3.673 -10.965 21.009 1.00 86.19 205 ALA A O 1
ATOM 1600 N N . PHE A 1 206 ? 2.472 -11.283 19.150 1.00 85.81 206 PHE A N 1
ATOM 1601 C CA . PHE A 1 206 ? 3.258 -10.373 18.308 1.00 85.81 206 PHE A CA 1
ATOM 1602 C C . PHE A 1 206 ? 2.866 -8.892 18.469 1.00 85.81 206 PHE A C 1
ATOM 1604 O O . PHE A 1 206 ? 3.511 -8.020 17.886 1.00 85.81 206 PHE A O 1
ATOM 1611 N N . MET A 1 207 ? 1.797 -8.607 19.218 1.00 89.88 207 MET A N 1
ATOM 1612 C CA . MET A 1 207 ? 1.268 -7.271 19.456 1.00 89.88 207 MET A CA 1
ATOM 1613 C C . MET A 1 207 ? 1.572 -6.842 20.893 1.00 89.88 207 MET A C 1
ATOM 1615 O O . MET A 1 207 ? 1.164 -7.491 21.853 1.00 89.88 207 MET A O 1
ATOM 1619 N N . ALA A 1 208 ? 2.256 -5.711 21.043 1.00 92.75 208 ALA A N 1
ATOM 1620 C CA . ALA A 1 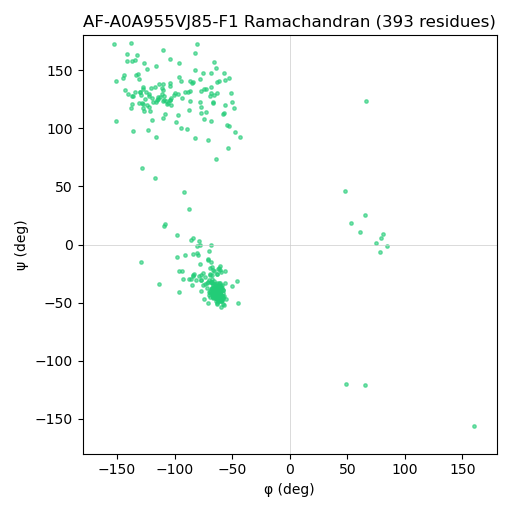208 ? 2.545 -5.118 22.341 1.00 92.75 208 ALA A CA 1
ATOM 1621 C C . ALA A 1 208 ? 1.521 -4.022 22.655 1.00 92.75 208 ALA A C 1
ATOM 1623 O O . ALA A 1 208 ? 1.523 -2.965 22.021 1.00 92.75 208 ALA A O 1
ATOM 1624 N N . VAL A 1 209 ? 0.655 -4.251 23.643 1.00 93.50 209 VAL A N 1
ATOM 1625 C CA . VAL A 1 209 ? -0.254 -3.211 24.149 1.00 93.50 209 VAL A CA 1
ATOM 1626 C C . VAL A 1 209 ? 0.570 -2.126 24.832 1.00 93.50 209 VAL A C 1
ATOM 1628 O O . VAL A 1 209 ? 1.333 -2.404 25.753 1.00 93.50 209 VAL A O 1
ATOM 1631 N N . GLN A 1 210 ? 0.426 -0.888 24.370 1.00 93.44 210 GLN A N 1
ATOM 1632 C CA . GLN A 1 210 ? 1.129 0.266 24.925 1.00 93.44 210 GLN A CA 1
ATOM 1633 C C . GLN A 1 210 ? 0.272 1.020 25.934 1.00 93.44 210 GLN A C 1
ATOM 1635 O O . GLN A 1 210 ? 0.777 1.488 26.951 1.00 93.44 210 GLN A O 1
ATOM 1640 N N . LYS A 1 211 ? -1.018 1.180 25.626 1.00 93.94 211 LYS A N 1
ATOM 1641 C CA . LYS A 1 211 ? -1.936 1.984 26.427 1.00 93.94 211 LYS A CA 1
ATOM 1642 C C . LYS A 1 211 ? -3.353 1.446 26.297 1.00 93.94 211 LYS A C 1
ATOM 1644 O O . LYS A 1 211 ? -3.773 1.084 25.203 1.00 93.94 211 LYS A O 1
ATOM 1649 N N . VAL A 1 212 ? -4.082 1.440 27.404 1.00 94.12 212 VAL A N 1
ATOM 1650 C CA . VAL A 1 212 ? -5.532 1.241 27.431 1.00 94.12 212 VAL A CA 1
ATOM 1651 C C . VAL A 1 212 ? -6.125 2.509 28.022 1.00 94.12 212 VAL A C 1
ATOM 1653 O O . VAL A 1 212 ? -5.730 2.936 29.106 1.00 94.12 212 VAL A O 1
ATOM 1656 N N . GLU A 1 213 ? -7.010 3.148 27.274 1.00 92.38 213 GLU A N 1
ATOM 1657 C CA . GLU A 1 213 ? -7.716 4.351 27.684 1.00 92.38 213 GLU A CA 1
ATOM 1658 C C . GLU A 1 213 ? -9.176 4.014 27.915 1.00 92.38 213 GLU A C 1
ATOM 1660 O O . GLU A 1 213 ? -9.819 3.339 27.111 1.00 92.38 213 GLU A O 1
ATOM 1665 N N . HIS A 1 214 ? -9.684 4.489 29.039 1.00 89.56 214 HIS A N 1
ATOM 1666 C CA . HIS A 1 214 ? -11.049 4.262 29.449 1.00 89.56 214 HIS A CA 1
ATOM 1667 C C . HIS A 1 214 ? -11.610 5.574 29.994 1.00 89.56 214 HIS A C 1
ATOM 1669 O O . HIS A 1 214 ? -11.081 6.142 30.955 1.00 89.56 214 HIS A O 1
ATOM 1675 N N . HIS A 1 215 ? -12.682 6.036 29.364 1.00 86.12 215 HIS A N 1
ATOM 1676 C CA . HIS A 1 215 ? -13.444 7.216 29.737 1.00 86.12 215 HIS A CA 1
ATOM 1677 C C . HIS A 1 215 ? -14.935 6.866 29.735 1.00 86.12 215 HIS A C 1
ATOM 1679 O O . HIS A 1 215 ? -15.346 5.867 29.145 1.00 86.12 215 HIS A O 1
ATOM 1685 N N . ALA A 1 216 ? -15.759 7.694 30.378 1.00 84.75 216 ALA A N 1
ATOM 1686 C CA . ALA A 1 216 ? -17.207 7.521 30.322 1.00 84.75 216 ALA A CA 1
ATOM 1687 C C . ALA A 1 216 ? -17.674 7.550 28.855 1.00 84.75 216 ALA A C 1
ATOM 1689 O O . ALA A 1 216 ? -17.562 8.578 28.187 1.00 84.75 216 ALA A O 1
ATOM 1690 N N . GLY A 1 217 ? -18.162 6.411 28.358 1.00 88.69 217 GLY A N 1
ATOM 1691 C CA . GLY A 1 217 ? -18.603 6.259 26.972 1.00 88.69 217 GLY A CA 1
ATOM 1692 C C . GLY A 1 217 ? -17.500 6.013 25.934 1.00 88.69 217 GLY A C 1
ATOM 1693 O O . GLY A 1 217 ? -17.801 6.029 24.745 1.00 88.69 217 GLY A O 1
ATOM 1694 N N . GLU A 1 218 ? -16.243 5.775 26.320 1.00 92.62 218 GLU A N 1
ATOM 1695 C CA . GLU A 1 218 ? -15.178 5.415 25.371 1.00 92.62 218 GLU A CA 1
ATOM 1696 C C . GLU A 1 218 ? -14.204 4.393 25.964 1.00 92.62 218 GLU A C 1
ATOM 1698 O O . GLU A 1 218 ? -13.710 4.535 27.084 1.00 92.62 218 GLU A O 1
ATOM 1703 N N . LEU A 1 219 ? -13.898 3.360 25.181 1.00 94.56 219 LEU A N 1
ATOM 1704 C CA . LEU A 1 219 ? -12.850 2.393 25.475 1.00 94.56 219 LEU A CA 1
ATOM 1705 C C . LEU A 1 219 ? -11.918 2.299 24.268 1.00 94.56 219 LEU A C 1
ATOM 1707 O O . LEU A 1 219 ? -12.359 1.936 23.180 1.00 94.56 219 LEU A O 1
ATOM 1711 N N . ALA A 1 220 ? -10.634 2.589 24.464 1.00 95.75 220 ALA A N 1
ATOM 1712 C CA . ALA A 1 220 ? -9.635 2.542 23.406 1.00 95.75 220 ALA A CA 1
ATOM 1713 C C . ALA A 1 220 ? -8.375 1.785 23.828 1.00 95.75 220 ALA A C 1
ATOM 1715 O O . ALA A 1 220 ? -7.942 1.824 24.979 1.00 95.75 220 ALA A O 1
ATOM 1716 N N . VAL A 1 221 ? -7.756 1.106 22.868 1.00 96.00 221 VAL A N 1
ATOM 1717 C CA . VAL A 1 221 ? -6.483 0.412 23.038 1.00 96.00 221 VAL A CA 1
ATOM 1718 C C . VAL A 1 221 ? -5.488 0.891 21.995 1.00 96.00 221 VAL A C 1
ATOM 1720 O O . VAL A 1 221 ? -5.782 0.921 20.804 1.00 96.00 221 VAL A O 1
ATOM 1723 N N . THR A 1 222 ? -4.289 1.232 22.451 1.00 96.88 222 THR A N 1
ATOM 1724 C CA . THR A 1 222 ? -3.141 1.514 21.596 1.00 96.88 222 THR A CA 1
ATOM 1725 C C . THR A 1 222 ? -2.179 0.342 21.663 1.00 96.88 222 THR A C 1
ATOM 1727 O O . THR A 1 222 ? -1.681 0.003 22.742 1.00 96.88 222 THR A O 1
ATOM 1730 N N . ALA A 1 223 ? -1.879 -0.258 20.518 1.00 95.62 223 ALA A N 1
ATOM 1731 C CA . ALA A 1 223 ? -0.991 -1.401 20.416 1.00 95.62 223 ALA A CA 1
ATOM 1732 C C . ALA A 1 223 ? 0.027 -1.232 19.286 1.00 95.62 223 ALA A C 1
ATOM 1734 O O . ALA A 1 223 ? -0.255 -0.648 18.243 1.00 95.62 223 ALA A O 1
ATOM 1735 N N . ARG A 1 224 ? 1.232 -1.759 19.502 1.00 95.50 224 ARG A N 1
ATOM 1736 C CA . ARG A 1 224 ? 2.348 -1.716 18.559 1.00 95.50 224 ARG A CA 1
ATOM 1737 C C . ARG A 1 224 ? 2.625 -3.097 17.989 1.00 95.50 224 ARG A C 1
ATOM 1739 O O . ARG A 1 224 ? 2.675 -4.077 18.728 1.00 95.50 224 ARG A O 1
ATOM 1746 N N . CYS A 1 225 ? 2.891 -3.144 16.691 1.00 94.12 225 CYS A N 1
ATOM 1747 C CA . CYS A 1 225 ? 3.317 -4.344 15.985 1.00 94.12 225 CYS A CA 1
ATOM 1748 C C . CYS A 1 225 ? 4.649 -4.088 15.275 1.00 94.12 225 CYS A C 1
ATOM 1750 O O . CYS A 1 225 ? 4.745 -3.228 14.397 1.00 94.12 225 CYS A O 1
ATOM 1752 N N . ASP A 1 226 ? 5.677 -4.862 15.623 1.00 91.69 226 ASP A N 1
ATOM 1753 C CA . ASP A 1 226 ? 7.011 -4.787 15.009 1.00 91.69 226 ASP A CA 1
ATOM 1754 C C . ASP A 1 226 ? 7.142 -5.754 13.821 1.00 91.69 226 ASP A C 1
ATOM 1756 O O . ASP A 1 226 ? 8.106 -6.506 13.689 1.00 91.69 226 ASP A O 1
ATOM 1760 N N . SER A 1 227 ? 6.127 -5.778 12.961 1.00 87.50 227 SER A N 1
ATOM 1761 C CA . SER A 1 227 ? 6.044 -6.676 11.809 1.00 87.50 227 SER A CA 1
ATOM 1762 C C . SER A 1 227 ? 5.547 -5.939 10.573 1.00 87.50 227 SER A C 1
ATOM 1764 O O . SER A 1 227 ? 4.910 -4.887 10.655 1.00 87.50 227 SER A O 1
ATOM 1766 N N . LYS A 1 228 ? 5.858 -6.500 9.401 1.00 87.44 228 LYS A N 1
ATOM 1767 C CA . LYS A 1 228 ? 5.259 -6.049 8.143 1.00 87.44 228 LYS A CA 1
ATOM 1768 C C . LYS A 1 228 ? 3.781 -6.405 8.140 1.00 87.44 228 LYS A C 1
ATOM 1770 O O . LYS A 1 228 ? 3.398 -7.439 8.682 1.00 87.44 228 LYS A O 1
ATOM 1775 N N . TRP A 1 229 ? 2.984 -5.576 7.492 1.00 89.44 229 TRP A N 1
ATOM 1776 C CA . TRP A 1 229 ? 1.560 -5.808 7.337 1.00 89.44 229 TRP A CA 1
ATOM 1777 C C . TRP A 1 229 ? 1.174 -5.745 5.863 1.00 89.44 229 TRP A C 1
ATOM 1779 O O . TRP A 1 229 ? 1.872 -5.132 5.054 1.00 89.44 229 TRP A O 1
ATOM 1789 N N . ASP A 1 230 ? 0.070 -6.394 5.534 1.00 87.50 230 ASP A N 1
ATOM 1790 C CA . ASP A 1 230 ? -0.665 -6.216 4.290 1.00 87.50 230 ASP A CA 1
ATOM 1791 C C . ASP A 1 230 ? -2.171 -6.193 4.593 1.00 87.50 230 ASP A C 1
ATOM 1793 O O . ASP A 1 230 ? -2.593 -6.388 5.732 1.00 87.50 230 ASP A O 1
ATOM 1797 N N . ALA A 1 231 ? -2.996 -5.909 3.590 1.00 84.31 231 ALA A N 1
ATOM 1798 C CA . ALA A 1 231 ? -4.452 -5.943 3.728 1.00 84.31 231 ALA A CA 1
ATOM 1799 C C . ALA A 1 231 ? -5.045 -7.346 3.460 1.00 84.31 231 ALA A C 1
ATOM 1801 O O . ALA A 1 231 ? -6.125 -7.452 2.883 1.00 84.31 231 ALA A O 1
ATOM 1802 N N . GLY A 1 232 ? -4.306 -8.422 3.758 1.00 69.38 232 GLY A N 1
ATOM 1803 C CA . GLY A 1 232 ? -4.714 -9.811 3.507 1.00 69.38 232 GLY A CA 1
ATOM 1804 C C . GLY A 1 232 ? -4.642 -10.244 2.034 1.00 69.38 232 GLY A C 1
ATOM 1805 O O . GLY A 1 232 ? -4.983 -11.375 1.690 1.00 69.38 232 GLY A O 1
ATOM 1806 N N . THR A 1 233 ? -4.195 -9.368 1.126 1.00 65.25 233 THR A N 1
ATOM 1807 C CA . THR A 1 233 ? -4.259 -9.588 -0.332 1.00 65.25 233 THR A CA 1
ATOM 1808 C C . THR A 1 233 ? -2.978 -10.137 -0.953 1.00 65.25 233 THR A C 1
ATOM 1810 O O . THR A 1 233 ? -3.024 -10.697 -2.053 1.00 65.25 233 THR A O 1
ATOM 1813 N N . LEU A 1 234 ? -1.825 -9.941 -0.306 1.00 60.34 234 LEU A N 1
ATOM 1814 C CA . LEU A 1 234 ? -0.522 -10.222 -0.911 1.00 60.34 234 LEU A CA 1
ATOM 1815 C C . LEU A 1 234 ? -0.019 -11.637 -0.613 1.00 60.34 234 LEU A C 1
ATOM 1817 O O . LEU A 1 234 ? 0.641 -12.208 -1.482 1.00 60.34 234 LEU A O 1
ATOM 1821 N N . GLY A 1 235 ? -0.394 -12.216 0.534 1.00 60.69 235 GLY A N 1
ATOM 1822 C CA . GLY A 1 235 ? 0.035 -13.544 0.975 1.00 60.69 235 GLY A CA 1
ATOM 1823 C C . GLY A 1 235 ? 1.542 -13.597 1.265 1.00 60.69 235 GLY A C 1
ATOM 1824 O O . GLY A 1 235 ? 2.373 -13.291 0.411 1.00 60.69 235 GLY A O 1
ATOM 1825 N N . GLY A 1 236 ? 1.934 -13.998 2.475 1.00 71.94 236 GLY A N 1
ATOM 1826 C CA . GLY A 1 236 ? 3.347 -14.068 2.860 1.00 71.94 236 GLY A CA 1
ATOM 1827 C C . GLY A 1 236 ? 3.563 -14.077 4.370 1.00 71.94 236 GLY A C 1
ATOM 1828 O O . GLY A 1 236 ? 2.674 -14.453 5.123 1.00 71.94 236 GLY A O 1
ATOM 1829 N N . GLU A 1 237 ? 4.756 -13.653 4.801 1.00 78.75 237 GLU A N 1
ATOM 1830 C CA . GLU A 1 237 ? 5.121 -13.463 6.220 1.00 78.75 237 GLU A CA 1
ATOM 1831 C C . GLU A 1 237 ? 4.567 -12.151 6.822 1.00 78.75 237 GLU A C 1
ATOM 1833 O O . GLU A 1 237 ? 4.881 -11.803 7.959 1.00 78.75 237 GLU A O 1
ATOM 1838 N N . SER A 1 238 ? 3.795 -11.376 6.054 1.00 85.19 238 SER A N 1
ATOM 1839 C CA . SER A 1 238 ? 3.107 -10.170 6.524 1.00 85.19 238 SER A CA 1
ATOM 1840 C C . SER A 1 238 ? 1.882 -10.519 7.366 1.00 85.19 238 SER A C 1
ATOM 1842 O O . SER A 1 238 ? 1.197 -11.510 7.131 1.00 85.19 238 SER A O 1
ATOM 1844 N N . ILE A 1 239 ? 1.596 -9.667 8.349 1.00 87.44 239 ILE A N 1
ATOM 1845 C CA . ILE A 1 239 ? 0.373 -9.747 9.145 1.00 87.44 239 ILE A CA 1
ATOM 1846 C C . ILE A 1 239 ? -0.791 -9.187 8.328 1.00 87.44 239 ILE A C 1
ATOM 1848 O O . ILE A 1 239 ? -0.698 -8.071 7.815 1.00 87.44 239 ILE A O 1
ATOM 1852 N N . ASP A 1 240 ? -1.900 -9.921 8.290 1.00 90.69 240 ASP A N 1
ATOM 1853 C CA . ASP A 1 240 ? -3.172 -9.412 7.781 1.00 90.69 240 ASP A CA 1
ATOM 1854 C C . ASP A 1 240 ? -3.712 -8.335 8.733 1.00 90.69 240 ASP A C 1
ATOM 1856 O O . ASP A 1 240 ? -4.184 -8.606 9.842 1.00 90.69 240 ASP A O 1
ATOM 1860 N N . ALA A 1 241 ? -3.614 -7.083 8.299 1.00 91.12 241 ALA A N 1
ATOM 1861 C CA . ALA A 1 241 ? -4.050 -5.934 9.070 1.00 91.12 241 ALA A CA 1
ATOM 1862 C C . ALA A 1 241 ? -5.572 -5.840 9.234 1.00 91.12 241 ALA A C 1
ATOM 1864 O O . ALA A 1 241 ? -6.019 -5.237 10.211 1.00 91.12 241 ALA A O 1
ATOM 1865 N N . VAL A 1 242 ? -6.355 -6.403 8.308 1.00 92.19 242 VAL A N 1
ATOM 1866 C CA . VAL A 1 242 ? -7.822 -6.418 8.395 1.00 92.19 242 VAL A CA 1
ATOM 1867 C C . VAL A 1 242 ? -8.231 -7.372 9.510 1.00 92.19 242 VAL A C 1
ATOM 1869 O O . VAL A 1 242 ? -8.957 -6.984 10.427 1.00 92.19 242 VAL A O 1
ATOM 1872 N N . ALA A 1 243 ? -7.682 -8.590 9.490 1.00 89.69 243 ALA A N 1
ATOM 1873 C CA . ALA A 1 243 ? -7.894 -9.573 10.548 1.00 89.69 243 ALA A CA 1
ATOM 1874 C C . ALA A 1 243 ? -7.417 -9.046 11.909 1.00 89.69 243 ALA A C 1
ATOM 1876 O O . ALA A 1 243 ? -8.092 -9.235 12.920 1.00 89.69 243 ALA A O 1
ATOM 1877 N N . LEU A 1 244 ? -6.286 -8.336 11.938 1.00 91.31 244 LEU A N 1
ATOM 1878 C CA . LEU A 1 244 ? -5.772 -7.730 13.160 1.00 91.31 244 LEU A CA 1
ATOM 1879 C C . LEU A 1 244 ? -6.738 -6.698 13.756 1.00 91.31 244 LEU A C 1
ATOM 1881 O O . LEU A 1 244 ? -7.024 -6.761 14.952 1.00 91.31 244 LEU A O 1
ATOM 1885 N N . GLY A 1 245 ? -7.271 -5.789 12.933 1.00 92.62 245 GLY A N 1
ATOM 1886 C CA . GLY A 1 245 ? -8.264 -4.807 13.374 1.00 92.62 245 GLY A CA 1
ATOM 1887 C C . GLY A 1 245 ? -9.538 -5.471 13.906 1.00 92.62 245 GLY A C 1
ATOM 1888 O O . GLY A 1 245 ? -10.036 -5.090 14.965 1.00 92.62 245 GLY A O 1
ATOM 1889 N N . ALA A 1 246 ? -10.011 -6.528 13.239 1.00 91.94 246 ALA A N 1
ATOM 1890 C CA . ALA A 1 246 ? -11.158 -7.312 13.698 1.00 91.94 246 ALA A CA 1
ATOM 1891 C C . ALA A 1 246 ? -10.897 -8.006 15.049 1.00 91.94 246 ALA A C 1
ATOM 1893 O O . ALA A 1 246 ? -11.743 -7.957 15.942 1.00 91.94 246 ALA A O 1
ATOM 1894 N N . VAL A 1 247 ? -9.714 -8.603 15.241 1.00 91.19 247 VAL A N 1
ATOM 1895 C CA . VAL A 1 247 ? -9.311 -9.221 16.518 1.00 91.19 247 VAL A CA 1
ATOM 1896 C C . VAL A 1 247 ? -9.244 -8.182 17.633 1.00 91.19 247 VAL A C 1
ATOM 1898 O O . VAL A 1 247 ? -9.717 -8.442 18.741 1.00 91.19 247 VAL A O 1
ATOM 1901 N N . MET A 1 248 ? -8.688 -7.001 17.352 1.00 93.12 248 MET A N 1
ATOM 1902 C CA . MET A 1 248 ? -8.619 -5.927 18.337 1.00 93.12 248 MET A CA 1
ATOM 1903 C C . MET A 1 248 ? -10.013 -5.457 18.758 1.00 93.12 248 MET A C 1
ATOM 1905 O O . MET A 1 248 ? -10.290 -5.357 19.955 1.00 93.12 248 MET A O 1
ATOM 1909 N N . LEU A 1 249 ? -10.907 -5.250 17.789 1.00 94.19 249 LEU A N 1
ATOM 1910 C CA . LEU A 1 249 ? -12.291 -4.867 18.047 1.00 94.19 249 LEU A CA 1
ATOM 1911 C C . LEU A 1 249 ? -13.043 -5.937 18.846 1.00 94.19 249 LEU A C 1
ATOM 1913 O O . LEU A 1 249 ? -13.718 -5.617 19.822 1.00 94.19 249 LEU A O 1
ATOM 1917 N N . ALA A 1 250 ? -12.887 -7.213 18.488 1.00 91.88 250 ALA A N 1
ATOM 1918 C CA . ALA A 1 250 ? -13.466 -8.326 19.235 1.00 91.88 250 ALA A CA 1
ATOM 1919 C C . ALA A 1 250 ? -12.955 -8.379 20.686 1.00 91.88 250 ALA A C 1
ATOM 1921 O O . ALA A 1 250 ? -13.720 -8.696 21.598 1.00 91.88 250 ALA A O 1
ATOM 1922 N N . GLY A 1 251 ? -11.684 -8.029 20.913 1.00 91.44 251 GLY A N 1
ATOM 1923 C CA . GLY A 1 251 ? -11.107 -7.874 22.248 1.00 91.44 251 GLY A CA 1
ATOM 1924 C C . GLY A 1 251 ? -11.830 -6.817 23.084 1.00 91.44 251 GLY A C 1
ATOM 1925 O O . GLY A 1 251 ? -12.227 -7.106 24.212 1.00 91.44 251 GLY A O 1
ATOM 1926 N N . LEU A 1 252 ? -12.068 -5.627 22.522 1.00 93.06 252 LEU A N 1
ATOM 1927 C CA . LEU A 1 252 ? -12.809 -4.561 23.211 1.00 93.06 252 LEU A CA 1
ATOM 1928 C C . LEU A 1 252 ? -14.268 -4.949 23.467 1.00 93.06 252 LEU A C 1
ATOM 1930 O O . LEU A 1 252 ? -14.777 -4.746 24.565 1.00 93.06 252 LEU A O 1
ATOM 1934 N N . TYR A 1 253 ? -14.931 -5.576 22.495 1.00 92.38 253 TYR A N 1
ATOM 1935 C CA . TYR A 1 253 ? -16.315 -6.032 22.641 1.00 92.38 253 TYR A CA 1
ATOM 1936 C C . TYR A 1 253 ? -16.486 -7.116 23.707 1.00 92.38 253 TYR A C 1
ATOM 1938 O O . TYR A 1 253 ? -17.482 -7.116 24.431 1.00 92.38 253 TYR A O 1
ATOM 1946 N N . ARG A 1 254 ? -15.488 -7.993 23.870 1.00 90.81 254 ARG A N 1
ATOM 1947 C CA . ARG A 1 254 ? -15.463 -8.966 24.967 1.00 90.81 254 ARG A CA 1
ATOM 1948 C C . ARG A 1 254 ? -15.440 -8.275 26.330 1.00 90.81 254 ARG A C 1
ATOM 1950 O O . ARG A 1 254 ? -16.164 -8.708 27.218 1.00 90.81 254 ARG A O 1
ATOM 1957 N N . VAL A 1 255 ? -14.648 -7.213 26.483 1.00 90.94 255 VAL A N 1
ATOM 1958 C CA . VAL A 1 255 ? -14.622 -6.406 27.718 1.00 90.94 255 VAL A CA 1
ATOM 1959 C C . VAL A 1 255 ? -15.961 -5.701 27.937 1.00 90.94 255 VAL A C 1
ATOM 1961 O O . VAL A 1 255 ? -16.448 -5.648 29.060 1.00 90.94 255 VAL A O 1
ATOM 1964 N N . LEU A 1 256 ? -16.596 -5.217 26.866 1.00 89.44 256 LEU A N 1
ATOM 1965 C CA . LEU A 1 256 ? -17.933 -4.615 26.921 1.00 89.44 256 LEU A CA 1
ATOM 1966 C C . LEU A 1 256 ? -19.055 -5.638 27.192 1.00 89.44 256 LEU A C 1
ATOM 1968 O O . LEU A 1 256 ? -20.207 -5.235 27.330 1.00 89.44 256 LEU A O 1
ATOM 1972 N N . GLY A 1 257 ? -18.760 -6.943 27.233 1.00 88.38 257 GLY A N 1
ATOM 1973 C CA . GLY A 1 257 ? -19.767 -7.994 27.407 1.00 88.38 257 GLY A CA 1
ATOM 1974 C C . GLY A 1 257 ? -20.750 -8.104 26.236 1.00 88.38 257 GLY A C 1
ATOM 1975 O O . GLY A 1 257 ? -21.884 -8.539 26.424 1.00 88.38 257 GLY A O 1
ATOM 1976 N N . ARG A 1 258 ? -20.342 -7.687 25.030 1.00 86.75 258 ARG A N 1
ATOM 1977 C CA . ARG A 1 258 ? -21.196 -7.612 23.835 1.00 86.75 258 ARG A CA 1
ATOM 1978 C C . ARG A 1 258 ? -20.730 -8.555 22.720 1.00 86.75 258 ARG A C 1
ATOM 1980 O O . ARG A 1 258 ? -19.537 -8.856 22.629 1.00 86.75 258 ARG A O 1
ATOM 1987 N N . PRO A 1 259 ? -21.643 -9.009 21.839 1.00 87.31 259 PRO A N 1
ATOM 1988 C CA . PRO A 1 259 ? -21.258 -9.742 20.639 1.00 87.31 259 PRO A CA 1
ATOM 1989 C C . PRO A 1 259 ? -20.425 -8.842 19.722 1.00 87.31 259 PRO A C 1
ATOM 1991 O O . PRO A 1 259 ? -20.717 -7.658 19.576 1.00 87.31 259 PRO A O 1
ATOM 1994 N N . THR A 1 260 ? -19.377 -9.399 19.116 1.00 86.00 260 THR A N 1
ATOM 1995 C CA . THR A 1 260 ? -18.527 -8.637 18.197 1.00 86.00 260 THR A CA 1
ATOM 1996 C C . THR A 1 260 ? -19.298 -8.288 16.915 1.00 86.00 260 THR A C 1
ATOM 1998 O O . THR A 1 260 ? -19.962 -9.163 16.360 1.00 86.00 260 THR A O 1
ATOM 2001 N N . PRO A 1 261 ? -19.204 -7.039 16.425 1.00 85.06 261 PRO A N 1
ATOM 2002 C CA . PRO A 1 261 ? -19.811 -6.612 15.163 1.00 85.06 261 PRO A CA 1
ATOM 2003 C C . PRO A 1 261 ? -18.965 -7.024 13.947 1.00 85.06 261 PRO A C 1
ATOM 2005 O O . PRO A 1 261 ? -19.322 -6.716 12.816 1.00 85.06 261 PRO A O 1
ATOM 2008 N N . ALA A 1 262 ? -1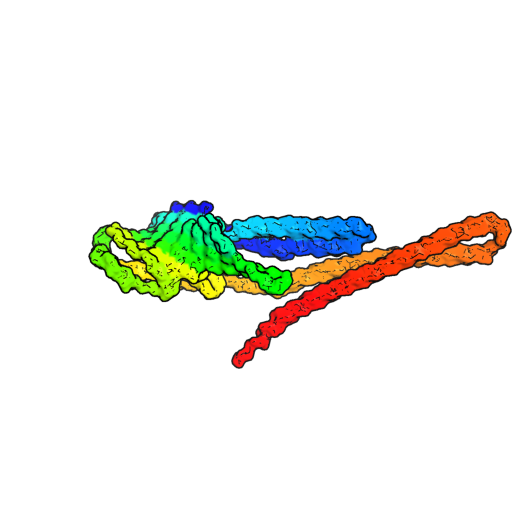7.815 -7.668 14.165 1.00 80.50 262 ALA A N 1
ATOM 2009 C CA . ALA A 1 262 ? -16.970 -8.181 13.101 1.00 80.50 262 ALA A CA 1
ATOM 2010 C C . ALA A 1 262 ? -17.329 -9.644 12.824 1.00 80.50 262 ALA A C 1
ATOM 2012 O O . ALA A 1 262 ? -17.271 -10.475 13.732 1.00 80.50 262 ALA A O 1
ATOM 2013 N N . ASP A 1 263 ? -17.638 -9.974 11.570 1.00 72.00 263 ASP A N 1
ATOM 2014 C CA . ASP A 1 263 ? -17.733 -11.366 11.127 1.00 72.00 263 ASP A CA 1
ATOM 2015 C C . ASP A 1 263 ? -16.383 -11.801 10.525 1.00 72.00 263 ASP A C 1
ATOM 2017 O O . ASP A 1 263 ? -16.093 -11.494 9.362 1.00 72.00 263 ASP A O 1
ATOM 2021 N N . PRO A 1 264 ? -15.528 -12.528 11.272 1.00 56.31 264 PRO A N 1
ATOM 2022 C CA . PRO A 1 264 ? -14.246 -12.991 10.747 1.00 56.31 264 PRO A CA 1
ATOM 2023 C C . PRO A 1 264 ? -14.410 -13.949 9.552 1.00 56.31 264 PRO A C 1
ATOM 2025 O O . PRO A 1 264 ? -13.486 -14.077 8.749 1.00 56.31 264 PRO A O 1
ATOM 2028 N N . GLY A 1 265 ? -15.578 -14.588 9.388 1.00 55.97 265 GLY A N 1
ATOM 2029 C CA . GLY A 1 265 ? -15.901 -15.418 8.227 1.00 55.97 265 GLY A CA 1
ATOM 2030 C C . GLY A 1 265 ? -16.094 -14.609 6.940 1.00 55.97 265 GLY A C 1
ATOM 2031 O O . GLY A 1 265 ? -15.743 -15.088 5.860 1.00 55.97 265 GLY A O 1
ATOM 2032 N N . ARG A 1 266 ? -16.565 -13.356 7.037 1.00 55.91 266 ARG A N 1
ATOM 2033 C CA . ARG A 1 266 ? -16.664 -12.428 5.895 1.00 55.91 266 ARG A CA 1
ATOM 2034 C C . ARG A 1 266 ? -15.307 -11.913 5.435 1.00 55.91 266 ARG A C 1
ATOM 2036 O O . ARG A 1 266 ? -15.096 -11.815 4.224 1.00 55.91 266 ARG A O 1
ATOM 2043 N N . ALA A 1 267 ? -14.379 -11.657 6.360 1.00 49.66 267 ALA A N 1
ATOM 2044 C CA . ALA A 1 267 ? -13.027 -11.183 6.041 1.00 49.66 267 ALA A CA 1
ATOM 2045 C C . ALA A 1 267 ? -12.283 -12.132 5.073 1.00 49.66 267 ALA A C 1
ATOM 2047 O O . ALA A 1 267 ? -11.560 -11.684 4.185 1.00 49.66 267 ALA A O 1
ATOM 2048 N N . GLY A 1 268 ? -12.544 -13.444 5.170 1.00 44.19 268 GLY A N 1
ATOM 2049 C CA . GLY A 1 268 ? -11.985 -14.481 4.292 1.00 44.19 268 GLY A CA 1
ATOM 2050 C C . GLY A 1 268 ? -12.631 -14.614 2.903 1.00 44.19 268 GLY A C 1
ATOM 2051 O O . GLY A 1 268 ? -12.199 -15.457 2.118 1.00 44.19 268 GLY A O 1
ATOM 2052 N N . THR A 1 269 ? -13.650 -13.809 2.576 1.00 41.44 269 THR A N 1
ATOM 2053 C CA . THR A 1 269 ? -14.338 -13.829 1.265 1.00 41.44 269 THR A CA 1
ATOM 2054 C C . THR A 1 269 ? -14.029 -12.624 0.381 1.00 41.44 269 THR A C 1
ATOM 2056 O O . THR A 1 269 ? -14.701 -12.398 -0.628 1.00 41.44 269 THR A O 1
ATOM 2059 N N . LEU A 1 270 ? -12.957 -11.878 0.668 1.00 41.56 270 LEU A N 1
ATOM 2060 C CA . LEU A 1 270 ? -12.285 -11.179 -0.423 1.00 41.56 270 LEU A CA 1
ATOM 2061 C C . LEU A 1 270 ? -11.908 -12.265 -1.441 1.00 41.56 270 LEU A C 1
ATOM 2063 O O . LEU A 1 270 ? -11.219 -13.212 -1.054 1.00 41.56 270 LEU A O 1
ATOM 2067 N N . PRO A 1 271 ? -12.399 -12.209 -2.701 1.00 37.12 271 PRO A N 1
ATOM 2068 C CA . PRO A 1 271 ? -12.051 -13.220 -3.688 1.00 37.12 271 PRO A CA 1
ATOM 2069 C C . PRO A 1 271 ? -10.534 -13.315 -3.645 1.00 37.12 271 PRO A C 1
ATOM 2071 O O . PRO A 1 271 ? -9.913 -12.252 -3.785 1.00 37.12 271 PRO A O 1
ATOM 2074 N N . PRO A 1 272 ? -9.948 -14.511 -3.383 1.00 38.59 272 PRO A N 1
ATOM 2075 C CA . PRO A 1 272 ? -8.505 -14.648 -3.261 1.00 38.59 272 PRO A CA 1
ATOM 2076 C C . PRO A 1 272 ? -7.986 -13.923 -4.468 1.00 38.59 272 PRO A C 1
ATOM 2078 O O . PRO A 1 272 ? -8.447 -14.257 -5.569 1.00 38.59 272 PRO A O 1
ATOM 2081 N N . ALA A 1 273 ? -7.216 -12.848 -4.254 1.00 37.78 273 ALA A N 1
ATOM 2082 C CA . ALA A 1 273 ? -6.768 -12.008 -5.340 1.00 37.78 273 ALA A CA 1
ATOM 2083 C C . ALA A 1 273 ? -6.127 -12.997 -6.288 1.00 37.78 273 ALA A C 1
ATOM 2085 O O . ALA A 1 273 ? -5.064 -13.549 -5.995 1.00 37.78 273 ALA A O 1
ATOM 2086 N N . ARG A 1 274 ? -6.856 -13.351 -7.356 1.00 31.83 274 ARG A N 1
ATOM 2087 C CA . ARG A 1 274 ? -6.368 -14.279 -8.345 1.00 31.83 274 ARG A CA 1
ATOM 2088 C C . ARG A 1 274 ? -5.325 -13.393 -8.973 1.00 31.83 274 ARG A C 1
ATOM 2090 O O . ARG A 1 274 ? -5.603 -12.668 -9.925 1.00 31.83 274 ARG A O 1
ATOM 2097 N N . PHE A 1 275 ? -4.111 -13.455 -8.433 1.00 36.84 275 PHE A N 1
ATOM 2098 C CA . PHE A 1 275 ? -2.918 -13.435 -9.221 1.00 36.84 275 PHE A CA 1
ATOM 2099 C C . PHE A 1 275 ? -3.159 -14.566 -10.202 1.00 36.84 275 PHE A C 1
ATOM 2101 O O . PHE A 1 275 ? -2.736 -15.707 -10.037 1.00 36.84 275 PHE A O 1
ATOM 2108 N N . ARG A 1 276 ? -3.906 -14.215 -11.255 1.00 37.00 276 ARG A N 1
ATOM 2109 C CA . ARG A 1 276 ? -3.694 -14.709 -12.583 1.00 37.00 276 ARG A CA 1
AT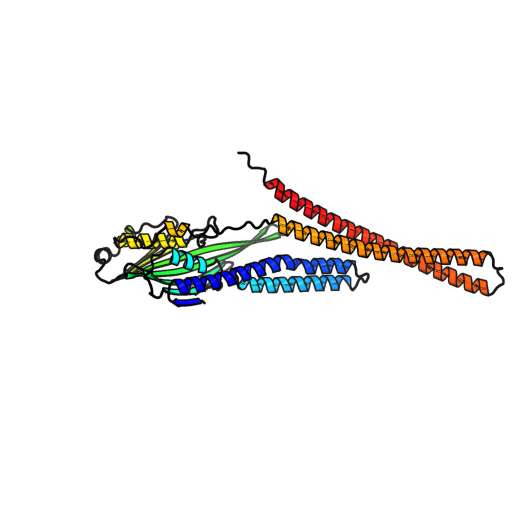OM 2110 C C . ARG A 1 276 ? -2.199 -14.517 -12.691 1.00 37.00 276 ARG A C 1
ATOM 2112 O O . ARG A 1 276 ? -1.712 -13.399 -12.859 1.00 37.00 276 ARG A O 1
ATOM 2119 N N . SER A 1 277 ? -1.464 -15.592 -12.421 1.00 40.81 277 SER A N 1
ATOM 2120 C CA . SER A 1 277 ? -0.081 -15.734 -12.804 1.00 40.81 277 SER A CA 1
ATOM 2121 C C . SER A 1 277 ? -0.166 -15.733 -14.319 1.00 40.81 277 SER A C 1
ATOM 2123 O O . SER A 1 277 ? -0.197 -16.758 -14.991 1.00 40.81 277 SER A O 1
ATOM 2125 N N . GLU A 1 278 ? -0.412 -14.538 -14.850 1.00 42.47 278 GLU A N 1
ATOM 2126 C CA . GLU A 1 278 ? -0.637 -14.280 -16.242 1.00 42.47 278 GLU A CA 1
ATOM 2127 C C . GLU A 1 278 ? 0.626 -14.804 -16.868 1.00 42.47 278 GLU A C 1
ATOM 2129 O O . GLU A 1 278 ? 1.716 -14.368 -16.489 1.00 42.47 278 GLU A O 1
ATOM 2134 N N . LYS A 1 279 ? 0.455 -15.887 -17.632 1.00 44.44 279 LYS A N 1
ATOM 2135 C CA . LYS A 1 279 ? 1.495 -16.813 -18.061 1.00 44.44 279 LYS A CA 1
ATOM 2136 C C . LYS A 1 279 ? 2.713 -16.000 -18.498 1.00 44.44 279 LYS A C 1
ATOM 2138 O O . LYS A 1 279 ? 2.814 -15.613 -19.658 1.00 44.44 279 LYS A O 1
ATOM 2143 N N . LYS A 1 280 ? 3.658 -15.744 -17.577 1.00 48.12 280 LYS A N 1
ATOM 2144 C CA . LYS A 1 280 ? 4.861 -14.931 -17.844 1.00 48.12 280 LYS A CA 1
ATOM 2145 C C . LYS A 1 280 ? 5.700 -15.576 -18.952 1.00 48.12 280 LYS A C 1
ATOM 2147 O O . LYS A 1 280 ? 6.496 -14.903 -19.594 1.00 48.12 280 LYS A O 1
ATOM 2152 N N . ALA A 1 281 ? 5.464 -16.864 -19.209 1.00 52.06 281 ALA A N 1
ATOM 2153 C CA . ALA A 1 281 ? 6.002 -17.617 -20.329 1.00 52.06 281 ALA A CA 1
ATOM 2154 C C . ALA A 1 281 ? 5.575 -17.069 -21.708 1.00 52.06 281 ALA A C 1
ATOM 2156 O O . ALA A 1 281 ? 6.390 -17.074 -22.624 1.00 52.06 281 ALA A O 1
ATOM 2157 N N . GLY A 1 282 ? 4.349 -16.552 -21.870 1.00 52.88 282 GLY A N 1
ATOM 2158 C CA . GLY A 1 282 ? 3.851 -16.067 -23.166 1.00 52.88 282 GLY A CA 1
ATOM 2159 C C . GLY A 1 282 ? 4.453 -14.723 -23.581 1.00 52.88 282 GLY A C 1
ATOM 2160 O O . GLY A 1 282 ? 4.945 -14.578 -24.699 1.00 52.88 282 GLY A O 1
ATOM 2161 N N . ALA A 1 283 ? 4.487 -13.755 -22.660 1.00 53.50 283 ALA A N 1
ATOM 2162 C CA . ALA A 1 283 ? 5.025 -12.421 -22.935 1.00 53.50 283 ALA A CA 1
ATOM 2163 C C . ALA A 1 283 ? 6.543 -12.441 -23.192 1.00 53.50 283 ALA A C 1
ATOM 2165 O O . ALA A 1 283 ? 7.033 -11.742 -24.074 1.00 53.50 283 ALA A O 1
ATOM 2166 N N . LEU A 1 284 ? 7.283 -13.287 -22.465 1.00 56.00 284 LEU A N 1
ATOM 2167 C CA . LEU A 1 284 ? 8.735 -13.424 -22.613 1.00 56.00 284 LEU A CA 1
ATOM 2168 C C . LEU A 1 284 ? 9.108 -14.167 -23.909 1.00 56.00 284 LEU A C 1
ATOM 2170 O O . LEU A 1 284 ? 10.085 -13.821 -24.566 1.00 56.00 284 LEU A O 1
ATOM 2174 N N . ALA A 1 285 ? 8.292 -15.136 -24.337 1.00 62.75 285 ALA A N 1
ATOM 2175 C CA . ALA A 1 285 ? 8.450 -15.771 -25.643 1.00 62.75 285 ALA A CA 1
ATOM 2176 C C . ALA A 1 285 ? 8.176 -14.792 -26.798 1.00 62.75 285 ALA A C 1
ATOM 2178 O O . ALA A 1 285 ? 8.864 -14.831 -27.817 1.00 62.75 285 ALA A O 1
ATOM 2179 N N . TRP A 1 286 ? 7.200 -13.894 -26.645 1.00 64.06 286 TRP A N 1
ATOM 2180 C CA . TRP A 1 286 ? 6.868 -12.912 -27.677 1.00 64.06 286 TRP A CA 1
ATOM 2181 C C . TRP A 1 286 ? 7.955 -11.838 -27.835 1.00 64.06 286 TRP A C 1
ATOM 2183 O O . TRP A 1 286 ? 8.344 -11.521 -28.958 1.00 64.06 286 TRP A O 1
ATOM 2193 N N . THR A 1 287 ? 8.538 -11.348 -26.735 1.00 58.09 287 THR A N 1
ATOM 2194 C CA . THR A 1 287 ? 9.657 -10.389 -26.791 1.00 58.09 287 THR A CA 1
ATOM 2195 C C . THR A 1 287 ? 10.929 -11.006 -27.364 1.00 58.09 287 THR A C 1
ATOM 2197 O O . THR A 1 287 ? 11.607 -10.360 -28.161 1.00 58.09 287 THR A O 1
ATOM 2200 N N . LEU A 1 288 ? 11.224 -12.271 -27.042 1.00 65.44 288 LEU A N 1
ATOM 2201 C CA . LEU A 1 288 ? 12.335 -13.004 -27.655 1.00 65.44 288 LEU A CA 1
ATOM 2202 C C . LEU A 1 288 ? 12.140 -13.189 -29.166 1.00 65.44 288 LEU A C 1
ATOM 2204 O O . LEU A 1 288 ? 13.099 -13.046 -29.920 1.00 65.44 288 LEU A O 1
ATOM 2208 N N . ARG A 1 289 ? 10.906 -13.437 -29.626 1.00 71.06 289 ARG A N 1
ATOM 2209 C CA . ARG A 1 289 ? 10.587 -13.515 -31.062 1.00 71.06 289 ARG A CA 1
ATOM 2210 C C . ARG A 1 289 ? 10.790 -12.177 -31.770 1.00 71.06 289 ARG A C 1
ATOM 2212 O O . ARG A 1 289 ? 11.376 -12.163 -32.845 1.00 71.06 289 ARG A O 1
ATOM 2219 N N . ILE A 1 290 ? 10.372 -11.062 -31.170 1.00 68.81 290 ILE A N 1
ATOM 2220 C CA . ILE A 1 290 ? 10.576 -9.725 -31.757 1.00 68.81 290 ILE A CA 1
ATOM 2221 C C . ILE A 1 290 ? 12.058 -9.355 -31.792 1.00 68.81 290 ILE A C 1
ATOM 2223 O O . ILE A 1 290 ? 12.537 -8.874 -32.815 1.00 68.81 290 ILE A O 1
ATOM 2227 N N . ALA A 1 291 ? 12.803 -9.617 -30.715 1.00 63.34 291 ALA A N 1
ATOM 2228 C CA . ALA A 1 291 ? 14.245 -9.388 -30.692 1.00 63.34 291 ALA A CA 1
ATOM 2229 C C . ALA A 1 291 ? 14.962 -10.230 -31.762 1.00 63.34 291 ALA A C 1
ATOM 2231 O O . ALA A 1 291 ? 15.800 -9.706 -32.491 1.00 63.34 291 ALA A O 1
ATOM 2232 N N . ALA A 1 292 ? 14.585 -11.504 -31.919 1.00 66.50 292 ALA A N 1
ATOM 2233 C CA . ALA A 1 292 ? 15.118 -12.366 -32.971 1.00 66.50 292 ALA A CA 1
ATOM 2234 C C . ALA A 1 292 ? 14.767 -11.856 -34.381 1.00 66.50 292 ALA A C 1
ATOM 2236 O O . ALA A 1 292 ? 15.637 -11.829 -35.247 1.00 66.50 292 ALA A O 1
ATOM 2237 N N . LEU A 1 293 ? 13.530 -11.397 -34.608 1.00 69.69 293 LEU A N 1
ATOM 2238 C CA . LEU A 1 293 ? 13.113 -10.808 -35.885 1.00 69.69 293 LEU A CA 1
ATOM 2239 C C . LEU A 1 293 ? 13.873 -9.516 -36.203 1.00 69.69 293 LEU A C 1
ATOM 2241 O O . LEU A 1 293 ? 14.262 -9.321 -37.349 1.00 69.69 293 LEU A O 1
ATOM 2245 N N . LEU A 1 294 ? 14.143 -8.666 -35.209 1.00 66.56 294 LEU A N 1
ATOM 2246 C CA . LEU A 1 294 ? 14.961 -7.464 -35.393 1.00 66.56 294 LEU A CA 1
ATOM 2247 C C . LEU A 1 294 ? 16.411 -7.816 -35.739 1.00 66.56 294 LEU A C 1
ATOM 2249 O O . LEU A 1 294 ? 16.976 -7.222 -36.652 1.00 66.56 294 LEU A O 1
ATOM 2253 N N . VAL A 1 295 ? 17.000 -8.815 -35.074 1.00 68.44 295 VAL A N 1
ATOM 2254 C CA . VAL A 1 295 ? 18.344 -9.312 -35.413 1.00 68.44 295 VAL A CA 1
ATOM 2255 C C . VAL A 1 295 ? 18.377 -9.878 -36.838 1.00 68.44 295 VAL A C 1
ATOM 2257 O O . VAL A 1 295 ? 19.305 -9.577 -37.588 1.00 68.44 295 VAL A O 1
ATOM 2260 N N . LEU A 1 296 ? 17.356 -10.639 -37.245 1.00 68.31 296 LEU A N 1
ATOM 2261 C CA . LEU A 1 296 ? 17.239 -11.175 -38.606 1.00 68.31 296 LEU A CA 1
ATOM 2262 C C . LEU A 1 296 ? 17.045 -10.075 -39.654 1.00 68.31 296 LEU A C 1
ATOM 2264 O O . LEU A 1 296 ? 17.682 -10.123 -40.703 1.00 68.31 296 LEU A O 1
ATOM 2268 N N . ALA A 1 297 ? 16.217 -9.068 -39.374 1.00 66.25 297 ALA A N 1
ATOM 2269 C CA . ALA A 1 297 ? 16.009 -7.931 -40.267 1.00 66.25 297 ALA A CA 1
ATOM 2270 C C . ALA A 1 297 ? 17.307 -7.134 -40.464 1.00 66.25 297 ALA A C 1
ATOM 2272 O O . ALA A 1 297 ? 17.664 -6.799 -41.591 1.00 66.25 297 ALA A O 1
ATOM 2273 N N . VAL A 1 298 ? 18.060 -6.901 -39.385 1.00 65.19 298 VAL A N 1
ATOM 2274 C CA . VAL A 1 298 ? 19.382 -6.264 -39.449 1.00 65.19 298 VAL A CA 1
ATOM 2275 C C . VAL A 1 298 ? 20.340 -7.115 -40.282 1.00 65.19 298 VAL A C 1
ATOM 2277 O O . VAL A 1 298 ? 20.957 -6.597 -41.209 1.00 65.19 298 VAL A O 1
ATOM 2280 N N . ALA A 1 299 ? 20.421 -8.425 -40.027 1.00 67.00 299 ALA A N 1
ATOM 2281 C CA . ALA A 1 299 ? 21.258 -9.332 -40.811 1.00 67.00 299 ALA A CA 1
ATOM 2282 C C . ALA A 1 299 ? 20.889 -9.328 -42.308 1.00 67.00 299 ALA A C 1
ATOM 2284 O O . ALA A 1 299 ? 21.783 -9.327 -43.153 1.00 67.00 299 ALA A O 1
ATOM 2285 N N . ALA A 1 300 ? 19.596 -9.263 -42.643 1.00 68.69 300 ALA A N 1
ATOM 2286 C CA . ALA A 1 300 ? 19.111 -9.196 -44.020 1.00 68.69 300 ALA A CA 1
ATOM 2287 C C . ALA A 1 300 ? 19.500 -7.883 -44.722 1.00 68.69 300 ALA A C 1
ATOM 2289 O O . ALA A 1 300 ? 19.989 -7.922 -45.850 1.00 68.69 300 ALA A O 1
ATOM 2290 N N . ILE A 1 301 ? 19.357 -6.731 -44.053 1.00 67.69 301 ILE A N 1
ATOM 2291 C CA . ILE A 1 301 ? 19.788 -5.422 -44.583 1.00 67.69 301 ILE A CA 1
ATOM 2292 C C . ILE A 1 301 ? 21.295 -5.431 -44.859 1.00 67.69 301 ILE A C 1
ATOM 2294 O O . ILE A 1 301 ? 21.755 -5.005 -45.918 1.00 67.69 301 ILE A O 1
ATOM 2298 N N . PHE A 1 302 ? 22.069 -5.978 -43.926 1.00 62.59 302 PHE A N 1
ATOM 2299 C CA . PHE A 1 302 ? 23.512 -6.109 -44.065 1.00 62.59 302 PHE A CA 1
ATOM 2300 C C . PHE A 1 302 ? 23.919 -7.060 -45.202 1.00 62.59 302 PHE A C 1
ATOM 2302 O O . PHE A 1 302 ? 24.847 -6.753 -45.953 1.00 62.59 302 PHE A O 1
ATOM 2309 N N . ALA A 1 303 ? 23.224 -8.188 -45.370 1.00 69.19 303 ALA A N 1
ATOM 2310 C CA . ALA A 1 303 ? 23.444 -9.108 -46.485 1.00 69.19 303 ALA A CA 1
ATOM 2311 C C . ALA A 1 303 ? 23.106 -8.461 -47.840 1.00 69.19 303 ALA A C 1
ATOM 2313 O O . ALA A 1 303 ? 23.833 -8.658 -48.815 1.00 69.19 303 ALA A O 1
ATOM 2314 N N . TYR A 1 304 ? 22.047 -7.649 -47.891 1.00 74.00 304 TYR A N 1
ATOM 2315 C CA . TYR A 1 304 ? 21.661 -6.889 -49.078 1.00 74.00 304 TYR A CA 1
ATOM 2316 C C . TYR A 1 304 ? 22.731 -5.860 -49.477 1.00 74.00 304 TYR A C 1
ATOM 2318 O O . TYR A 1 304 ? 23.198 -5.870 -50.618 1.00 74.00 304 TYR A O 1
ATOM 2326 N N . GLU A 1 305 ? 23.194 -5.034 -48.533 1.00 66.38 305 GLU A N 1
ATOM 2327 C CA . GLU A 1 305 ? 24.273 -4.061 -48.774 1.00 66.38 305 GLU A CA 1
ATOM 2328 C C . GLU A 1 305 ? 25.596 -4.740 -49.161 1.00 66.38 305 GLU A C 1
ATOM 2330 O O . GLU A 1 305 ? 26.321 -4.272 -50.043 1.00 66.38 305 GLU A O 1
ATOM 2335 N N . TYR A 1 306 ? 25.899 -5.894 -48.560 1.00 66.81 306 TYR A N 1
ATOM 2336 C CA . TYR A 1 306 ? 27.058 -6.694 -48.948 1.00 66.81 306 TYR A CA 1
ATOM 2337 C C . TYR A 1 306 ? 26.956 -7.182 -50.399 1.00 66.81 306 TYR A C 1
ATOM 2339 O O . TYR A 1 306 ? 27.921 -7.066 -51.160 1.00 66.81 306 TYR A O 1
ATOM 2347 N N . ASN A 1 307 ? 25.791 -7.691 -50.809 1.00 72.81 307 ASN A N 1
ATOM 2348 C CA . ASN A 1 307 ? 25.580 -8.168 -52.174 1.00 72.81 307 ASN A CA 1
ATOM 2349 C C . ASN A 1 307 ? 25.709 -7.027 -53.199 1.00 72.81 307 ASN A C 1
ATOM 2351 O O . ASN A 1 307 ? 26.393 -7.185 -54.211 1.00 72.81 307 ASN A O 1
ATOM 2355 N N . LYS A 1 308 ? 25.149 -5.851 -52.886 1.00 70.44 308 LYS A N 1
ATOM 2356 C CA . LYS A 1 308 ? 25.266 -4.631 -53.700 1.00 70.44 308 LYS A CA 1
ATOM 2357 C C . LYS A 1 308 ? 26.716 -4.149 -53.835 1.00 70.44 308 LYS A C 1
ATOM 2359 O O . LYS A 1 308 ? 27.149 -3.760 -54.914 1.00 70.44 308 LYS A O 1
ATOM 2364 N N . SER A 1 309 ? 27.509 -4.213 -52.765 1.00 65.88 309 SER A N 1
ATOM 2365 C CA . SER A 1 309 ? 28.937 -3.868 -52.836 1.00 65.88 309 SER A CA 1
ATOM 2366 C C . SER A 1 309 ? 29.737 -4.869 -53.677 1.00 65.88 309 SER A C 1
ATOM 2368 O O . SER A 1 309 ? 30.726 -4.497 -54.306 1.00 65.88 309 SER A O 1
ATOM 2370 N N . ASN A 1 310 ? 29.337 -6.142 -53.685 1.00 72.69 310 ASN A N 1
ATOM 2371 C CA . ASN A 1 310 ? 30.033 -7.194 -54.418 1.00 72.69 310 ASN A CA 1
ATOM 2372 C C . ASN A 1 310 ? 29.733 -7.157 -55.928 1.00 72.69 310 ASN A C 1
ATOM 2374 O O . ASN A 1 310 ? 30.605 -7.510 -56.723 1.00 72.69 310 ASN A O 1
ATOM 2378 N N . SER A 1 311 ? 28.539 -6.713 -56.343 1.00 75.44 311 SER A N 1
ATOM 2379 C CA . SER A 1 311 ? 28.231 -6.501 -57.766 1.00 75.44 311 SER A CA 1
ATOM 2380 C C . SER A 1 311 ? 29.100 -5.395 -58.367 1.00 75.44 311 SER A C 1
ATOM 2382 O O . SER A 1 311 ? 29.681 -5.599 -59.428 1.00 75.44 311 SER A O 1
ATOM 2384 N N . TRP A 1 312 ? 29.307 -4.297 -57.634 1.00 69.00 312 TRP A N 1
ATOM 2385 C CA . TRP A 1 312 ? 30.172 -3.199 -58.076 1.00 69.00 312 TRP A CA 1
ATOM 2386 C C . TRP A 1 312 ? 31.636 -3.635 -58.261 1.00 69.00 312 TRP A C 1
ATOM 2388 O O . TRP A 1 312 ? 32.251 -3.363 -59.287 1.00 69.00 312 TRP A O 1
ATOM 2398 N N . VAL A 1 313 ? 32.189 -4.420 -57.326 1.00 72.31 313 VAL A N 1
ATOM 2399 C CA . VAL A 1 313 ? 33.554 -4.973 -57.464 1.00 72.31 313 VAL A CA 1
ATOM 2400 C C . VAL A 1 313 ? 33.666 -5.913 -58.671 1.00 72.31 313 VAL A C 1
ATOM 2402 O O . VAL A 1 313 ? 34.695 -5.929 -59.353 1.00 72.31 313 VAL A O 1
ATOM 2405 N N . LYS A 1 314 ? 32.620 -6.700 -58.966 1.00 78.38 314 LYS A N 1
ATOM 2406 C CA . LYS A 1 314 ? 32.590 -7.545 -60.168 1.00 78.38 314 LYS A CA 1
ATOM 2407 C C . LYS A 1 314 ? 32.616 -6.697 -61.440 1.00 78.38 314 LYS A C 1
ATOM 2409 O O . LYS A 1 314 ? 33.421 -7.000 -62.319 1.00 78.38 314 LYS A O 1
ATOM 2414 N N . GLU A 1 315 ? 31.808 -5.642 -61.521 1.00 76.69 315 GLU A N 1
ATOM 2415 C CA . GLU A 1 315 ? 31.786 -4.708 -62.657 1.00 76.69 315 GLU A CA 1
ATOM 2416 C C . GLU A 1 315 ? 33.156 -4.051 -62.876 1.00 76.69 315 GLU A C 1
ATOM 2418 O O . GLU A 1 315 ? 33.697 -4.127 -63.981 1.00 76.69 315 GLU A O 1
ATOM 2423 N N . SER A 1 316 ? 33.796 -3.542 -61.819 1.00 72.56 316 SER A N 1
ATOM 2424 C CA . SER A 1 316 ? 35.135 -2.940 -61.907 1.00 72.56 316 SER A CA 1
ATOM 2425 C C . SER A 1 316 ? 36.207 -3.939 -62.365 1.00 72.56 316 SER A C 1
ATOM 2427 O O . SER A 1 316 ? 37.076 -3.605 -63.171 1.00 72.56 316 SER A O 1
ATOM 2429 N N . ARG A 1 317 ? 36.132 -5.209 -61.936 1.00 79.06 317 ARG A N 1
ATOM 2430 C CA . ARG A 1 317 ? 37.028 -6.274 -62.436 1.00 79.06 317 ARG A CA 1
ATOM 2431 C C . ARG A 1 317 ? 36.765 -6.634 -63.900 1.00 79.06 317 ARG A C 1
ATOM 2433 O O . ARG A 1 317 ? 37.693 -7.050 -64.596 1.00 79.06 317 ARG A O 1
ATOM 2440 N N . HIS A 1 318 ? 35.522 -6.541 -64.368 1.00 78.44 318 HIS A N 1
ATOM 2441 C CA . HIS A 1 318 ? 35.192 -6.730 -65.782 1.00 78.44 318 HIS A CA 1
ATOM 2442 C C . HIS A 1 318 ? 35.734 -5.579 -66.633 1.00 78.44 318 HIS A C 1
ATOM 2444 O O . HIS A 1 318 ? 36.411 -5.850 -67.624 1.00 78.44 318 HIS A O 1
ATOM 2450 N N . ALA A 1 319 ? 35.552 -4.330 -66.196 1.00 73.62 319 ALA A N 1
ATOM 2451 C CA . ALA A 1 319 ? 36.131 -3.156 -66.847 1.00 73.62 319 ALA A CA 1
ATOM 2452 C C . ALA A 1 319 ? 37.666 -3.242 -66.912 1.00 73.62 319 ALA A C 1
ATOM 2454 O O . ALA A 1 319 ? 38.259 -3.064 -67.973 1.00 73.62 319 ALA A O 1
ATOM 2455 N N . LEU A 1 320 ? 38.321 -3.631 -65.812 1.00 75.19 320 LEU A N 1
ATOM 2456 C CA . LEU A 1 320 ? 39.774 -3.809 -65.780 1.00 75.19 320 LEU A CA 1
ATOM 2457 C C . LEU A 1 320 ? 40.257 -4.881 -66.771 1.00 75.19 320 LEU A C 1
ATOM 2459 O O . LEU A 1 320 ? 41.274 -4.689 -67.438 1.00 75.19 320 LEU A O 1
ATOM 2463 N N . ARG A 1 321 ? 39.543 -6.011 -66.881 1.00 83.44 321 ARG A N 1
ATOM 2464 C CA . ARG A 1 321 ? 39.859 -7.065 -67.861 1.00 83.44 321 ARG A CA 1
ATOM 2465 C C . ARG A 1 321 ? 39.687 -6.572 -69.295 1.00 83.44 321 ARG A C 1
ATOM 2467 O O . ARG A 1 321 ? 40.553 -6.849 -70.120 1.00 83.44 321 ARG A O 1
ATOM 2474 N N . TYR A 1 322 ? 38.629 -5.810 -69.562 1.00 81.94 322 TYR A N 1
ATOM 2475 C CA . TYR A 1 322 ? 38.387 -5.194 -70.862 1.00 81.94 322 TYR A CA 1
ATOM 2476 C C . TYR A 1 322 ? 39.531 -4.248 -71.258 1.00 81.94 322 TYR A C 1
ATOM 2478 O O . TYR A 1 322 ? 40.171 -4.469 -72.284 1.00 81.94 322 TYR A O 1
ATOM 2486 N N . TYR A 1 323 ? 39.889 -3.281 -70.405 1.00 72.69 323 TYR A N 1
ATOM 2487 C CA . TYR A 1 323 ? 40.973 -2.333 -70.701 1.00 72.69 323 TYR A CA 1
ATOM 2488 C C . TYR A 1 323 ? 42.336 -3.009 -70.876 1.00 72.69 323 TYR A C 1
ATOM 2490 O O . TYR A 1 323 ? 43.102 -2.623 -71.757 1.00 72.69 323 TYR A O 1
ATOM 2498 N N . LYS A 1 324 ? 42.638 -4.046 -70.082 1.00 78.50 324 LYS A N 1
ATOM 2499 C CA . LYS A 1 324 ? 43.858 -4.847 -70.266 1.00 78.50 324 LYS A CA 1
ATOM 2500 C C . LYS A 1 324 ? 43.867 -5.583 -71.605 1.00 78.50 324 LYS A C 1
ATOM 2502 O O . LYS A 1 324 ? 44.908 -5.637 -72.250 1.00 78.50 324 LYS A O 1
ATOM 2507 N N . SER A 1 325 ? 42.724 -6.131 -72.024 1.00 80.88 325 SER A N 1
ATOM 2508 C CA . SER A 1 325 ? 42.609 -6.812 -73.317 1.00 80.88 325 SER A CA 1
ATOM 2509 C C . SER A 1 325 ? 42.745 -5.854 -74.500 1.00 80.88 325 SER A C 1
ATOM 2511 O O . SER A 1 325 ? 43.319 -6.234 -75.514 1.00 80.88 325 SER A O 1
ATOM 2513 N N . GLU A 1 326 ? 42.282 -4.612 -74.357 1.00 77.81 326 GLU A N 1
ATOM 2514 C CA . GLU A 1 326 ? 42.364 -3.606 -75.416 1.00 77.81 326 GLU A CA 1
ATOM 2515 C C . GLU A 1 326 ? 43.773 -3.015 -75.534 1.00 77.81 326 GLU A C 1
ATOM 2517 O O . GLU A 1 326 ? 44.311 -2.907 -76.633 1.00 77.81 326 GLU A O 1
ATOM 2522 N N . MET A 1 327 ? 44.441 -2.770 -74.400 1.00 71.12 327 MET A N 1
ATOM 2523 C CA . MET A 1 327 ? 45.854 -2.373 -74.377 1.00 71.12 327 MET A CA 1
ATOM 2524 C C . MET A 1 327 ? 46.763 -3.426 -75.036 1.00 71.12 327 MET A C 1
ATOM 2526 O O . MET A 1 327 ? 47.737 -3.069 -75.693 1.00 71.12 327 MET A O 1
ATOM 2530 N N . ALA A 1 328 ? 46.444 -4.717 -74.894 1.00 79.19 328 ALA A N 1
ATOM 2531 C CA . ALA A 1 328 ? 47.206 -5.797 -75.522 1.00 79.19 328 ALA A CA 1
ATOM 2532 C C . ALA A 1 328 ? 47.101 -5.812 -77.061 1.00 79.19 328 ALA A C 1
ATOM 2534 O O . ALA A 1 328 ? 47.951 -6.415 -77.713 1.00 79.19 328 ALA A O 1
ATOM 2535 N N . LYS A 1 329 ? 46.082 -5.160 -77.641 1.00 79.25 329 LYS A N 1
ATOM 2536 C CA . LYS A 1 329 ? 45.884 -5.056 -79.097 1.00 79.25 329 LYS A CA 1
ATOM 2537 C C . LYS A 1 329 ? 46.499 -3.788 -79.701 1.00 79.25 329 LYS A C 1
ATOM 2539 O O . LYS A 1 329 ? 46.764 -3.767 -80.898 1.00 79.25 329 LYS A O 1
ATOM 2544 N N . SER A 1 330 ? 46.713 -2.740 -78.903 1.00 70.88 330 SER A N 1
ATOM 2545 C CA . SER A 1 330 ? 47.232 -1.443 -79.363 1.00 70.88 330 SER A CA 1
ATOM 2546 C C . SER A 1 330 ? 48.763 -1.405 -79.459 1.00 70.88 330 SER A C 1
ATOM 2548 O O . SER A 1 330 ? 49.464 -1.888 -78.568 1.00 70.88 330 SER A O 1
ATOM 2550 N N . THR A 1 331 ? 49.301 -0.780 -80.508 1.00 66.50 331 THR A N 1
ATOM 2551 C CA . THR A 1 331 ? 50.744 -0.585 -80.703 1.00 66.50 331 THR A CA 1
ATOM 2552 C C . THR A 1 331 ? 51.307 0.554 -79.836 1.00 66.50 331 THR A C 1
ATOM 2554 O O . THR A 1 331 ? 50.684 1.601 -79.686 1.00 66.50 331 THR A O 1
ATOM 2557 N N . PRO A 1 332 ? 52.528 0.427 -79.284 1.00 60.25 332 PRO A N 1
ATOM 2558 C CA . PRO A 1 332 ? 53.057 1.325 -78.245 1.00 60.25 332 PRO A CA 1
ATOM 2559 C C . PRO A 1 332 ? 53.365 2.772 -78.684 1.00 60.25 332 PRO A C 1
ATOM 2561 O O . PRO A 1 332 ? 53.823 3.564 -77.859 1.00 60.25 332 PRO A O 1
ATOM 2564 N N . ARG A 1 333 ? 53.146 3.141 -79.954 1.00 57.41 333 ARG A N 1
ATOM 2565 C CA . ARG A 1 333 ? 53.387 4.503 -80.470 1.00 57.41 333 ARG A CA 1
ATOM 2566 C C . ARG A 1 333 ? 52.169 5.427 -80.390 1.00 57.41 333 ARG A C 1
ATOM 2568 O O . ARG A 1 333 ? 52.335 6.633 -80.564 1.00 57.41 333 ARG A O 1
ATOM 2575 N N . ASP A 1 334 ? 50.993 4.904 -80.062 1.00 59.44 334 ASP A N 1
ATOM 2576 C CA . ASP A 1 334 ? 49.755 5.677 -80.125 1.00 59.44 334 ASP A CA 1
ATOM 2577 C C . ASP A 1 334 ? 49.517 6.454 -78.818 1.00 59.44 334 ASP A C 1
ATOM 2579 O O . ASP A 1 334 ? 49.633 5.923 -77.709 1.00 59.44 334 ASP A O 1
ATOM 2583 N N . ALA A 1 335 ? 49.184 7.748 -78.924 1.00 60.16 335 ALA A N 1
ATOM 2584 C CA . ALA A 1 335 ? 48.871 8.609 -77.773 1.00 60.16 335 ALA A CA 1
ATOM 2585 C C . ALA A 1 335 ? 47.727 8.043 -76.901 1.00 60.16 335 ALA A C 1
ATOM 2587 O O . ALA A 1 335 ? 47.657 8.308 -75.699 1.00 60.16 335 ALA A O 1
ATOM 2588 N N . GLU A 1 336 ? 46.895 7.192 -77.497 1.00 63.34 336 GLU A N 1
ATOM 2589 C CA . GLU A 1 336 ? 45.799 6.446 -76.885 1.00 63.34 336 GLU A CA 1
ATOM 2590 C C . GLU A 1 336 ? 46.268 5.447 -75.807 1.00 63.34 336 GLU A C 1
ATOM 2592 O O . GLU A 1 336 ? 45.629 5.308 -74.761 1.00 63.34 336 GLU A O 1
ATOM 2597 N N . VAL A 1 337 ? 47.459 4.851 -75.962 1.00 65.38 337 VAL A N 1
ATOM 2598 C CA . VAL A 1 337 ? 48.040 3.902 -74.989 1.00 65.38 337 VAL A CA 1
ATOM 2599 C C . VAL A 1 337 ? 48.363 4.585 -73.655 1.00 65.38 337 VAL A C 1
ATOM 2601 O O . VAL A 1 337 ? 48.194 3.994 -72.583 1.00 65.38 337 VAL A O 1
ATOM 2604 N N . ARG A 1 338 ? 48.774 5.862 -73.688 1.00 70.88 338 ARG A N 1
ATOM 2605 C CA . ARG A 1 338 ? 49.005 6.657 -72.468 1.00 70.88 338 ARG A CA 1
ATOM 2606 C C . ARG A 1 338 ? 47.698 6.949 -71.727 1.00 70.88 338 ARG A C 1
ATOM 2608 O O . ARG A 1 338 ? 47.678 6.862 -70.499 1.00 70.88 338 ARG A O 1
ATOM 2615 N N . GLY A 1 339 ? 46.611 7.220 -72.455 1.00 75.12 339 GLY A N 1
ATOM 2616 C CA . GLY A 1 339 ? 45.272 7.382 -71.878 1.00 75.12 339 GLY A CA 1
ATOM 2617 C C . GLY A 1 339 ? 44.757 6.094 -71.226 1.00 75.12 339 GLY A C 1
ATOM 2618 O O . GLY A 1 339 ? 44.265 6.121 -70.095 1.00 75.12 339 GLY A O 1
ATOM 2619 N N . LEU A 1 340 ? 44.958 4.951 -71.889 1.00 73.31 340 LEU A N 1
ATOM 2620 C CA . LEU A 1 340 ? 44.581 3.632 -71.371 1.00 73.31 340 LEU A CA 1
ATOM 2621 C C . LEU A 1 340 ? 45.350 3.262 -70.097 1.00 73.31 340 LEU A C 1
ATOM 2623 O O . LEU A 1 340 ? 44.744 2.776 -69.142 1.00 73.31 340 LEU A O 1
ATOM 2627 N N . LYS A 1 341 ? 46.657 3.548 -70.027 1.00 77.00 341 LYS A N 1
ATOM 2628 C CA . LYS A 1 341 ? 47.470 3.282 -68.827 1.00 77.00 341 LYS A CA 1
ATOM 2629 C C . LYS A 1 341 ? 46.942 4.025 -67.594 1.00 77.00 341 LYS A C 1
ATOM 2631 O O . LYS A 1 341 ? 46.781 3.409 -66.543 1.00 77.00 341 LYS A O 1
ATOM 2636 N N . GLY A 1 342 ? 46.582 5.303 -67.739 1.00 78.12 342 GLY A N 1
ATOM 2637 C CA . GLY A 1 342 ? 45.989 6.089 -66.649 1.00 78.12 342 GLY A CA 1
ATOM 2638 C C . GLY A 1 342 ? 44.588 5.619 -66.231 1.00 78.12 342 GLY A C 1
ATOM 2639 O O . GLY A 1 342 ? 44.204 5.753 -65.069 1.00 78.12 342 GLY A O 1
ATOM 2640 N N . SER A 1 343 ? 43.805 5.047 -67.148 1.00 76.25 343 SER A N 1
ATOM 2641 C CA . SER A 1 343 ? 42.498 4.451 -66.826 1.00 76.25 343 SER A CA 1
ATOM 2642 C C . SER A 1 343 ? 42.625 3.093 -66.126 1.00 76.25 343 SER A C 1
ATOM 2644 O O . SER A 1 343 ? 41.846 2.804 -65.215 1.00 76.25 343 SER A O 1
ATOM 2646 N N . ILE A 1 344 ? 43.636 2.290 -66.477 1.00 77.06 344 ILE A N 1
ATOM 2647 C CA . ILE A 1 344 ? 43.950 1.028 -65.790 1.00 77.06 344 ILE A CA 1
ATOM 2648 C C . ILE A 1 344 ? 44.429 1.286 -64.361 1.00 77.06 344 ILE A C 1
ATOM 2650 O O . ILE A 1 344 ? 43.949 0.626 -63.444 1.00 77.06 344 ILE A O 1
ATOM 2654 N N . GLU A 1 345 ? 45.324 2.254 -64.158 1.00 79.62 345 GLU A N 1
ATOM 2655 C CA . GLU A 1 345 ? 45.857 2.578 -62.830 1.00 79.62 345 GLU A CA 1
ATOM 2656 C C . GLU A 1 345 ? 44.760 3.101 -61.888 1.00 79.62 345 GLU A C 1
ATOM 2658 O O . GLU A 1 345 ? 44.652 2.644 -60.748 1.00 79.62 345 GLU A O 1
ATOM 2663 N N . ARG A 1 346 ? 43.868 3.973 -62.388 1.00 75.69 346 ARG A N 1
ATOM 2664 C CA . ARG A 1 346 ? 42.669 4.406 -61.647 1.00 75.69 346 ARG A CA 1
ATOM 2665 C C . ARG A 1 346 ? 41.762 3.224 -61.299 1.00 75.69 346 ARG A C 1
ATOM 2667 O O . ARG A 1 346 ? 41.427 3.042 -60.134 1.00 75.69 346 ARG A O 1
ATOM 2674 N N . SER A 1 347 ? 41.467 2.362 -62.273 1.00 72.38 347 SER A N 1
ATOM 2675 C CA . SER A 1 347 ? 40.627 1.176 -62.055 1.00 72.38 347 SER A CA 1
ATOM 2676 C C . SER A 1 347 ? 41.249 0.177 -61.068 1.00 72.38 347 SER A C 1
ATOM 2678 O O . SER A 1 347 ? 40.530 -0.445 -60.292 1.00 72.38 347 SER A O 1
ATOM 2680 N N . GLN A 1 348 ? 42.578 0.008 -61.061 1.00 78.44 348 GLN A N 1
ATOM 2681 C CA . GLN A 1 348 ? 43.272 -0.831 -60.075 1.00 78.44 348 GLN A CA 1
ATOM 2682 C C . GLN A 1 348 ? 43.167 -0.250 -58.667 1.00 78.44 348 GLN A C 1
ATOM 2684 O O . GLN A 1 348 ? 42.829 -0.982 -57.739 1.00 78.44 348 GLN A O 1
ATOM 2689 N N . LYS A 1 349 ? 43.389 1.059 -58.513 1.00 77.50 349 LYS A N 1
ATOM 2690 C CA . LYS A 1 349 ? 43.274 1.745 -57.221 1.00 77.50 349 LYS A CA 1
ATOM 2691 C C . LYS A 1 349 ? 41.845 1.693 -56.665 1.00 77.50 349 LYS A C 1
ATOM 2693 O O . LYS A 1 349 ? 41.650 1.508 -55.460 1.00 77.50 349 LYS A O 1
ATOM 2698 N N . ASP A 1 350 ? 40.843 1.782 -57.535 1.00 75.12 350 ASP A N 1
ATOM 2699 C CA . ASP A 1 350 ? 39.433 1.631 -57.166 1.00 75.12 350 ASP A CA 1
ATOM 2700 C C . ASP A 1 350 ? 39.114 0.195 -56.716 1.00 75.12 350 ASP A C 1
ATOM 2702 O O . ASP A 1 350 ? 38.416 -0.003 -55.722 1.00 75.12 350 ASP A O 1
ATOM 2706 N N . VAL A 1 351 ? 39.677 -0.825 -57.376 1.00 74.94 351 VAL A N 1
ATOM 2707 C CA . VAL A 1 351 ? 39.522 -2.232 -56.960 1.00 74.94 351 VAL A CA 1
ATOM 2708 C C . VAL A 1 351 ? 40.216 -2.505 -55.621 1.00 74.94 351 VAL A C 1
ATOM 2710 O O . VAL A 1 351 ? 39.603 -3.105 -54.738 1.00 74.94 351 VAL A O 1
ATOM 2713 N N . GLU A 1 352 ? 41.451 -2.042 -55.425 1.00 78.44 352 GLU A N 1
ATOM 2714 C CA . GLU A 1 352 ? 42.198 -2.246 -54.174 1.00 78.44 352 GLU A CA 1
ATOM 2715 C C . GLU A 1 352 ? 41.537 -1.546 -52.980 1.00 78.44 352 GLU A C 1
ATOM 2717 O O . GLU A 1 352 ? 41.379 -2.138 -51.906 1.00 78.44 352 GLU A O 1
ATOM 2722 N N . SER A 1 353 ? 41.088 -0.300 -53.163 1.00 76.75 353 SER A N 1
ATOM 2723 C CA . SER A 1 353 ? 40.370 0.435 -52.117 1.00 76.75 353 SER A CA 1
ATOM 2724 C C . SER A 1 353 ? 39.037 -0.234 -51.762 1.00 76.75 353 SER A C 1
ATOM 2726 O O . SER A 1 353 ? 38.693 -0.333 -50.579 1.00 76.75 353 SER A O 1
ATOM 2728 N N . ALA A 1 354 ? 38.327 -0.781 -52.752 1.00 71.88 354 ALA A N 1
ATOM 2729 C CA . ALA A 1 354 ? 37.098 -1.533 -52.538 1.00 71.88 354 ALA A CA 1
ATOM 2730 C C . ALA A 1 354 ? 37.330 -2.855 -51.802 1.00 71.88 354 ALA A C 1
ATOM 2732 O O . ALA A 1 354 ? 36.566 -3.190 -50.896 1.00 71.88 354 ALA A O 1
ATOM 2733 N N . GLU A 1 355 ? 38.388 -3.595 -52.138 1.00 76.62 355 GLU A N 1
ATOM 2734 C CA . GLU A 1 355 ? 38.756 -4.842 -51.460 1.00 76.62 355 GLU A CA 1
ATOM 2735 C C . GLU A 1 355 ? 39.158 -4.604 -49.997 1.00 76.62 355 GLU A C 1
ATOM 2737 O O . GLU A 1 355 ? 38.713 -5.339 -49.107 1.00 76.62 355 GLU A O 1
ATOM 2742 N N . ALA A 1 356 ? 39.901 -3.528 -49.719 1.00 77.44 356 ALA A N 1
ATOM 2743 C CA . ALA A 1 356 ? 40.249 -3.114 -48.360 1.00 77.44 356 ALA A CA 1
ATOM 2744 C C . ALA A 1 356 ? 39.019 -2.686 -47.532 1.00 77.44 356 ALA A C 1
ATOM 2746 O O . ALA A 1 356 ? 38.935 -2.963 -46.331 1.00 77.44 356 ALA A O 1
ATOM 2747 N N . LEU A 1 357 ? 38.030 -2.040 -48.157 1.00 73.69 357 LEU A N 1
ATOM 2748 C CA . LEU A 1 357 ? 36.753 -1.715 -47.514 1.00 73.69 357 LEU A CA 1
ATOM 2749 C C . LEU A 1 357 ? 35.914 -2.972 -47.255 1.00 73.69 357 LEU A C 1
ATOM 2751 O O . LEU A 1 357 ? 35.310 -3.105 -46.185 1.00 73.69 357 LEU A O 1
ATOM 2755 N N . ASN A 1 358 ? 35.906 -3.914 -48.200 1.00 73.50 358 ASN A N 1
ATOM 2756 C CA . ASN A 1 358 ? 35.155 -5.159 -48.081 1.00 73.50 358 ASN A CA 1
ATOM 2757 C C . ASN A 1 358 ? 35.720 -6.068 -46.981 1.00 73.50 358 ASN A C 1
ATOM 2759 O O . ASN A 1 358 ? 34.947 -6.676 -46.242 1.00 73.50 358 ASN A O 1
ATOM 2763 N N . SER A 1 359 ? 37.044 -6.131 -46.807 1.00 75.69 359 SER A N 1
ATOM 2764 C CA . SER A 1 359 ? 37.665 -6.919 -45.732 1.00 75.69 359 SER A CA 1
ATOM 2765 C C . SER A 1 359 ? 37.299 -6.384 -44.340 1.00 75.69 359 SER A C 1
ATOM 2767 O O . SER A 1 359 ? 36.867 -7.151 -43.476 1.00 75.69 359 SER A O 1
ATOM 2769 N N . LYS A 1 360 ? 37.338 -5.058 -44.140 1.00 73.75 360 LYS A N 1
ATOM 2770 C CA . LYS A 1 360 ? 36.895 -4.415 -42.888 1.00 73.75 360 LYS A CA 1
ATOM 2771 C C . LYS A 1 360 ? 35.406 -4.635 -42.622 1.00 73.75 360 LYS A C 1
ATOM 2773 O O . LYS A 1 360 ? 35.022 -4.911 -41.485 1.00 73.75 360 LYS A O 1
ATOM 2778 N N . ARG A 1 361 ? 34.561 -4.546 -43.656 1.00 70.69 361 ARG A N 1
ATOM 2779 C CA . ARG A 1 361 ? 33.120 -4.826 -43.541 1.00 70.69 361 ARG A CA 1
ATOM 2780 C C . ARG A 1 361 ? 32.854 -6.287 -43.180 1.00 70.69 361 ARG A C 1
ATOM 2782 O O . ARG A 1 361 ? 32.040 -6.524 -42.296 1.00 70.69 361 ARG A O 1
ATOM 278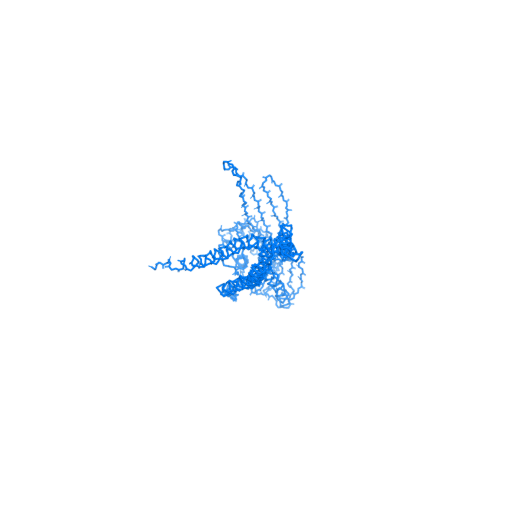9 N N . ARG A 1 362 ? 33.578 -7.249 -43.767 1.00 70.38 362 ARG A N 1
ATOM 2790 C CA . ARG A 1 362 ? 33.468 -8.684 -43.432 1.00 70.38 362 ARG A CA 1
ATOM 2791 C C . ARG A 1 362 ? 33.771 -8.968 -41.964 1.00 70.38 362 ARG A C 1
ATOM 2793 O O . ARG A 1 362 ? 33.012 -9.692 -41.330 1.00 70.38 362 ARG A O 1
ATOM 2800 N N . ILE A 1 363 ? 34.827 -8.369 -41.412 1.00 72.00 363 ILE A N 1
ATOM 2801 C CA . ILE A 1 363 ? 35.187 -8.544 -39.996 1.00 72.00 363 ILE A CA 1
ATOM 2802 C C . ILE A 1 363 ? 34.093 -7.971 -39.084 1.00 72.00 363 ILE A C 1
ATOM 2804 O O . ILE A 1 363 ? 33.681 -8.629 -38.130 1.00 72.00 363 ILE A O 1
ATOM 2808 N N . LYS A 1 364 ? 33.561 -6.782 -39.404 1.00 67.19 364 LYS A N 1
ATOM 2809 C CA . LYS A 1 364 ? 32.448 -6.176 -38.652 1.00 67.19 364 LYS A CA 1
ATOM 2810 C C . LYS A 1 364 ? 31.168 -7.015 -38.732 1.00 67.19 364 LYS A C 1
ATOM 2812 O O . LYS A 1 364 ? 30.507 -7.204 -37.716 1.00 67.19 364 LYS A O 1
ATOM 2817 N N . LEU A 1 365 ? 30.848 -7.549 -39.911 1.00 65.88 365 LEU A N 1
ATOM 2818 C CA . LEU A 1 365 ? 29.688 -8.414 -40.134 1.00 65.88 365 LEU A CA 1
ATOM 2819 C C . LEU A 1 365 ? 29.798 -9.711 -39.325 1.00 65.88 365 LEU A C 1
ATOM 2821 O O . LEU A 1 365 ? 28.860 -10.092 -38.629 1.00 65.88 365 LEU A O 1
ATOM 2825 N N . ALA A 1 366 ? 30.969 -10.353 -39.377 1.00 68.69 366 ALA A N 1
ATOM 2826 C CA . ALA A 1 366 ? 31.258 -11.563 -38.623 1.00 68.69 366 ALA A CA 1
ATOM 2827 C C . ALA A 1 366 ? 31.131 -11.306 -37.114 1.00 68.69 366 ALA A C 1
ATOM 2829 O O . ALA A 1 366 ? 30.435 -12.051 -36.426 1.00 68.69 366 ALA A O 1
ATOM 2830 N N . ALA A 1 367 ? 31.689 -10.200 -36.613 1.00 68.44 367 ALA A N 1
ATOM 2831 C CA . ALA A 1 367 ? 31.567 -9.810 -35.209 1.00 68.44 367 ALA A CA 1
ATOM 2832 C C . ALA A 1 367 ? 30.109 -9.531 -34.790 1.00 68.44 367 ALA A C 1
ATOM 2834 O O . ALA A 1 367 ? 29.674 -10.011 -33.743 1.00 68.44 367 ALA A O 1
ATOM 2835 N N . ALA A 1 368 ? 29.331 -8.818 -35.613 1.00 64.25 368 ALA A N 1
ATOM 2836 C CA . ALA A 1 368 ? 27.919 -8.537 -35.343 1.00 64.25 368 ALA A CA 1
ATOM 2837 C C . ALA A 1 368 ? 27.067 -9.819 -35.336 1.00 64.25 368 ALA A C 1
ATOM 2839 O O . ALA A 1 368 ? 26.249 -10.015 -34.437 1.00 64.25 368 ALA A O 1
ATOM 2840 N N . SER A 1 369 ? 27.299 -10.729 -36.288 1.00 66.31 369 SER A N 1
ATOM 2841 C CA . SER A 1 369 ? 26.619 -12.030 -36.329 1.00 66.31 369 SER A CA 1
ATOM 2842 C C . SER A 1 369 ? 26.989 -12.925 -35.140 1.00 66.31 369 SER A C 1
ATOM 2844 O O . SER A 1 369 ? 26.105 -13.539 -34.543 1.00 66.31 369 SER A O 1
ATOM 2846 N N . ALA A 1 370 ? 28.259 -12.934 -34.721 1.00 67.81 370 ALA A N 1
ATOM 2847 C CA . ALA A 1 370 ? 28.716 -13.673 -33.547 1.00 67.81 370 ALA A CA 1
ATOM 2848 C C . ALA A 1 370 ? 28.091 -13.130 -32.250 1.00 67.81 370 ALA A C 1
ATOM 2850 O O . ALA A 1 370 ? 27.627 -13.908 -31.419 1.00 67.81 370 ALA A O 1
ATOM 2851 N N . LEU A 1 371 ? 28.003 -11.803 -32.098 1.00 64.00 371 LEU A N 1
ATOM 2852 C CA . LEU A 1 371 ? 27.322 -11.159 -30.969 1.00 64.00 371 LEU A CA 1
ATOM 2853 C C . LEU A 1 371 ? 25.820 -11.469 -30.945 1.00 64.00 371 LEU A C 1
ATOM 2855 O O . LEU A 1 371 ? 25.280 -11.783 -29.884 1.00 64.00 371 LEU A O 1
ATOM 2859 N N . GLY A 1 372 ? 25.154 -11.437 -32.103 1.00 66.25 372 GLY A N 1
ATOM 2860 C CA . GLY A 1 372 ? 23.747 -11.825 -32.226 1.00 66.25 372 GLY A CA 1
ATOM 2861 C C . GLY A 1 372 ? 23.507 -13.278 -31.805 1.00 66.25 372 GLY A C 1
ATOM 2862 O O . GLY A 1 372 ? 22.611 -13.552 -31.006 1.00 66.25 372 GLY A O 1
ATOM 2863 N N . LEU A 1 373 ? 24.351 -14.206 -32.270 1.00 69.12 373 LEU A N 1
ATOM 2864 C CA . LEU A 1 373 ? 24.283 -15.622 -31.895 1.00 69.12 373 LEU A CA 1
ATOM 2865 C C . LEU A 1 373 ? 24.554 -15.847 -30.402 1.00 69.12 373 LEU A C 1
ATOM 2867 O O . LEU A 1 373 ? 23.833 -16.616 -29.768 1.00 69.12 373 LEU A O 1
ATOM 2871 N N . LEU A 1 374 ? 25.530 -15.146 -29.815 1.00 66.44 374 LEU A N 1
ATOM 2872 C CA . LEU A 1 374 ? 25.797 -15.198 -28.374 1.00 66.44 374 LEU A CA 1
ATOM 2873 C C . LEU A 1 374 ? 24.604 -14.698 -27.554 1.00 66.44 374 LEU A C 1
ATOM 2875 O O . LEU A 1 374 ? 24.272 -15.298 -26.532 1.00 66.44 374 LEU A O 1
ATOM 2879 N N . PHE A 1 375 ? 23.918 -13.648 -28.009 1.00 64.25 375 PHE A N 1
ATOM 2880 C CA . PHE A 1 375 ? 22.730 -13.129 -27.332 1.00 64.25 375 PHE A CA 1
ATOM 2881 C C . PHE A 1 375 ? 21.555 -14.118 -27.386 1.00 64.25 375 PHE A C 1
ATOM 2883 O O . PHE A 1 375 ? 20.871 -14.335 -26.380 1.00 64.25 375 PHE A O 1
ATOM 2890 N N . VAL A 1 376 ? 21.349 -14.776 -28.533 1.00 68.25 376 VAL A N 1
ATOM 2891 C CA . VAL A 1 376 ? 20.350 -15.848 -28.688 1.00 68.25 376 VAL A CA 1
ATOM 2892 C C . VAL A 1 376 ? 20.696 -17.045 -27.798 1.00 68.25 376 VAL A C 1
ATOM 2894 O O . VAL A 1 376 ? 19.830 -17.538 -27.075 1.00 68.25 376 VAL A O 1
ATOM 2897 N N . ALA A 1 377 ? 21.960 -17.475 -27.777 1.00 67.94 377 ALA A N 1
ATOM 2898 C CA . ALA A 1 377 ? 22.424 -18.581 -26.942 1.00 67.94 377 ALA A CA 1
ATOM 2899 C C . ALA A 1 377 ? 22.271 -18.281 -25.440 1.00 67.94 377 ALA A C 1
ATOM 2901 O O . ALA A 1 377 ? 21.742 -19.110 -24.698 1.00 67.94 377 ALA A O 1
ATOM 2902 N N . ALA A 1 378 ? 22.649 -17.078 -24.993 1.00 64.62 378 ALA A N 1
ATOM 2903 C CA . ALA A 1 378 ? 22.470 -16.635 -23.610 1.00 64.62 378 ALA A CA 1
ATOM 2904 C C . ALA A 1 378 ? 20.985 -16.580 -23.214 1.00 64.62 378 ALA A C 1
ATOM 2906 O O . ALA A 1 378 ? 20.616 -16.985 -22.109 1.00 64.62 378 ALA A O 1
ATOM 2907 N N . SER A 1 379 ? 20.119 -16.146 -24.134 1.00 62.62 379 SER A N 1
ATOM 2908 C CA . SER A 1 379 ? 18.668 -16.111 -23.928 1.00 62.62 379 SER A CA 1
ATOM 2909 C C . SER A 1 379 ? 18.066 -17.516 -23.805 1.00 62.62 379 SER A C 1
ATOM 2911 O O . SER A 1 379 ? 17.273 -17.774 -22.896 1.00 62.62 379 SER A O 1
ATOM 2913 N N . LEU A 1 380 ? 18.477 -18.453 -24.669 1.00 68.00 380 LEU A N 1
ATOM 2914 C CA . LEU A 1 380 ? 18.067 -19.860 -24.599 1.00 68.00 380 LEU A CA 1
ATOM 2915 C C . LEU A 1 380 ? 18.559 -20.534 -23.312 1.00 68.00 380 LEU A C 1
ATOM 2917 O O . LEU A 1 380 ? 17.801 -21.264 -22.669 1.00 68.00 380 LEU A O 1
ATOM 2921 N N . TRP A 1 381 ? 19.795 -20.250 -22.893 1.00 72.06 381 TRP A N 1
ATOM 2922 C CA . TRP A 1 381 ? 20.359 -20.758 -21.642 1.00 72.06 381 TRP A CA 1
ATOM 2923 C C . TRP A 1 381 ? 19.597 -20.238 -20.415 1.00 72.06 381 TRP A C 1
ATOM 2925 O O . TRP A 1 381 ? 19.198 -21.024 -19.552 1.00 72.06 381 TRP A O 1
ATOM 2935 N N . ALA A 1 382 ? 19.298 -18.935 -20.369 1.00 63.91 382 ALA A N 1
ATOM 2936 C CA . ALA A 1 382 ? 18.499 -18.330 -19.303 1.00 63.91 382 ALA A CA 1
ATOM 2937 C C . ALA A 1 382 ? 17.066 -18.896 -19.247 1.00 63.91 382 ALA A C 1
ATOM 2939 O O . ALA A 1 382 ? 16.511 -19.076 -18.160 1.00 63.91 382 ALA A O 1
ATOM 2940 N N . SER A 1 383 ? 16.476 -19.218 -20.405 1.00 67.06 383 SER A N 1
ATOM 2941 C CA . SER A 1 383 ? 15.162 -19.860 -20.483 1.00 67.06 383 SER A CA 1
ATOM 2942 C C . SER A 1 383 ? 15.191 -21.313 -19.996 1.00 67.06 383 SER A C 1
ATOM 2944 O O . SER A 1 383 ? 14.306 -21.695 -19.231 1.00 67.06 383 SER A O 1
ATOM 2946 N N . ARG A 1 384 ? 16.204 -22.113 -20.369 1.00 71.88 384 ARG A N 1
ATOM 2947 C CA . ARG A 1 384 ? 16.361 -23.498 -19.878 1.00 71.88 384 ARG A CA 1
ATOM 2948 C C . ARG A 1 384 ? 16.570 -23.555 -18.368 1.00 71.88 384 ARG A C 1
ATOM 2950 O O . ARG A 1 384 ? 15.932 -24.367 -17.706 1.00 71.88 384 ARG A O 1
ATOM 2957 N N . ARG A 1 385 ? 17.396 -22.663 -17.809 1.00 71.75 385 ARG A N 1
ATOM 2958 C CA . ARG A 1 385 ? 17.674 -22.629 -16.364 1.00 71.75 385 ARG A CA 1
ATOM 2959 C C . ARG A 1 385 ? 16.422 -22.358 -15.524 1.00 71.75 385 ARG A C 1
ATOM 2961 O O . ARG A 1 385 ? 16.308 -22.901 -14.435 1.00 71.75 385 ARG A O 1
ATOM 2968 N N . LYS A 1 386 ? 15.473 -21.563 -16.032 1.00 58.44 386 LYS A N 1
ATOM 2969 C CA . LYS A 1 386 ? 14.185 -21.310 -15.359 1.00 58.44 386 LYS A CA 1
ATOM 2970 C C . LYS A 1 386 ? 13.214 -22.491 -15.410 1.00 58.44 386 LYS A C 1
ATOM 2972 O O . LYS A 1 386 ? 12.376 -22.599 -14.522 1.00 58.44 386 LYS A O 1
ATOM 2977 N N . ASN A 1 387 ? 13.304 -23.339 -16.433 1.00 59.94 387 ASN A N 1
ATOM 2978 C CA . ASN A 1 387 ? 12.446 -24.518 -16.551 1.00 59.94 387 ASN A CA 1
ATOM 2979 C C . ASN A 1 387 ? 13.014 -25.714 -15.771 1.00 59.94 387 ASN A C 1
ATOM 2981 O O . ASN A 1 387 ? 12.245 -26.436 -15.156 1.00 59.94 387 ASN A O 1
ATOM 2985 N N . GLY A 1 388 ? 14.341 -25.874 -15.711 1.00 55.44 388 GLY A N 1
ATOM 2986 C CA . GLY A 1 388 ? 14.984 -26.986 -14.995 1.00 55.44 388 GLY A CA 1
ATOM 2987 C C . GLY A 1 388 ? 14.909 -26.918 -13.463 1.00 55.44 388 GLY A C 1
ATOM 2988 O O . GLY A 1 388 ? 15.172 -27.910 -12.802 1.00 55.44 388 GLY A O 1
ATOM 2989 N N . THR A 1 389 ? 14.536 -25.778 -12.874 1.00 52.78 389 THR A N 1
ATOM 2990 C CA . THR A 1 389 ? 14.327 -25.653 -11.417 1.00 52.78 389 THR A CA 1
ATOM 2991 C C . THR A 1 389 ? 12.924 -26.060 -10.962 1.00 52.78 389 THR A C 1
ATOM 2993 O O . THR A 1 389 ? 12.599 -25.873 -9.794 1.00 52.78 389 THR A O 1
ATOM 2996 N N . ARG A 1 390 ? 12.065 -26.554 -11.864 1.00 54.00 390 ARG A N 1
ATOM 2997 C CA . ARG A 1 390 ? 10.682 -26.937 -11.539 1.00 54.00 390 ARG A CA 1
ATOM 2998 C C . ARG A 1 390 ? 10.473 -28.429 -11.276 1.00 54.00 390 ARG A C 1
ATOM 3000 O O . ARG A 1 390 ? 9.439 -28.764 -10.717 1.00 54.00 390 ARG A O 1
ATOM 3007 N N . ASP A 1 391 ? 11.464 -29.268 -11.574 1.00 51.28 391 ASP A N 1
ATOM 3008 C CA . ASP A 1 391 ? 11.332 -30.733 -11.512 1.00 51.28 391 ASP A CA 1
ATOM 3009 C C . ASP A 1 391 ? 12.125 -31.373 -10.351 1.00 51.28 391 ASP A C 1
ATOM 3011 O O . ASP A 1 391 ? 12.357 -32.576 -10.341 1.00 51.28 391 ASP A O 1
ATOM 3015 N N . ALA A 1 392 ? 12.555 -30.586 -9.357 1.00 49.00 392 ALA A N 1
ATOM 3016 C CA . ALA A 1 392 ? 13.290 -31.076 -8.187 1.00 49.00 392 ALA A CA 1
ATOM 3017 C C . ALA A 1 392 ? 12.511 -30.837 -6.882 1.00 49.00 392 ALA A C 1
ATOM 3019 O O . ALA A 1 392 ? 12.993 -30.173 -5.969 1.00 49.00 392 ALA A O 1
ATOM 3020 N N . HIS A 1 393 ? 11.296 -31.375 -6.811 1.00 45.59 393 HIS A N 1
ATOM 3021 C CA . HIS A 1 393 ? 10.687 -31.785 -5.548 1.00 45.59 393 HIS A CA 1
ATOM 3022 C C . HIS A 1 393 ? 10.346 -33.271 -5.690 1.00 45.59 393 HIS A C 1
ATOM 3024 O O . HIS A 1 393 ? 9.358 -33.586 -6.351 1.00 45.59 393 HIS A O 1
ATOM 3030 N N . PRO A 1 394 ? 11.183 -34.189 -5.173 1.00 55.97 394 PRO A N 1
ATOM 3031 C CA . PRO A 1 394 ? 10.724 -35.545 -4.922 1.00 55.97 394 PRO A CA 1
ATOM 3032 C C . PRO A 1 394 ? 9.706 -35.494 -3.774 1.00 55.97 394 PRO A C 1
ATOM 3034 O O . PRO A 1 394 ? 9.952 -34.818 -2.769 1.00 55.97 394 PRO A O 1
ATOM 3037 N N . GLU A 1 395 ? 8.558 -36.136 -3.990 1.00 53.69 395 GLU A N 1
ATOM 3038 C CA . GLU A 1 395 ? 7.581 -36.480 -2.948 1.00 53.69 395 GLU A CA 1
ATOM 3039 C C . GLU A 1 395 ? 8.183 -37.408 -1.888 1.00 53.69 395 GLU A C 1
ATOM 3041 O O . GLU A 1 395 ? 9.067 -38.226 -2.247 1.00 53.69 395 GLU A O 1
#

Nearest PDB structures (foldseek):
  5wkq-assembly1_A  TM=5.079E-01  e=2.239E+00  Shigella flexneri
  3u0c-assembly1_A  TM=6.583E-01  e=5.167E+00  Shigella flexneri
  3u0c-assembly2_B  TM=6.571E-01  e=8.071E+00  Shigella flexneri
  5c22-assembly3_C  TM=2.650E-01  e=3.497E+00  Escherichia coli

pLDDT: mean 80.08, std 13.77, range [31.83, 98.0]

Foldseek 3Di:
DDKDWFFLVVLLVVLVVLVVLLVVLVVLLVVLVVCLQVLQVQLCLVLLVDPDPVVNVVSNVRSVVSSVVSVVVSVVSVQSNQPQSQSLLVVLQSQFFAAAGPGIKIKAADSGDFDFDDDDDQKTKTKDWGIWIWTHGNVRKIKIKTKMKIKMWGWDWDDDDPDIDIDIDMWIKMKMKIKIFAAFPLQVVLVVCPPVLVVQQDADPQKAWDDWDDDRRMTITIIMGRFAAHCQQPDDRHHNSSVRNQSNQCSVCVSSVHDRSGDVVSSVPPPNNPPPVVPPVVVLVVVLVVLLVVLVVSLVVLVVVLVVLVVVLVVLVVVLVVLVVVLVVDDPPDPVNVVSVVVNVVSVVVNVVSVVVSVVSVVSSVVSVVVSVVVNVVSVVVVVVVVVVPPPDDD

Mean predicted aligned error: 13.97 Å